Protein AF-0000000078270678 (afdb_homodimer)

Foldseek 3Di:
DDPDPDDPPPVPPVVVVVVVVVVVVVVVVVPVVPPPPPPVDDVVVLVVLVVLLVVLVVQLVVLVVVLVVLVVVLVVVVVVCVVVVPVVSNVVSVVVNVVSVVVSVVSNVVSVVSNVVSVVVVVVVVVVVVVVVVVVVVVVVVVVVVVVLVVVLVVLLVVLVVVLQCLQLVLLVVLCVQCVPQFDADNRFRKTKDFLVQQAPPPDLDGDPVVLVSLLSSLVSSVCSCCDPVRVLFFQAKEKEWEAAPPDDQVSQQVSRQSNQVVSVVSSCVNDVDPCNVRHYDGGYDYQVDFDDDPNHGDRRRRGMIMIGTDTDDCVVSVVCSVPPDSD/DDDDPPDDPPVVPVVVVVVVVVVVVVVVVVPVVPPPDPPVDDVCVLVVLVVLLVVLVVQLVVLVVVLVVLVVVLVVVVVVCVVVVPVVVNVVSVVVSVVSVVVSVVSNVVSVVSNVVSVVVVVVVVVVVVVVVVVVVVVVVVVVVVVVLVVVLVVLLVVLVVVLQCLQLVLLVVLCVQCVPQFDADNRFRKTKDFVVQQAPPPGLHGDPVVLVSLLSSLVSSVCSCCDPVRVLFFQAKEKEWEAAPPDDQVSLQVSRQSNQVVSVVSSCVNDVDPCNVRHYDYGYDYQVDFDDDPNHGDRRRRGMIMIGTDTDDCVVSVVCSVPPDSD

Structure (mmCIF, N/CA/C/O backbone):
data_AF-0000000078270678-model_v1
#
loop_
_entity.id
_entity.type
_entity.pdbx_description
1 polymer 'OmpA/MotB domain protein'
#
loop_
_atom_site.group_PDB
_atom_site.id
_atom_site.type_symbol
_atom_site.label_atom_id
_atom_site.label_alt_id
_atom_site.label_comp_id
_atom_site.label_asym_id
_atom_site.label_entity_id
_atom_site.label_seq_id
_atom_site.pdbx_PDB_ins_code
_atom_site.Cartn_x
_atom_site.Cartn_y
_atom_site.Cartn_z
_atom_site.occupancy
_atom_site.B_iso_or_equiv
_atom_site.auth_seq_id
_atom_site.auth_comp_id
_atom_site.auth_asym_id
_atom_site.auth_atom_id
_atom_site.pdbx_PDB_model_num
ATOM 1 N N . MET A 1 1 ? 17.078 108.5 75.625 1 24.83 1 MET A N 1
ATOM 2 C CA . MET A 1 1 ? 17.141 107.125 76 1 24.83 1 MET A CA 1
ATOM 3 C C . MET A 1 1 ? 16.953 106.25 74.75 1 24.83 1 MET A C 1
ATOM 5 O O . MET A 1 1 ? 15.844 106.062 74.25 1 24.83 1 MET A O 1
ATOM 9 N N . ARG A 1 2 ? 17.922 106.188 73.812 1 30.78 2 ARG A N 1
ATOM 10 C CA . ARG A 1 2 ? 18.234 106.062 72.438 1 30.78 2 ARG A CA 1
ATOM 11 C C . ARG A 1 2 ? 18.422 104.562 72.062 1 30.78 2 ARG A C 1
ATOM 13 O O . ARG A 1 2 ? 19.391 103.938 72.438 1 30.78 2 ARG A O 1
ATOM 20 N N . ILE A 1 3 ? 17.156 103.938 72 1 33 3 ILE A N 1
ATOM 21 C CA . ILE A 1 3 ? 17.016 102.5 71.812 1 33 3 ILE A CA 1
ATOM 22 C C . ILE A 1 3 ? 17.781 102.062 70.625 1 33 3 ILE A C 1
ATOM 24 O O . ILE A 1 3 ? 17.656 102.625 69.5 1 33 3 ILE A O 1
ATOM 28 N N . ASN A 1 4 ? 18.719 101.125 70.625 1 27.45 4 ASN A N 1
ATOM 29 C CA . ASN A 1 4 ? 19.781 100.5 69.875 1 27.45 4 ASN A CA 1
ATOM 30 C C . ASN A 1 4 ? 19.234 99.75 68.688 1 27.45 4 ASN A C 1
ATOM 32 O O . ASN A 1 4 ? 18.578 98.688 68.875 1 27.45 4 ASN A O 1
ATOM 36 N N . ILE A 1 5 ? 18.922 100.312 67.438 1 31.28 5 ILE A N 1
ATOM 37 C CA . ILE A 1 5 ? 18.328 100.062 66.125 1 31.28 5 ILE A CA 1
ATOM 38 C C . ILE A 1 5 ? 19.172 99.062 65.375 1 31.28 5 ILE A C 1
ATOM 40 O O . ILE A 1 5 ? 18.766 98.562 64.312 1 31.28 5 ILE A O 1
ATOM 44 N N . SER A 1 6 ? 20.562 98.75 65.625 1 30.66 6 SER A N 1
ATOM 45 C CA . SER A 1 6 ? 21.422 98.75 64.438 1 30.66 6 SER A CA 1
ATOM 46 C C . SER A 1 6 ? 21.469 97.375 63.812 1 30.66 6 SER A C 1
ATOM 48 O O . SER A 1 6 ? 21.828 97.25 62.656 1 30.66 6 SER A O 1
ATOM 50 N N . ASN A 1 7 ? 21.5 96.312 64.562 1 34.19 7 ASN A N 1
ATOM 51 C CA . ASN A 1 7 ? 22.312 95.188 64.188 1 34.19 7 ASN A CA 1
ATOM 52 C C . ASN A 1 7 ? 21.625 94.312 63.094 1 34.19 7 ASN A C 1
ATOM 54 O O . ASN A 1 7 ? 22.094 93.25 62.75 1 34.19 7 ASN A O 1
ATOM 58 N N . ASP A 1 8 ? 20.281 94.562 62.812 1 33.19 8 ASP A N 1
ATOM 59 C CA . ASP A 1 8 ? 19.453 93.5 62.281 1 33.19 8 ASP A CA 1
ATOM 60 C C . ASP A 1 8 ? 19.625 93.375 60.781 1 33.19 8 ASP A C 1
ATOM 62 O O . ASP A 1 8 ? 18.984 92.562 60.125 1 33.19 8 ASP A O 1
ATOM 66 N N . GLU A 1 9 ? 20.469 94.25 59.969 1 35.88 9 GLU A N 1
ATOM 67 C CA . GLU A 1 9 ? 20.297 94.375 58.531 1 35.88 9 GLU A CA 1
ATOM 68 C C . GLU A 1 9 ? 21.141 93.375 57.75 1 35.88 9 GLU A C 1
ATOM 70 O O . GLU A 1 9 ? 21.016 93.312 56.531 1 35.88 9 GLU A O 1
ATOM 75 N N . ARG A 1 10 ? 22.188 92.75 58.344 1 39.66 10 ARG A N 1
ATOM 76 C CA . ARG A 1 10 ? 23.312 92.062 57.719 1 39.66 10 ARG A CA 1
ATOM 77 C C . ARG A 1 10 ? 22.875 90.625 57.219 1 39.66 10 ARG A C 1
ATOM 79 O O . ARG A 1 10 ? 23.406 90.125 56.25 1 39.66 10 ARG A O 1
ATOM 86 N N . SER A 1 11 ? 22.016 90.062 58.062 1 38.06 11 SER A N 1
ATOM 87 C CA . SER A 1 11 ? 21.891 88.625 57.938 1 38.06 11 SER A CA 1
ATOM 88 C C . SER A 1 11 ? 21.094 88.25 56.688 1 38.06 11 SER A C 1
ATOM 90 O O . SER A 1 11 ? 21 87.125 56.312 1 38.06 11 SER A O 1
ATOM 92 N N . SER A 1 12 ? 20.688 89.375 56 1 37.62 12 SER A N 1
ATOM 93 C CA . SER A 1 12 ? 19.734 89.25 54.906 1 37.62 12 SER A CA 1
ATOM 94 C C . SER A 1 12 ? 20.438 88.938 53.594 1 37.62 12 SER A C 1
ATOM 96 O O . SER A 1 12 ? 19.812 88.438 52.656 1 37.62 12 SER A O 1
ATOM 98 N N . PHE A 1 13 ? 21.734 89.25 53.531 1 35.66 13 PHE A N 1
ATOM 99 C CA . PHE A 1 13 ? 22.453 89.25 52.281 1 35.66 13 PHE A CA 1
ATOM 100 C C . PHE A 1 13 ? 22.859 87.812 51.906 1 35.66 13 PHE A C 1
ATOM 102 O O . PHE A 1 13 ? 22.672 87.375 50.781 1 35.66 13 PHE A O 1
ATOM 109 N N . TRP A 1 14 ? 23.453 87.062 52.812 1 36.53 14 TRP A N 1
ATOM 110 C CA . TRP A 1 14 ? 24.047 85.75 52.656 1 36.53 14 TRP A CA 1
ATOM 111 C C . TRP A 1 14 ? 23.016 84.688 52.188 1 36.53 14 TRP A C 1
ATOM 113 O O . TRP A 1 14 ? 23.312 83.812 51.406 1 36.53 14 TRP A O 1
ATOM 123 N N . LEU A 1 15 ? 21.812 84.938 52.625 1 36.56 15 LEU A N 1
ATOM 124 C CA . LEU A 1 15 ? 20.875 83.812 52.344 1 36.56 15 LEU A CA 1
ATOM 125 C C . LEU A 1 15 ? 20.484 83.812 50.844 1 36.56 15 LEU A C 1
ATOM 127 O O . LEU A 1 15 ? 20.172 82.75 50.312 1 36.56 15 LEU A O 1
ATOM 131 N N . SER A 1 16 ? 20.844 84.812 50.094 1 38.41 16 SER A N 1
ATOM 132 C CA . SER A 1 16 ? 20.469 85 48.719 1 38.41 16 SER A CA 1
ATOM 133 C C . SER A 1 16 ? 21.375 84.188 47.781 1 38.41 16 SER A C 1
ATOM 135 O O . SER A 1 16 ? 20.922 83.688 46.781 1 38.41 16 SER A O 1
ATOM 137 N N . TYR A 1 17 ? 22.688 83.875 48.188 1 38.66 17 TYR A N 1
ATOM 138 C CA . TYR A 1 17 ? 23.734 83.25 47.438 1 38.66 17 TYR A CA 1
ATOM 139 C C . TYR A 1 17 ? 23.531 81.688 47.406 1 38.66 17 TYR A C 1
ATOM 141 O O . TYR A 1 17 ? 23.672 81.062 46.375 1 38.66 17 TYR A O 1
ATOM 149 N N . ILE A 1 18 ? 23.109 81.188 48.5 1 40.09 18 ILE A N 1
ATOM 150 C CA . ILE A 1 18 ? 22.953 79.75 48.688 1 40.09 18 ILE A CA 1
ATOM 151 C C . ILE A 1 18 ? 21.844 79.188 47.781 1 40.09 18 ILE A C 1
ATOM 153 O O . ILE A 1 18 ? 21.938 78.125 47.188 1 40.09 18 ILE A O 1
ATOM 157 N N . GLY A 1 19 ? 21.062 80.062 47.375 1 35.28 19 GLY A N 1
ATOM 158 C CA . GLY A 1 19 ? 19.922 79.875 46.5 1 35.28 19 GLY A CA 1
ATOM 159 C C . GLY A 1 19 ? 20.312 79.625 45.062 1 35.28 19 GLY A C 1
ATOM 160 O O . GLY A 1 19 ? 19.734 78.75 44.406 1 35.28 19 GLY A O 1
ATOM 161 N N . LEU A 1 20 ? 21.344 80.25 44.594 1 36.69 20 LEU A N 1
ATOM 162 C CA . LEU A 1 20 ? 21.734 80.25 43.219 1 36.69 20 LEU A CA 1
ATOM 163 C C . LEU A 1 20 ? 22.438 78.938 42.875 1 36.69 20 LEU A C 1
ATOM 165 O O . LEU A 1 20 ? 22.172 78.312 41.812 1 36.69 20 LEU A O 1
ATOM 169 N N . ILE A 1 21 ? 23.25 78.375 43.75 1 38.22 21 ILE A N 1
ATOM 170 C CA . ILE A 1 21 ? 24.078 77.188 43.531 1 38.22 21 ILE A CA 1
ATOM 171 C C . ILE A 1 21 ? 23.203 75.938 43.469 1 38.22 21 ILE A C 1
ATOM 173 O O . ILE A 1 21 ? 23.422 75.062 42.656 1 38.22 21 ILE A O 1
ATOM 177 N N . THR A 1 22 ? 22.188 75.938 44.281 1 38.19 22 THR A N 1
ATOM 178 C CA . THR A 1 22 ? 21.375 74.75 44.344 1 38.19 22 THR A CA 1
ATOM 179 C C . THR A 1 22 ? 20.531 74.562 43.094 1 38.19 22 THR A C 1
ATOM 181 O O . THR A 1 22 ? 20.359 73.438 42.625 1 38.19 22 THR A O 1
ATOM 184 N N . GLY A 1 23 ? 20.438 75.562 42.344 1 33.84 23 GLY A N 1
ATOM 185 C CA . GLY A 1 23 ? 19.719 75.625 41.062 1 33.84 23 GLY A CA 1
ATOM 186 C C . GLY A 1 23 ? 20.453 74.938 39.938 1 33.84 23 GLY A C 1
ATOM 187 O O . GLY A 1 23 ? 19.859 74.188 39.156 1 33.84 23 GLY A O 1
ATOM 188 N N . LEU A 1 24 ? 21.766 75 39.938 1 36.38 24 LEU A N 1
ATOM 189 C CA . LEU A 1 24 ? 22.641 74.5 38.906 1 36.38 24 LEU A CA 1
ATOM 190 C C . LEU A 1 24 ? 22.766 73 39 1 36.38 24 LEU A C 1
ATOM 192 O O . LEU A 1 24 ? 22.781 72.312 38 1 36.38 24 LEU A O 1
ATOM 196 N N . PHE A 1 25 ? 22.75 72.438 40.156 1 35.56 25 PHE A N 1
ATOM 197 C CA . PHE A 1 25 ? 22.891 71 40.469 1 35.56 25 PHE A CA 1
ATOM 198 C C . PHE A 1 25 ? 21.688 70.25 39.969 1 35.56 25 PHE A C 1
ATOM 200 O O . PHE A 1 25 ? 21.828 69.188 39.375 1 35.56 25 PHE A O 1
ATOM 207 N N . PHE A 1 26 ? 20.656 70.875 39.938 1 36.19 26 PHE A N 1
ATOM 208 C CA . PHE A 1 26 ? 19.453 70.062 39.594 1 36.19 26 PHE A CA 1
ATOM 209 C C . PHE A 1 26 ? 19.328 69.938 38.062 1 36.19 26 PHE A C 1
ATOM 211 O O . PHE A 1 26 ? 18.906 68.938 37.562 1 36.19 26 PHE A O 1
ATOM 218 N N . ILE A 1 27 ? 19.984 70.75 37.25 1 37.34 27 ILE A N 1
ATOM 219 C CA . ILE A 1 27 ? 19.953 70.688 35.781 1 37.34 27 ILE A CA 1
ATOM 220 C C . ILE A 1 27 ? 20.797 69.562 35.281 1 37.34 27 ILE A C 1
ATOM 222 O O . ILE A 1 27 ? 20.391 68.812 34.375 1 37.34 27 ILE A O 1
ATOM 226 N N . PHE A 1 28 ? 21.781 69.312 36.031 1 33.84 28 PHE A N 1
ATOM 227 C CA . PHE A 1 28 ? 22.781 68.312 35.625 1 33.84 28 PHE A CA 1
ATOM 228 C C . PHE A 1 28 ? 22.219 66.875 35.75 1 33.84 28 PHE A C 1
ATOM 230 O O . PHE A 1 28 ? 22.375 66.062 34.844 1 33.84 28 PHE A O 1
ATOM 237 N N . VAL A 1 29 ? 21.562 66.625 36.781 1 37.66 29 VAL A N 1
ATOM 238 C CA . VAL A 1 29 ? 21.078 65.312 37 1 37.66 29 VAL A CA 1
ATOM 239 C C . VAL A 1 29 ? 20.062 64.938 35.906 1 37.66 29 VAL A C 1
ATOM 241 O O . VAL A 1 29 ? 19.984 63.781 35.469 1 37.66 29 VAL A O 1
ATOM 244 N N . LEU A 1 30 ? 19.594 65.938 35.188 1 33.59 30 LEU A N 1
ATOM 245 C CA . LEU A 1 30 ? 18.625 65.812 34.125 1 33.59 30 LEU A CA 1
ATOM 246 C C . LEU A 1 30 ? 19.266 65.25 32.844 1 33.59 30 LEU A C 1
ATOM 248 O O . LEU A 1 30 ? 18.703 64.438 32.156 1 33.59 30 LEU A O 1
ATOM 252 N N . VAL A 1 31 ? 20.5 65.688 32.531 1 34.03 31 VAL A N 1
ATOM 253 C CA . VAL A 1 31 ? 21.156 65.375 31.266 1 34.03 31 VAL A CA 1
ATOM 254 C C . VAL A 1 31 ? 21.641 63.906 31.281 1 34.03 31 VAL A C 1
ATOM 256 O O . VAL A 1 31 ? 21.469 63.188 30.297 1 34.03 31 VAL A O 1
ATOM 259 N N . VAL A 1 32 ? 22.297 63.469 32.312 1 35.09 32 VAL A N 1
ATOM 260 C CA . VAL A 1 32 ? 22.906 62.156 32.406 1 35.09 32 VAL A CA 1
ATOM 261 C C . VAL A 1 32 ? 21.859 61.094 32.25 1 35.09 32 VAL A C 1
ATOM 263 O O . VAL A 1 32 ? 22.094 60.062 31.578 1 35.09 32 VAL A O 1
ATOM 266 N N . GLY A 1 33 ? 20.656 61.25 32.719 1 31 33 GLY A N 1
ATOM 267 C CA . GLY A 1 33 ? 19.812 60.062 32.656 1 31 33 GLY A CA 1
ATOM 268 C C . GLY A 1 33 ? 19.297 59.781 31.266 1 31 33 GLY A C 1
ATOM 269 O O . GLY A 1 33 ? 18.766 58.688 31.016 1 31 33 GLY A O 1
ATOM 270 N N . VAL A 1 34 ? 19.547 60.5 30.25 1 32.19 34 VAL A N 1
ATOM 271 C CA . VAL A 1 34 ? 19.062 60.406 28.875 1 32.19 34 VAL A CA 1
ATOM 272 C C . VAL A 1 34 ? 19.75 59.219 28.188 1 32.19 34 VAL A C 1
ATOM 274 O O . VAL A 1 34 ? 19.109 58.469 27.438 1 32.19 34 VAL A O 1
ATOM 277 N N . VAL A 1 35 ? 21.031 58.969 28.344 1 30.94 35 VAL A N 1
ATOM 278 C CA . VAL A 1 35 ? 21.875 58.094 27.531 1 30.94 35 VAL A CA 1
ATOM 279 C C . VAL A 1 35 ? 21.5 56.625 27.812 1 30.94 35 VAL A C 1
ATOM 281 O O . VAL A 1 35 ? 21.438 55.812 26.875 1 30.94 35 VAL A O 1
ATOM 284 N N . VAL A 1 36 ? 21.469 56.156 28.984 1 29.39 36 VAL A N 1
ATOM 285 C CA . VAL A 1 36 ? 21.516 54.75 29.312 1 29.39 36 VAL A CA 1
ATOM 286 C C . VAL A 1 36 ? 20.266 54.031 28.766 1 29.39 36 VAL A C 1
ATOM 288 O O . VAL A 1 36 ? 20.359 52.969 28.188 1 29.39 36 VAL A O 1
ATOM 291 N N . VAL A 1 37 ? 18.953 54.312 29 1 30.95 37 VAL A N 1
ATOM 292 C CA . VAL A 1 37 ? 17.938 53.312 28.797 1 30.95 37 VAL A CA 1
ATOM 293 C C . VAL A 1 37 ? 17.516 53.25 27.344 1 30.95 37 VAL A C 1
ATOM 295 O O . VAL A 1 37 ? 16.688 52.438 26.938 1 30.95 37 VAL A O 1
ATOM 298 N N . ARG A 1 38 ? 18.016 53.219 26.297 1 29.31 38 ARG A N 1
ATOM 299 C CA . ARG A 1 38 ? 17.609 53.125 24.906 1 29.31 38 ARG A CA 1
ATOM 300 C C . ARG A 1 38 ? 17.125 51.719 24.562 1 29.31 38 ARG A C 1
ATOM 302 O O . ARG A 1 38 ? 16.156 51.531 23.828 1 29.31 38 ARG A O 1
ATOM 309 N N . TYR A 1 39 ? 18.031 50.562 24.703 1 29.97 39 TYR A N 1
ATOM 310 C CA . TYR A 1 39 ? 17.875 49.188 24.203 1 29.97 39 TYR A CA 1
ATOM 311 C C . TYR A 1 39 ? 16.609 48.562 24.734 1 29.97 39 TYR A C 1
ATOM 313 O O . TYR A 1 39 ? 15.914 47.812 24.016 1 29.97 39 TYR A O 1
ATOM 321 N N . SER A 1 40 ? 16.531 48.406 26.062 1 33.34 40 SER A N 1
ATOM 322 C CA . SER A 1 40 ? 15.461 47.75 26.828 1 33.34 40 SER A CA 1
ATOM 323 C C . SER A 1 40 ? 14.102 48.375 26.516 1 33.34 40 SER A C 1
ATOM 325 O O . SER A 1 40 ? 13.18 48.281 27.328 1 33.34 40 SER A O 1
ATOM 327 N N . ILE A 1 41 ? 13.719 48.812 25.359 1 32.88 41 ILE A N 1
ATOM 328 C CA . ILE A 1 41 ? 13.125 49.969 24.656 1 32.88 41 ILE A CA 1
ATOM 329 C C . ILE A 1 41 ? 11.68 49.625 24.297 1 32.88 41 ILE A C 1
ATOM 331 O O . ILE A 1 41 ? 10.781 50.469 24.484 1 32.88 41 ILE A O 1
ATOM 335 N N . SER A 1 42 ? 11.336 48.5 23.609 1 35.22 42 SER A N 1
ATOM 336 C CA . SER A 1 42 ? 9.977 48.438 23.078 1 35.22 42 SER A CA 1
ATOM 337 C C . SER A 1 42 ? 8.953 48.281 24.203 1 35.22 42 SER A C 1
ATOM 339 O O . SER A 1 42 ? 7.906 48.938 24.188 1 35.22 42 SER A O 1
ATOM 341 N N . ALA A 1 43 ? 8.945 47.125 24.984 1 41.75 43 ALA A N 1
ATOM 342 C CA . ALA A 1 43 ? 8.141 46.969 26.203 1 41.75 43 ALA A CA 1
ATOM 343 C C . ALA A 1 43 ? 8.32 48.156 27.141 1 41.75 43 ALA A C 1
ATOM 345 O O . ALA A 1 43 ? 7.371 48.594 27.781 1 41.75 43 ALA A O 1
ATOM 346 N N . SER A 1 44 ? 9.531 48.656 27.172 1 44.09 44 SER A N 1
ATOM 347 C CA . SER A 1 44 ? 10.078 49.75 27.984 1 44.09 44 SER A CA 1
ATOM 348 C C . SER A 1 44 ? 9.5 51.094 27.578 1 44.09 44 SER A C 1
ATOM 350 O O . SER A 1 44 ? 9.211 51.938 28.422 1 44.09 44 SER A O 1
ATOM 352 N N . ASN A 1 45 ? 9.227 51.062 26.188 1 46.94 45 ASN A N 1
ATOM 353 C CA . ASN A 1 45 ? 8.711 52.344 25.719 1 46.94 45 ASN A CA 1
ATOM 354 C C . ASN A 1 45 ? 7.309 52.625 26.266 1 46.94 45 ASN A C 1
ATOM 356 O O . ASN A 1 45 ? 7.004 53.719 26.672 1 46.94 45 ASN A O 1
ATOM 360 N N . LEU A 1 46 ? 6.48 51.531 26.266 1 50.16 46 LEU A N 1
ATOM 361 C CA . LEU A 1 46 ? 5.141 51.719 26.812 1 50.16 46 LEU A CA 1
ATOM 362 C C . LEU A 1 46 ? 5.203 52.062 28.297 1 50.16 46 LEU A C 1
ATOM 364 O O . LEU A 1 46 ? 4.484 52.938 28.781 1 50.16 46 LEU A O 1
ATOM 368 N N . ALA A 1 47 ? 5.922 51.156 28.891 1 52.25 47 ALA A N 1
ATOM 369 C CA . ALA A 1 47 ? 6.105 51.438 30.312 1 52.25 47 ALA A CA 1
ATOM 370 C C . ALA A 1 47 ? 6.66 52.844 30.516 1 52.25 47 ALA A C 1
ATOM 372 O O . ALA A 1 47 ? 6.238 53.562 31.422 1 52.25 47 ALA A O 1
ATOM 373 N N . TYR A 1 48 ? 7.551 53.156 29.547 1 50.84 48 TYR A N 1
ATOM 374 C CA . TYR A 1 48 ? 8.125 54.5 29.609 1 50.84 48 TYR A CA 1
ATOM 375 C C . TYR A 1 48 ? 7.074 55.531 29.297 1 50.84 48 TYR A C 1
ATOM 377 O O . TYR A 1 48 ? 6.961 56.562 30.016 1 50.84 48 TYR A O 1
ATOM 385 N N . LEU A 1 49 ? 6.336 55.25 28.344 1 52.88 49 LEU A N 1
ATOM 386 C CA . LEU A 1 49 ? 5.312 56.219 27.984 1 52.88 49 LEU A CA 1
ATOM 387 C C . LEU A 1 49 ? 4.262 56.344 29.078 1 52.88 49 LEU A C 1
ATOM 389 O O . LEU A 1 49 ? 3.82 57.469 29.391 1 52.88 49 LEU A O 1
ATOM 393 N N . GLN A 1 50 ? 3.957 55.312 29.703 1 56.38 50 GLN A N 1
ATOM 394 C CA . GLN A 1 50 ? 3.02 55.312 30.812 1 56.38 50 GLN A CA 1
ATOM 395 C C . GLN A 1 50 ? 3.605 56.031 32.031 1 56.38 50 GLN A C 1
ATOM 397 O O . GLN A 1 50 ? 2.91 56.812 32.688 1 56.38 50 GLN A O 1
ATOM 402 N N . LYS A 1 51 ? 4.758 55.656 32.25 1 55.31 51 LYS A N 1
ATOM 403 C CA . LYS A 1 51 ? 5.422 56.312 33.375 1 55.31 51 LYS A CA 1
ATOM 404 C C . LYS A 1 51 ? 5.508 57.812 33.156 1 55.31 51 LYS A C 1
ATOM 406 O O . LYS A 1 51 ? 5.219 58.594 34.062 1 55.31 51 LYS A O 1
ATOM 411 N N . ASP A 1 52 ? 5.867 58.219 31.969 1 52.31 52 ASP A N 1
ATOM 412 C CA . ASP A 1 52 ? 5.965 59.625 31.641 1 52.31 52 ASP A CA 1
ATOM 413 C C . ASP A 1 52 ? 4.609 60.312 31.766 1 52.31 52 ASP A C 1
ATOM 415 O O . ASP A 1 52 ? 4.52 61.438 32.281 1 52.31 52 ASP A O 1
ATOM 419 N N . LEU A 1 53 ? 3.656 59.688 31.359 1 54.75 53 LEU A N 1
ATOM 420 C CA . LEU A 1 53 ? 2.312 60.219 31.484 1 54.75 53 LEU A CA 1
ATOM 421 C C . LEU A 1 53 ? 1.912 60.375 32.938 1 54.75 53 LEU A C 1
ATOM 423 O O . LEU A 1 53 ? 1.344 61.406 33.344 1 54.75 53 LEU A O 1
ATOM 427 N N . ASN A 1 54 ? 2.211 59.344 33.688 1 55.44 54 ASN A N 1
ATOM 428 C CA . ASN A 1 54 ? 1.934 59.406 35.125 1 55.44 54 ASN A CA 1
ATOM 429 C C . ASN A 1 54 ? 2.713 60.562 35.781 1 55.44 54 ASN A C 1
ATOM 431 O O . ASN A 1 54 ? 2.172 61.281 36.625 1 55.44 54 ASN A O 1
ATOM 435 N N . ASP A 1 55 ? 3.922 60.656 35.406 1 55.03 55 ASP A N 1
ATOM 436 C CA . ASP A 1 55 ? 4.754 61.719 35.938 1 55.03 55 ASP A CA 1
ATOM 437 C C . ASP A 1 55 ? 4.223 63.094 35.562 1 55.03 55 ASP A C 1
ATOM 439 O O . ASP A 1 55 ? 4.215 64 36.375 1 55.03 55 ASP A O 1
ATOM 443 N N . ASN A 1 56 ? 3.816 63.156 34.375 1 52.06 56 ASN A N 1
ATOM 444 C CA . ASN A 1 56 ? 3.279 64.438 33.906 1 52.06 56 ASN A CA 1
ATOM 445 C C . ASN A 1 56 ? 1.962 64.75 34.594 1 52.06 56 ASN A C 1
ATOM 447 O O . ASN A 1 56 ? 1.719 65.938 34.969 1 52.06 56 ASN A O 1
ATOM 451 N N . ILE A 1 57 ? 1.201 63.75 34.844 1 55.62 57 ILE A N 1
ATOM 452 C CA . ILE A 1 57 ? -0.032 63.969 35.625 1 55.62 57 ILE A CA 1
ATOM 453 C C . ILE A 1 57 ? 0.298 64.375 37.031 1 55.62 57 ILE A C 1
ATOM 455 O O . ILE A 1 57 ? -0.321 65.312 37.594 1 55.62 57 ILE A O 1
ATOM 459 N N . ALA A 1 58 ? 1.232 63.719 37.531 1 55.16 58 ALA A N 1
ATOM 460 C CA . ALA A 1 58 ? 1.668 64.062 38.875 1 55.16 58 ALA A CA 1
ATOM 461 C C . ALA A 1 58 ? 2.17 65.5 38.906 1 55.16 58 ALA A C 1
ATOM 463 O O . ALA A 1 58 ? 1.875 66.25 39.844 1 55.16 58 ALA A O 1
ATOM 464 N N . SER A 1 59 ? 2.938 65.938 37.906 1 52.19 59 SER A N 1
ATOM 465 C CA . SER A 1 59 ? 3.451 67.25 37.844 1 52.19 59 SER A CA 1
ATOM 466 C C . SER A 1 59 ? 2.318 68.312 37.688 1 52.19 59 SER A C 1
ATOM 468 O O . SER A 1 59 ? 2.332 69.375 38.312 1 52.19 59 SER A O 1
ATOM 470 N N . LEU A 1 60 ? 1.403 67.875 36.969 1 52.88 60 LEU A N 1
ATOM 471 C CA . LEU A 1 60 ? 0.25 68.75 36.812 1 52.88 60 LEU A CA 1
ATOM 472 C C . LEU A 1 60 ? -0.527 68.938 38.094 1 52.88 60 LEU A C 1
ATOM 474 O O . LEU A 1 60 ? -0.979 70 38.438 1 52.88 60 LEU A O 1
ATOM 478 N N . ASN A 1 61 ? -0.66 67.812 38.781 1 54.66 61 ASN A N 1
ATOM 479 C CA . ASN A 1 61 ? -1.31 67.875 40.094 1 54.66 61 ASN A CA 1
ATOM 480 C C . ASN A 1 61 ? -0.546 68.75 41.062 1 54.66 61 ASN A C 1
ATOM 482 O O . ASN A 1 61 ? -1.151 69.5 41.812 1 54.66 61 ASN A O 1
ATOM 486 N N . ALA A 1 62 ? 0.717 68.625 41.031 1 54.94 62 ALA A N 1
ATOM 487 C CA . ALA A 1 62 ? 1.544 69.438 41.906 1 54.94 62 ALA A CA 1
ATOM 488 C C . ALA A 1 62 ? 1.426 70.938 41.531 1 54.94 62 ALA A C 1
ATOM 490 O O . ALA A 1 62 ? 1.328 71.812 42.406 1 54.94 62 ALA A O 1
ATOM 491 N N . ALA A 1 63 ? 1.451 71.25 40.25 1 51.47 63 ALA A N 1
ATOM 492 C CA . ALA A 1 63 ? 1.295 72.625 39.812 1 51.47 63 ALA A CA 1
ATOM 493 C C . ALA A 1 63 ? -0.059 73.188 40.219 1 51.47 63 ALA A C 1
ATOM 495 O O . ALA A 1 63 ? -0.152 74.312 40.656 1 51.47 63 ALA A O 1
ATOM 496 N N . ASN A 1 64 ? -1.034 72.312 40.219 1 53.09 64 ASN A N 1
ATOM 497 C CA . ASN A 1 64 ? -2.371 72.75 40.656 1 53.09 64 ASN A CA 1
ATOM 498 C C . ASN A 1 64 ? -2.424 73 42.156 1 53.09 64 ASN A C 1
ATOM 500 O O . ASN A 1 64 ? -3.055 74 42.594 1 53.09 64 ASN A O 1
ATOM 504 N N . LYS A 1 65 ? -1.861 72.125 42.844 1 56.97 65 LYS A N 1
ATOM 505 C CA . LYS A 1 65 ? -1.798 72.375 44.281 1 56.97 65 LYS A CA 1
ATOM 506 C C . LYS A 1 65 ? -1.098 73.688 44.625 1 56.97 65 LYS A C 1
ATOM 508 O O . LYS A 1 65 ? -1.539 74.438 45.5 1 56.97 65 LYS A O 1
ATOM 513 N N . GLU A 1 66 ? -0.05 73.938 43.875 1 53.5 66 GLU A N 1
ATOM 514 C CA . GLU A 1 66 ? 0.678 75.188 44.094 1 53.5 66 GLU A CA 1
ATOM 515 C C . GLU A 1 66 ? -0.165 76.375 43.719 1 53.5 66 GLU A C 1
ATOM 517 O O . GLU A 1 66 ? -0.172 77.375 44.406 1 53.5 66 GLU A O 1
ATOM 522 N N . LEU A 1 67 ? -0.84 76.25 42.719 1 52.56 67 LEU A N 1
ATOM 523 C CA . LEU A 1 67 ? -1.732 77.312 42.312 1 52.56 67 LEU A CA 1
ATOM 524 C C . LEU A 1 67 ? -2.801 77.562 43.344 1 52.56 67 LEU A C 1
ATOM 526 O O . LEU A 1 67 ? -3.129 78.688 43.625 1 52.56 67 LEU A O 1
ATOM 530 N N . ASN A 1 68 ? -3.297 76.5 43.938 1 54.34 68 ASN A N 1
ATOM 531 C CA . ASN A 1 68 ? -4.289 76.625 45 1 54.34 68 ASN A CA 1
ATOM 532 C C . ASN A 1 68 ? -3.709 77.312 46.219 1 54.34 68 ASN A C 1
ATOM 534 O O . ASN A 1 68 ? -4.359 78.188 46.812 1 54.34 68 ASN A O 1
ATOM 538 N N . LYS A 1 69 ? -2.566 76.875 46.562 1 56.28 69 LYS A N 1
ATOM 539 C CA . LYS A 1 69 ? -1.91 77.5 47.688 1 56.28 69 LYS A CA 1
ATOM 540 C C . LYS A 1 69 ? -1.703 79 47.438 1 56.28 69 LYS A C 1
ATOM 542 O O . LYS A 1 69 ? -1.919 79.812 48.344 1 56.28 69 LYS A O 1
ATOM 547 N N . LYS A 1 70 ? -1.307 79.312 46.375 1 50.12 70 LYS A N 1
ATOM 548 C CA . LYS A 1 70 ? -1.063 80.688 46.062 1 50.12 70 LYS A CA 1
ATOM 549 C C . LYS A 1 70 ? -2.365 81.5 46.031 1 50.12 70 LYS A C 1
ATOM 551 O O . LYS A 1 70 ? -2.398 82.688 46.5 1 50.12 70 LYS A O 1
ATOM 556 N N . HIS A 1 71 ? -3.346 80.875 45.594 1 52.62 71 HIS A N 1
ATOM 557 C CA . HIS A 1 71 ? -4.672 81.5 45.656 1 52.62 71 HIS A CA 1
ATOM 558 C C . HIS A 1 71 ? -5.062 81.812 47.094 1 52.62 71 HIS A C 1
ATOM 560 O O . HIS A 1 71 ? -5.562 82.938 47.375 1 52.62 71 HIS A O 1
ATOM 566 N N . GLU A 1 72 ? -4.789 80.875 47.844 1 57.12 72 GLU A N 1
ATOM 567 C CA . GLU A 1 72 ? -5.102 81.062 49.25 1 57.12 72 GLU A CA 1
ATOM 568 C C . GLU A 1 72 ? -4.258 82.188 49.844 1 57.12 72 GLU A C 1
ATOM 570 O O . GLU A 1 72 ? -4.746 83 50.625 1 57.12 72 GLU A O 1
ATOM 575 N N . SER A 1 73 ? -3.021 82.375 49.438 1 52.44 73 SER A N 1
ATOM 576 C CA . SER A 1 73 ? -2.141 83.438 49.906 1 52.44 73 SER A CA 1
ATOM 577 C C . SER A 1 73 ? -2.602 84.812 49.406 1 52.44 73 SER A C 1
ATOM 579 O O . SER A 1 73 ? -2.584 85.75 50.156 1 52.44 73 SER A O 1
ATOM 581 N N . ILE A 1 74 ? -2.98 84.812 48.281 1 52.03 74 ILE A N 1
ATOM 582 C CA . ILE A 1 74 ? -3.486 86.062 47.719 1 52.03 74 ILE A CA 1
ATOM 583 C C . ILE A 1 74 ? -4.762 86.5 48.438 1 52.03 74 ILE A C 1
ATOM 585 O O . ILE A 1 74 ? -4.934 87.625 48.781 1 52.03 74 ILE A O 1
ATOM 589 N N . LYS A 1 75 ? -5.586 85.5 48.719 1 52.88 75 LYS A N 1
ATOM 590 C CA . LYS A 1 75 ? -6.797 85.75 49.5 1 52.88 75 LYS A CA 1
ATOM 591 C C . LYS A 1 75 ? -6.469 86.312 50.844 1 52.88 75 LYS A C 1
ATOM 593 O O . LYS A 1 75 ? -7.09 87.312 51.25 1 52.88 75 LYS A O 1
ATOM 598 N N . SER A 1 76 ? -5.516 85.75 51.438 1 57.09 76 SER A N 1
ATOM 599 C CA . SER A 1 76 ? -5.109 86.25 52.75 1 57.09 76 SER A CA 1
ATOM 600 C C . SER A 1 76 ? -4.531 87.625 52.656 1 57.09 76 SER A C 1
ATOM 602 O O . SER A 1 76 ? -4.805 88.5 53.531 1 57.09 76 SER A O 1
ATOM 604 N N . PHE A 1 77 ? -3.852 87.938 51.688 1 49.72 77 PHE A N 1
ATOM 605 C CA . PHE A 1 77 ? -3.227 89.188 51.5 1 49.72 77 PHE A CA 1
ATOM 606 C C . PHE A 1 77 ? -4.277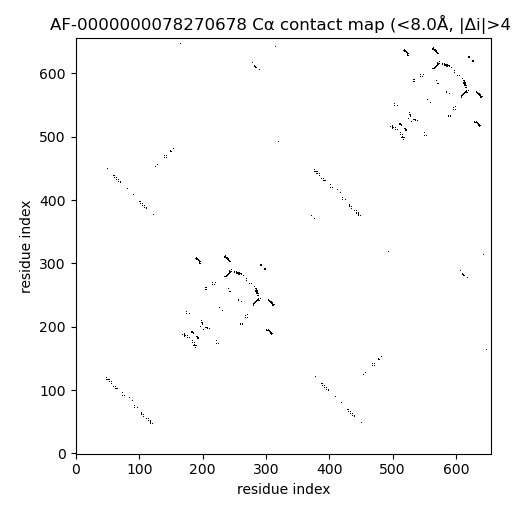 90.312 51.219 1 49.72 77 PHE A C 1
ATOM 608 O O . PHE A 1 77 ? -4.23 91.375 51.781 1 49.72 77 PHE A O 1
ATOM 615 N N . ILE A 1 78 ? -5.137 89.938 50.469 1 51.53 78 ILE A N 1
ATOM 616 C CA . ILE A 1 78 ? -6.219 90.875 50.156 1 51.53 78 ILE A CA 1
ATOM 617 C C . ILE A 1 78 ? -6.984 91.188 51.438 1 51.53 78 ILE A C 1
ATOM 619 O O . ILE A 1 78 ? -7.336 92.375 51.656 1 51.53 78 ILE A O 1
ATOM 623 N N . GLU A 1 79 ? -7.043 90.188 52.094 1 57.22 79 GLU A N 1
ATOM 624 C CA . GLU A 1 79 ? -7.699 90.438 53.375 1 57.22 79 GLU A CA 1
ATOM 625 C C . GLU A 1 79 ? -6.883 91.375 54.25 1 57.22 79 GLU A C 1
ATOM 627 O O . GLU A 1 79 ? -7.441 92.25 54.906 1 57.22 79 GLU A O 1
ATOM 632 N N . GLN A 1 80 ? -5.594 91.312 54.125 1 54.31 80 GLN A N 1
ATOM 633 C CA . GLN A 1 80 ? -4.719 92.188 54.906 1 54.31 80 GLN A CA 1
ATOM 634 C C . GLN A 1 80 ? -4.711 93.562 54.344 1 54.31 80 GLN A C 1
ATOM 636 O O . GLN A 1 80 ? -4.707 94.562 55.094 1 54.31 80 GLN A O 1
ATOM 641 N N . LEU A 1 81 ? -4.703 93.688 53.125 1 51.03 81 LEU A N 1
ATOM 642 C CA . LEU A 1 81 ? -4.727 94.938 52.469 1 51.03 81 LEU A CA 1
ATOM 643 C C . LEU A 1 81 ? -6.023 95.688 52.781 1 51.03 81 LEU A C 1
ATOM 645 O O . LEU A 1 81 ? -6.02 96.938 52.938 1 51.03 81 LEU A O 1
ATOM 649 N N . LYS A 1 82 ? -7.02 95 52.812 1 52.84 82 LYS A N 1
ATOM 650 C CA . LYS A 1 82 ? -8.289 95.562 53.219 1 52.84 82 LYS A CA 1
ATOM 651 C C . LYS A 1 82 ? -8.18 96.188 54.625 1 52.84 82 LYS A C 1
ATOM 653 O O . LYS A 1 82 ? -8.75 97.25 54.875 1 52.84 82 LYS A O 1
ATOM 658 N N . SER A 1 83 ? -7.281 95.688 55.312 1 56.12 83 SER A N 1
ATOM 659 C CA . SER A 1 83 ? -7.145 96.188 56.656 1 56.12 83 SER A CA 1
ATOM 660 C C . SER A 1 83 ? -6.137 97.375 56.719 1 56.12 83 SER A C 1
ATOM 662 O O . SER A 1 83 ? -6.238 98.25 57.594 1 56.12 83 SER A O 1
ATOM 664 N N . ASN A 1 84 ? -4.973 97.312 56 1 52.66 84 ASN A N 1
ATOM 665 C CA . ASN A 1 84 ? -3.996 98.375 55.938 1 52.66 84 ASN A CA 1
ATOM 666 C C . ASN A 1 84 ? -3.604 98.75 54.531 1 52.66 84 ASN A C 1
ATOM 668 O O . ASN A 1 84 ? -2.684 98.125 53.969 1 52.66 84 ASN A O 1
ATOM 672 N N . PRO A 1 85 ? -4.441 99.688 53.906 1 48.81 85 PRO A N 1
ATOM 673 C CA . PRO A 1 85 ? -4.453 100 52.5 1 48.81 85 PRO A CA 1
ATOM 674 C C . PRO A 1 85 ? -3.113 100.562 52 1 48.81 85 PRO A C 1
ATOM 676 O O . PRO A 1 85 ? -3.066 101.25 50.969 1 48.81 85 PRO A O 1
ATOM 679 N N . ASP A 1 86 ? -2.035 100.188 52.531 1 49.88 86 ASP A N 1
ATOM 680 C CA . ASP A 1 86 ? -0.875 100.75 51.875 1 49.88 86 ASP A CA 1
ATOM 681 C C . ASP A 1 86 ? -0.765 100.25 50.438 1 49.88 86 ASP A C 1
ATOM 683 O O . ASP A 1 86 ? -0.723 99 50.219 1 49.88 86 ASP A O 1
ATOM 687 N N . SER A 1 87 ? -1.149 101 49.344 1 52.62 87 SER A N 1
ATOM 688 C CA . SER A 1 87 ? -1.272 100.875 47.906 1 52.62 87 SER A CA 1
ATOM 689 C C . SER A 1 87 ? -0.065 100.125 47.312 1 52.62 87 SER A C 1
ATOM 691 O O . SER A 1 87 ? -0.212 99.25 46.438 1 52.62 87 SER A O 1
ATOM 693 N N . ASN A 1 88 ? 1.164 100.5 47.812 1 54.12 88 ASN A N 1
ATOM 694 C CA . ASN A 1 88 ? 2.393 99.938 47.25 1 54.12 88 ASN A CA 1
ATOM 695 C C . ASN A 1 88 ? 2.488 98.438 47.5 1 54.12 88 ASN A C 1
ATOM 697 O O . ASN A 1 88 ? 2.934 97.688 46.625 1 54.12 88 ASN A O 1
ATOM 701 N N . ASN A 1 89 ? 1.939 98.062 48.625 1 55.44 89 ASN A N 1
ATOM 702 C CA . ASN A 1 89 ? 1.98 96.688 49 1 55.44 89 ASN A CA 1
ATOM 703 C C . ASN A 1 89 ? 1.025 95.812 48.156 1 55.44 89 ASN A C 1
ATOM 705 O O . ASN A 1 89 ? 1.354 94.75 47.75 1 55.44 89 ASN A O 1
ATOM 709 N N . ILE A 1 90 ? 0.095 96.5 47.594 1 54.75 90 ILE A N 1
ATOM 710 C CA . ILE A 1 90 ? -0.907 95.812 46.781 1 54.75 90 ILE A CA 1
ATOM 711 C C . ILE A 1 90 ? -0.338 95.5 45.375 1 54.75 90 ILE A C 1
ATOM 713 O O . ILE A 1 90 ? -0.534 94.438 44.844 1 54.75 90 ILE A O 1
ATOM 717 N N . GLU A 1 91 ? 0.422 96.438 44.875 1 55.84 91 GLU A N 1
ATOM 718 C CA . GLU A 1 91 ? 1.019 96.312 43.562 1 55.84 91 GLU A CA 1
ATOM 719 C C . GLU A 1 91 ? 2.037 95.188 43.531 1 55.84 91 GLU A C 1
ATOM 721 O O . GLU A 1 91 ? 2.059 94.375 42.625 1 55.84 91 GLU A O 1
ATOM 726 N N . GLN A 1 92 ? 2.855 95.188 44.594 1 59.59 92 GLN A N 1
ATOM 727 C CA . GLN A 1 92 ? 3.889 94.125 44.688 1 59.59 92 GLN A CA 1
ATOM 728 C C . GLN A 1 92 ? 3.273 92.75 44.812 1 59.59 92 GLN A C 1
ATOM 730 O O . GLN A 1 92 ? 3.74 91.812 44.188 1 59.59 92 GLN A O 1
ATOM 735 N N . LEU A 1 93 ? 2.271 92.75 45.438 1 53.62 93 LEU A N 1
ATOM 736 C CA . LEU A 1 93 ? 1.594 91.438 45.625 1 53.62 93 LEU A CA 1
ATOM 737 C C . LEU A 1 93 ? 0.963 90.938 44.344 1 53.62 93 LEU A C 1
ATOM 739 O O . LEU A 1 93 ? 1.05 89.75 44 1 53.62 93 LEU A O 1
ATOM 743 N N . TYR A 1 94 ? 0.445 91.938 43.656 1 53.56 94 TYR A N 1
ATOM 744 C CA . TYR A 1 94 ? -0.156 91.562 42.375 1 53.56 94 TYR A CA 1
ATOM 745 C C . TYR A 1 94 ? 0.896 91.062 41.406 1 53.56 94 TYR A C 1
ATOM 747 O O . TYR A 1 94 ? 0.676 90.062 40.719 1 53.56 94 TYR A O 1
ATOM 755 N N . LEU A 1 95 ? 1.955 91.75 41.406 1 58.62 95 LEU A N 1
ATOM 756 C CA . LEU A 1 95 ? 3.023 91.375 40.469 1 58.62 95 LEU A CA 1
ATOM 757 C C . LEU A 1 95 ? 3.535 90 40.812 1 58.62 95 LEU A C 1
ATOM 759 O O . LEU A 1 95 ? 3.762 89.188 39.906 1 58.62 95 LEU A O 1
ATOM 763 N N . ASN A 1 96 ? 3.59 89.75 42.094 1 56.72 96 ASN A N 1
ATOM 764 C CA . ASN A 1 96 ? 4.059 88.375 42.5 1 56.72 96 ASN A CA 1
ATOM 765 C C . ASN A 1 96 ? 3.053 87.312 42.156 1 56.72 96 ASN A C 1
ATOM 767 O O . ASN A 1 96 ? 3.436 86.25 41.688 1 56.72 96 ASN A O 1
ATOM 771 N N . LEU A 1 97 ? 1.876 87.75 42.281 1 54.72 97 LEU A N 1
ATOM 772 C CA . LEU A 1 97 ? 0.819 86.75 41.969 1 54.72 97 LEU A CA 1
ATOM 773 C C . LEU A 1 97 ? 0.762 86.5 40.469 1 54.72 97 LEU A C 1
ATOM 775 O O . LEU A 1 97 ? 0.617 85.312 40.062 1 54.72 97 LEU A O 1
ATOM 779 N N . ASN A 1 98 ? 0.901 87.5 39.75 1 54.91 98 ASN A N 1
ATOM 780 C CA . ASN A 1 98 ? 0.89 87.375 38.281 1 54.91 98 ASN A CA 1
ATOM 781 C C . ASN A 1 98 ? 2.053 86.5 37.812 1 54.91 98 ASN A C 1
ATOM 783 O O . ASN A 1 98 ? 1.885 85.688 36.906 1 54.91 98 ASN A O 1
ATOM 787 N N . LYS A 1 99 ? 3.113 86.75 38.438 1 59.53 99 LYS A N 1
ATOM 788 C CA . LYS A 1 99 ? 4.301 86 38.094 1 59.53 99 LYS A CA 1
ATOM 789 C C . LYS A 1 99 ? 4.109 84.5 38.406 1 59.53 99 LYS A C 1
ATOM 791 O O . LYS A 1 99 ? 4.438 83.625 37.562 1 59.53 99 LYS A O 1
ATOM 796 N N . GLU A 1 100 ? 3.521 84.25 39.438 1 56.66 100 GLU A N 1
ATOM 797 C CA . GLU A 1 100 ? 3.318 82.875 39.875 1 56.66 100 GLU A CA 1
ATOM 798 C C . GLU A 1 100 ? 2.256 82.188 39.031 1 56.66 100 GLU A C 1
ATOM 800 O O . GLU A 1 100 ? 2.402 81 38.656 1 56.66 100 GLU A O 1
ATOM 805 N N . LEU A 1 101 ? 1.307 82.938 38.594 1 55.5 101 LEU A N 1
ATOM 806 C CA . LEU A 1 101 ? 0.245 82.375 37.781 1 55.5 101 LEU A CA 1
ATOM 807 C C . LEU A 1 101 ? 0.769 82.062 36.375 1 55.5 101 LEU A C 1
ATOM 809 O O . LEU A 1 101 ? 0.412 81 35.812 1 55.5 101 LEU A O 1
ATOM 813 N N . SER A 1 102 ? 1.613 82.938 35.938 1 58.34 102 SER A N 1
ATOM 814 C CA . SER A 1 102 ? 2.213 82.688 34.625 1 58.34 102 SER A CA 1
ATOM 815 C C . SER A 1 102 ? 3.084 81.438 34.625 1 58.34 102 SER A C 1
ATOM 817 O O . SER A 1 102 ? 3.016 80.625 33.688 1 58.34 102 SER A O 1
ATOM 819 N N . LYS A 1 103 ? 3.785 81.25 35.688 1 59.62 103 LYS A N 1
ATOM 820 C CA . LYS A 1 103 ? 4.656 80.062 35.812 1 59.62 10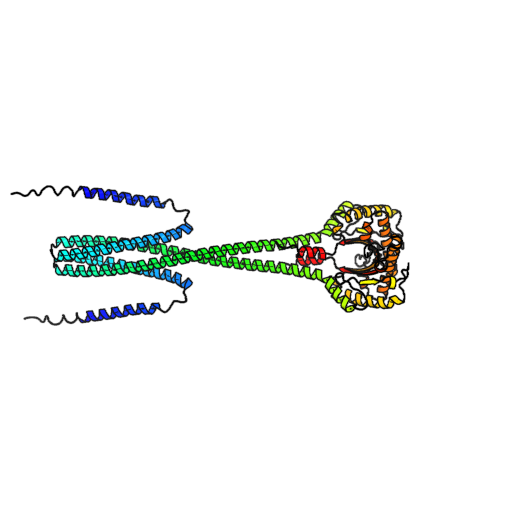3 LYS A CA 1
ATOM 821 C C . LYS A 1 103 ? 3.844 78.812 35.875 1 59.62 103 LYS A C 1
ATOM 823 O O . LYS A 1 103 ? 4.172 77.812 35.219 1 59.62 103 LYS A O 1
ATOM 828 N N . ALA A 1 104 ? 2.818 78.875 36.594 1 56.41 104 ALA A N 1
ATOM 829 C CA . ALA A 1 104 ? 1.969 77.688 36.75 1 56.41 104 ALA A CA 1
ATOM 830 C C . ALA A 1 104 ? 1.291 77.312 35.469 1 56.41 104 ALA A C 1
ATOM 832 O O . ALA A 1 104 ? 1.249 76.125 35.094 1 56.41 104 ALA A O 1
ATOM 833 N N . THR A 1 105 ? 0.866 78.375 34.719 1 57.28 105 THR A N 1
ATOM 834 C CA . THR A 1 105 ? 0.199 78.125 33.438 1 57.28 105 THR A CA 1
ATOM 835 C C . THR A 1 105 ? 1.161 77.5 32.406 1 57.28 105 THR A C 1
ATOM 837 O O . THR A 1 105 ? 0.797 76.625 31.703 1 57.28 105 THR A O 1
ATOM 840 N N . SER A 1 106 ? 2.332 78 32.5 1 60.28 106 SER A N 1
ATOM 841 C CA . SER A 1 106 ? 3.346 77.5 31.609 1 60.28 106 SER A CA 1
ATOM 842 C C . SER A 1 106 ? 3.646 76 31.891 1 60.28 106 SER A C 1
ATOM 844 O O . SER A 1 106 ? 3.742 75.188 30.984 1 60.28 106 SER A O 1
ATOM 846 N N . THR A 1 107 ? 3.656 75.625 33.125 1 59.38 107 THR A N 1
ATOM 847 C CA . THR A 1 107 ? 3.939 74.312 33.531 1 59.38 107 THR A CA 1
ATOM 848 C C . THR A 1 107 ? 2.812 73.375 33.125 1 59.38 107 THR A C 1
ATOM 850 O O . THR A 1 107 ? 3.064 72.25 32.594 1 59.38 107 THR A O 1
ATOM 853 N N . ILE A 1 108 ? 1.638 73.875 33.219 1 58.06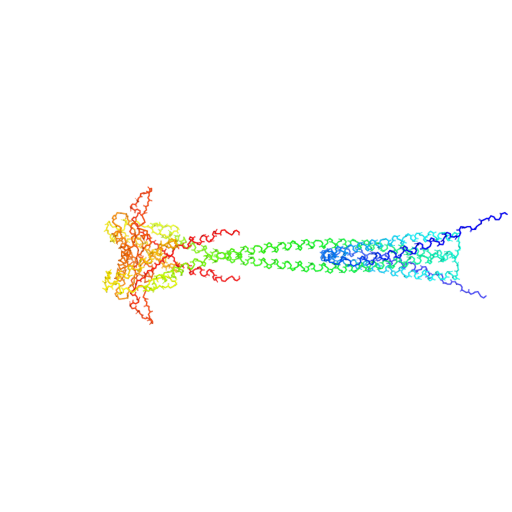 108 ILE A N 1
ATOM 854 C CA . ILE A 1 108 ? 0.467 73.062 32.906 1 58.06 108 ILE A CA 1
ATOM 855 C C . ILE A 1 108 ? 0.411 72.812 31.391 1 58.06 108 ILE A C 1
ATOM 857 O O . ILE A 1 108 ? 0.192 71.688 30.953 1 58.06 108 ILE A O 1
ATOM 861 N N . ASN A 1 109 ? 0.746 73.875 30.703 1 59.09 109 ASN A N 1
ATOM 862 C CA . ASN A 1 109 ? 0.723 73.75 29.25 1 59.09 109 ASN A CA 1
ATOM 863 C C . ASN A 1 109 ? 1.772 72.812 28.75 1 59.09 109 ASN A C 1
ATOM 865 O O . ASN A 1 109 ? 1.489 71.938 27.875 1 59.09 109 ASN A O 1
ATOM 869 N N . ASN A 1 110 ? 2.855 72.812 29.359 1 61.31 110 ASN A N 1
ATOM 870 C CA . ASN A 1 110 ? 3.93 71.875 28.969 1 61.31 110 ASN A CA 1
ATOM 871 C C . ASN A 1 110 ? 3.576 70.438 29.281 1 61.31 110 ASN A C 1
ATOM 873 O O . ASN A 1 110 ? 3.824 69.562 28.469 1 61.31 110 ASN A O 1
ATOM 877 N N . SER A 1 111 ? 2.969 70.25 30.391 1 60.12 111 SER A N 1
ATOM 878 C CA . SER A 1 111 ? 2.576 68.938 30.781 1 60.12 111 SER A CA 1
ATOM 879 C C . SER A 1 111 ? 1.502 68.375 29.859 1 60.12 111 SER A C 1
ATOM 881 O O . SER A 1 111 ? 1.54 67.188 29.5 1 60.12 111 SER A O 1
ATOM 883 N N . LEU A 1 112 ? 0.662 69.25 29.406 1 59.78 112 LEU A N 1
ATOM 884 C CA . LEU A 1 112 ? -0.413 68.812 28.516 1 59.78 112 LEU A CA 1
ATOM 885 C C . LEU A 1 112 ? 0.14 68.438 27.156 1 59.78 112 LEU A C 1
ATOM 887 O O . LEU A 1 112 ? -0.333 67.438 26.547 1 59.78 112 LEU A O 1
ATOM 891 N N . ASP A 1 113 ? 1.087 69.188 26.781 1 62.66 113 ASP A N 1
ATOM 892 C CA . ASP A 1 113 ? 1.726 68.875 25.5 1 62.66 113 ASP A CA 1
ATOM 893 C C . ASP A 1 113 ? 2.377 67.438 25.547 1 62.66 113 ASP A C 1
ATOM 895 O O . ASP A 1 113 ? 2.227 66.688 24.609 1 62.66 113 ASP A O 1
ATOM 899 N N . VAL A 1 114 ? 2.953 67.188 26.609 1 63.25 114 VAL A N 1
ATOM 900 C CA . VAL A 1 114 ? 3.658 65.938 26.766 1 63.25 114 VAL A CA 1
ATOM 901 C C . VAL A 1 114 ? 2.652 64.812 26.812 1 63.25 114 VAL A C 1
ATOM 903 O O . VAL A 1 114 ? 2.848 63.75 26.172 1 63.25 114 VAL A O 1
ATOM 906 N N . ILE A 1 115 ? 1.575 65.062 27.438 1 61.97 115 ILE A N 1
ATOM 907 C CA . ILE A 1 115 ? 0.551 64 27.594 1 61.97 115 ILE A CA 1
ATOM 908 C C . ILE A 1 115 ? -0.068 63.688 26.219 1 61.97 115 ILE A C 1
ATOM 910 O O . ILE A 1 115 ? -0.31 62.531 25.891 1 61.97 115 ILE A O 1
ATOM 914 N N . SER A 1 116 ? -0.222 64.75 25.484 1 63.59 116 SER A N 1
ATOM 915 C CA . SER A 1 116 ? -0.788 64.625 24.141 1 63.59 116 SER A CA 1
ATOM 916 C C . SER A 1 116 ? 0.125 63.781 23.266 1 63.59 116 SER A C 1
ATOM 918 O O . SER A 1 116 ? -0.341 62.875 22.562 1 63.59 116 SER A O 1
ATOM 920 N N . LEU A 1 117 ? 1.356 64 23.359 1 67.81 117 LEU A N 1
ATOM 921 C CA . LEU A 1 117 ? 2.33 63.281 22.562 1 67.81 117 LEU A CA 1
ATOM 922 C C . LEU A 1 117 ? 2.355 61.781 22.953 1 67.81 117 LEU A C 1
ATOM 924 O O . LEU A 1 117 ? 2.391 60.906 22.078 1 67.81 117 LEU A O 1
ATOM 928 N N . LYS A 1 118 ? 2.273 61.594 24.203 1 64.12 118 LYS A N 1
ATOM 929 C CA . LYS A 1 118 ? 2.318 60.219 24.688 1 64.12 118 LYS A CA 1
ATOM 930 C C . LYS A 1 118 ? 1.054 59.438 24.297 1 64.12 118 LYS A C 1
ATOM 932 O O . LYS A 1 118 ? 1.111 58.25 23.984 1 64.12 118 LYS A O 1
ATOM 937 N N . ASN A 1 119 ? -0.001 60.156 24.234 1 63.22 119 ASN A N 1
ATOM 938 C CA . ASN A 1 119 ? -1.253 59.562 23.781 1 63.22 119 ASN A CA 1
ATOM 939 C C . ASN A 1 119 ? -1.18 59.125 22.312 1 63.22 119 ASN A C 1
ATOM 941 O O . ASN A 1 119 ? -1.664 58.062 21.953 1 63.22 119 ASN A O 1
ATOM 945 N N . ASP A 1 120 ? -0.599 60 21.625 1 69.19 120 ASP A N 1
ATOM 946 C CA . ASP A 1 120 ? -0.435 59.656 20.203 1 69.19 120 ASP A CA 1
ATOM 947 C C . ASP A 1 120 ? 0.431 58.406 20.031 1 69.19 120 ASP A C 1
ATOM 949 O O . ASP A 1 120 ? 0.115 57.562 19.203 1 69.19 120 ASP A O 1
ATOM 953 N N . GLU A 1 121 ? 1.441 58.281 20.797 1 71.44 121 GLU A N 1
ATOM 954 C CA . GLU A 1 121 ? 2.35 57.156 20.719 1 71.44 121 GLU A CA 1
ATOM 955 C C . GLU A 1 121 ? 1.653 55.844 21.141 1 71.44 121 GLU A C 1
ATOM 957 O O . GLU A 1 121 ? 1.814 54.812 20.5 1 71.44 121 GLU A O 1
ATOM 962 N N . LEU A 1 122 ? 0.863 56 22.141 1 67.31 122 LEU A N 1
ATOM 963 C CA . LEU A 1 122 ? 0.14 54.844 22.641 1 67.31 122 LEU A CA 1
ATOM 964 C C . LEU A 1 122 ? -0.887 54.344 21.625 1 67.31 122 LEU A C 1
ATOM 966 O O . LEU A 1 122 ? -1.032 53.156 21.406 1 67.31 122 LEU A O 1
ATOM 970 N N . THR A 1 123 ? -1.468 55.281 20.984 1 70.75 123 THR A N 1
ATOM 971 C CA . THR A 1 123 ? -2.451 54.938 19.969 1 70.75 123 THR A CA 1
ATOM 972 C C . THR A 1 123 ? -1.785 54.25 18.797 1 70.75 123 THR A C 1
ATOM 974 O O . THR A 1 123 ? -2.303 53.25 18.281 1 70.75 123 THR A O 1
ATOM 977 N N . ALA A 1 124 ? -0.689 54.75 18.453 1 76.62 124 ALA A N 1
ATOM 978 C CA . ALA A 1 124 ? 0.05 54.125 17.359 1 76.62 124 ALA A CA 1
ATOM 979 C C . ALA A 1 124 ? 0.464 52.719 17.703 1 76.62 124 ALA A C 1
ATOM 981 O O . ALA A 1 124 ? 0.38 51.812 16.859 1 76.62 124 ALA A O 1
ATOM 982 N N . HIS A 1 125 ? 0.866 52.5 18.906 1 77.88 125 HIS A N 1
ATOM 983 C CA . HIS A 1 125 ? 1.284 51.188 19.359 1 77.88 125 HIS A CA 1
ATOM 984 C C . HIS A 1 125 ? 0.112 50.219 19.359 1 77.88 125 HIS A C 1
ATOM 986 O O . HIS A 1 125 ? 0.252 49.062 18.938 1 77.88 125 HIS A O 1
ATOM 992 N N . ILE A 1 126 ? -0.978 50.656 19.766 1 73.94 126 ILE A N 1
ATOM 993 C CA . ILE A 1 126 ? -2.182 49.812 19.828 1 73.94 126 ILE A CA 1
ATOM 994 C C . ILE A 1 126 ? -2.582 49.375 18.406 1 73.94 126 ILE A C 1
ATOM 996 O O . ILE A 1 126 ? -2.904 48.219 18.188 1 73.94 126 ILE A O 1
ATOM 1000 N N . ASN A 1 127 ? -2.529 50.312 17.547 1 80.19 127 ASN A N 1
ATOM 1001 C CA . ASN A 1 127 ? -2.871 50 16.156 1 80.19 127 ASN A CA 1
ATOM 1002 C C . ASN A 1 127 ? -1.935 48.938 15.578 1 80.19 127 ASN A C 1
ATOM 1004 O O . ASN A 1 127 ? -2.379 48.031 14.883 1 80.19 127 ASN A O 1
ATOM 1008 N N . LYS A 1 128 ? -0.693 49.031 15.914 1 83.94 128 LYS A N 1
ATOM 1009 C CA . LYS A 1 128 ? 0.291 48.062 15.438 1 83.94 128 LYS A CA 1
ATOM 1010 C C . LYS A 1 128 ? 0.016 46.688 16.016 1 83.94 128 LYS A C 1
ATOM 1012 O O . LYS A 1 128 ? 0.105 45.688 15.297 1 83.94 128 LYS A O 1
ATOM 1017 N N . GLN A 1 129 ? -0.354 46.594 17.234 1 81.5 129 GLN A N 1
ATOM 1018 C CA . GLN A 1 129 ? -0.656 45.312 17.875 1 81.5 129 GLN A CA 1
ATOM 1019 C C . GLN A 1 129 ? -1.898 44.688 17.266 1 81.5 129 GLN A C 1
ATOM 1021 O O . GLN A 1 129 ? -1.949 43.469 17.094 1 81.5 129 GLN A O 1
ATOM 1026 N N . GLU A 1 130 ? -2.809 45.5 16.938 1 82.5 130 GLU A N 1
ATOM 1027 C CA . GLU A 1 130 ? -4.02 44.969 16.312 1 82.5 130 GLU A CA 1
ATOM 1028 C C . GLU A 1 130 ? -3.715 44.375 14.938 1 82.5 130 GLU A C 1
ATOM 1030 O O . GLU A 1 130 ? -4.242 43.312 14.594 1 82.5 130 GLU A O 1
ATOM 1035 N N . GLU A 1 131 ? -2.896 45.094 14.242 1 88.62 131 GLU A N 1
ATOM 1036 C CA . GLU A 1 131 ? -2.482 44.562 12.945 1 88.62 131 GLU A CA 1
ATOM 1037 C C . GLU A 1 131 ? -1.758 43.25 13.094 1 88.62 131 GLU A C 1
ATOM 1039 O O . GLU A 1 131 ? -2.012 42.312 12.328 1 88.62 131 GLU A O 1
ATOM 1044 N N . LEU A 1 132 ? -0.926 43.125 14.07 1 89.06 132 LEU A N 1
ATOM 1045 C CA . LEU A 1 132 ? -0.182 41.906 14.336 1 89.06 132 LEU A CA 1
ATOM 1046 C C . LEU A 1 132 ? -1.126 40.781 14.703 1 89.06 132 LEU A C 1
ATOM 1048 O O . LEU A 1 132 ? -0.965 39.656 14.227 1 89.06 132 LEU A O 1
ATOM 1052 N N . ILE A 1 133 ? -2.043 41.062 15.492 1 86.81 133 ILE A N 1
ATOM 1053 C CA . ILE A 1 133 ? -3.02 40.094 15.914 1 86.81 133 ILE A CA 1
ATOM 1054 C C . ILE A 1 133 ? -3.787 39.562 14.703 1 86.81 133 ILE A C 1
ATOM 1056 O O . ILE A 1 133 ? -3.979 38.344 14.562 1 86.81 133 ILE A O 1
ATOM 1060 N N . ASN A 1 134 ? -4.16 40.469 13.898 1 90.19 134 ASN A N 1
ATOM 1061 C CA . ASN A 1 134 ? -4.859 40.062 12.68 1 90.19 134 ASN A CA 1
ATOM 1062 C C . ASN A 1 134 ? -3.986 39.156 11.797 1 90.19 134 ASN A C 1
ATOM 1064 O O . ASN A 1 134 ? -4.461 38.156 11.258 1 90.19 134 ASN A O 1
ATOM 1068 N N . ASP A 1 135 ? -2.773 39.531 11.68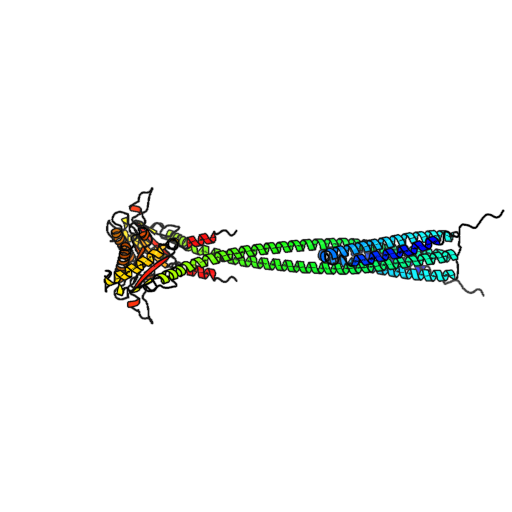 1 93.62 135 ASP A N 1
ATOM 1069 C CA . ASP A 1 135 ? -1.827 38.75 10.891 1 93.62 135 ASP A CA 1
ATOM 1070 C C . ASP A 1 135 ? -1.646 37.344 11.484 1 93.62 135 ASP A C 1
ATOM 1072 O O . ASP A 1 135 ? -1.657 36.344 10.758 1 93.62 135 ASP A O 1
ATOM 1076 N N . LEU A 1 136 ? -1.552 37.281 12.742 1 91 136 LEU A N 1
ATOM 1077 C CA . LEU A 1 136 ? -1.362 36 13.43 1 91 136 LEU A CA 1
ATOM 1078 C C . LEU A 1 136 ? -2.59 35.125 13.273 1 91 136 LEU A C 1
ATOM 1080 O O . LEU A 1 136 ? -2.461 33.906 13.055 1 91 136 LEU A O 1
ATOM 1084 N N . ASN A 1 137 ? -3.691 35.719 13.32 1 92.56 137 ASN A N 1
ATOM 1085 C CA . ASN A 1 137 ? -4.922 34.969 13.094 1 92.56 137 ASN A CA 1
ATOM 1086 C C . ASN A 1 137 ? -4.973 34.406 11.68 1 92.56 137 ASN A C 1
ATOM 1088 O O . ASN A 1 137 ? -5.387 33.25 11.484 1 92.56 137 ASN A O 1
ATOM 1092 N N . ASN A 1 138 ? -4.547 35.188 10.742 1 94.75 138 ASN A N 1
ATOM 1093 C CA . ASN A 1 138 ? -4.488 34.688 9.359 1 94.75 138 ASN A CA 1
ATOM 1094 C C . ASN A 1 138 ? -3.508 33.531 9.219 1 94.75 138 ASN A C 1
ATOM 1096 O O . ASN A 1 138 ? -3.781 32.562 8.492 1 94.75 138 ASN A O 1
ATOM 1100 N N . GLN A 1 139 ? -2.426 33.625 9.906 1 94.75 139 GLN A N 1
ATOM 1101 C CA . GLN A 1 139 ? -1.433 32.531 9.883 1 94.75 139 GLN A CA 1
ATOM 1102 C C . GLN A 1 139 ? -1.988 31.266 10.492 1 94.75 139 GLN A C 1
ATOM 1104 O O . GLN A 1 139 ? -1.748 30.172 9.969 1 94.75 139 GLN A O 1
ATOM 1109 N N . ILE A 1 140 ? -2.682 31.422 11.492 1 93.19 140 ILE A N 1
ATOM 1110 C CA . ILE A 1 140 ? -3.307 30.266 12.141 1 93.19 140 ILE A CA 1
ATOM 1111 C C . ILE A 1 140 ? -4.301 29.625 11.18 1 93.19 140 ILE A C 1
ATOM 1113 O O . ILE A 1 140 ? -4.309 28.391 11.023 1 93.19 140 ILE A O 1
ATOM 1117 N N . ASN A 1 141 ? -5.051 30.453 10.523 1 94.19 141 ASN A N 1
ATOM 1118 C CA . ASN A 1 141 ? -6.02 29.938 9.57 1 94.19 141 ASN A CA 1
ATOM 1119 C C . ASN A 1 141 ? -5.34 29.172 8.43 1 94.19 141 ASN A C 1
ATOM 1121 O O . ASN A 1 141 ? -5.812 28.125 8.016 1 94.19 141 ASN A O 1
ATOM 1125 N N . GLN A 1 142 ? -4.27 29.703 7.977 1 95.44 142 GLN A N 1
ATOM 1126 C CA . GLN A 1 142 ? -3.523 29.047 6.906 1 95.44 142 GLN A CA 1
ATOM 1127 C C . GLN A 1 142 ? -2.975 27.703 7.363 1 95.44 142 GLN A C 1
ATOM 1129 O O . GLN A 1 142 ? -3.016 26.719 6.613 1 95.44 142 GLN A O 1
ATOM 1134 N N . ARG A 1 143 ? -2.516 27.703 8.539 1 94.25 143 ARG A N 1
ATOM 1135 C CA . ARG A 1 143 ? -1.993 26.453 9.078 1 94.25 143 ARG A CA 1
ATOM 1136 C C . ARG A 1 143 ? -3.107 25.438 9.266 1 94.25 143 ARG A C 1
ATOM 1138 O O . ARG A 1 143 ? -2.91 24.25 9.023 1 94.25 143 ARG A O 1
ATOM 1145 N N . ASP A 1 144 ? -4.223 25.875 9.625 1 94.38 144 ASP A N 1
ATOM 1146 C CA . ASP A 1 144 ? -5.363 24.969 9.781 1 94.38 144 ASP A CA 1
ATOM 1147 C C . ASP A 1 144 ? -5.762 24.359 8.438 1 94.38 144 ASP A C 1
ATOM 1149 O O . ASP A 1 144 ? -6.062 23.172 8.359 1 94.38 144 ASP A O 1
ATOM 1153 N N . ILE A 1 145 ? -5.719 25.156 7.434 1 94.81 145 ILE A N 1
ATOM 1154 C CA . ILE A 1 145 ? -6.035 24.672 6.094 1 94.81 145 ILE A CA 1
ATOM 1155 C C . ILE A 1 145 ? -5.004 23.641 5.66 1 94.81 145 ILE A C 1
ATOM 1157 O O . ILE A 1 145 ? -5.359 22.594 5.098 1 94.81 145 ILE A O 1
ATOM 1161 N N . GLN A 1 146 ? -3.777 23.922 5.984 1 93.75 146 GLN A N 1
ATOM 1162 C CA . GLN A 1 146 ? -2.707 22.984 5.648 1 93.75 146 GLN A CA 1
ATOM 1163 C C . GLN A 1 146 ? -2.877 21.672 6.398 1 93.75 146 GLN A C 1
ATOM 1165 O O . GLN A 1 146 ? -2.715 20.594 5.816 1 93.75 146 GLN A O 1
ATOM 1170 N N . ILE A 1 147 ? -3.193 21.75 7.602 1 93.19 147 ILE A N 1
ATOM 1171 C CA . ILE A 1 147 ? -3.393 20.562 8.43 1 93.19 147 ILE A CA 1
ATOM 1172 C C . ILE A 1 147 ? -4.531 19.719 7.855 1 93.19 147 ILE A C 1
ATOM 1174 O O . ILE A 1 147 ? -4.395 18.5 7.691 1 93.19 147 ILE A O 1
ATOM 1178 N N . ASP A 1 148 ? -5.586 20.391 7.512 1 93.31 148 ASP A N 1
ATOM 1179 C CA . ASP A 1 148 ? -6.742 19.688 6.965 1 93.31 148 ASP A CA 1
ATOM 1180 C C . ASP A 1 148 ? -6.391 18.984 5.656 1 93.31 148 ASP A C 1
ATOM 1182 O O . ASP A 1 148 ? -6.793 17.844 5.43 1 93.31 148 ASP A O 1
ATOM 1186 N N . ALA A 1 149 ? -5.68 19.641 4.867 1 91.62 149 ALA A N 1
ATOM 1187 C CA . ALA A 1 149 ? -5.297 19.094 3.572 1 91.62 149 ALA A CA 1
ATOM 1188 C C . ALA A 1 149 ? -4.43 17.844 3.744 1 91.62 149 ALA A C 1
ATOM 1190 O O . ALA A 1 149 ? -4.672 16.812 3.109 1 91.62 149 ALA A O 1
ATOM 1191 N N . ILE A 1 150 ? -3.475 17.953 4.629 1 91.44 150 ILE A N 1
ATOM 1192 C CA . ILE A 1 150 ? -2.549 16.844 4.836 1 91.44 150 ILE A CA 1
ATOM 1193 C C . ILE A 1 150 ? -3.285 15.664 5.48 1 91.44 150 ILE A C 1
ATOM 1195 O O . ILE A 1 150 ? -3.055 14.508 5.117 1 91.44 150 ILE A O 1
ATOM 1199 N N . GLU A 1 151 ? -4.125 15.953 6.375 1 90.44 151 GLU A N 1
ATOM 1200 C CA . GLU A 1 151 ? -4.91 14.906 7.027 1 90.44 151 GLU A CA 1
ATOM 1201 C C . GLU A 1 151 ? -5.82 14.195 6.027 1 90.44 151 GLU A C 1
ATOM 1203 O O . GLU A 1 151 ? -5.996 12.977 6.098 1 90.44 151 GLU A O 1
ATOM 1208 N N . ASN A 1 152 ? -6.383 14.992 5.199 1 90.5 152 ASN A N 1
ATOM 1209 C CA . ASN A 1 152 ? -7.227 14.406 4.168 1 90.5 152 ASN A CA 1
ATOM 1210 C C . ASN A 1 152 ? -6.426 13.5 3.238 1 90.5 152 ASN A C 1
ATOM 1212 O O . ASN A 1 152 ? -6.883 12.406 2.879 1 90.5 152 ASN A O 1
ATOM 1216 N N . ASP A 1 153 ? -5.273 13.859 2.865 1 88 153 ASP A N 1
ATOM 1217 C CA . ASP A 1 153 ? -4.395 13.039 2.047 1 88 153 ASP A CA 1
ATOM 1218 C C . ASP A 1 153 ? -4.043 11.734 2.76 1 88 153 ASP A C 1
ATOM 1220 O O . ASP A 1 153 ? -4.109 10.656 2.164 1 88 153 ASP A O 1
ATOM 1224 N N . LEU A 1 154 ? -3.73 11.906 3.912 1 87.5 154 LEU A N 1
ATOM 1225 C CA . LEU A 1 154 ? -3.371 10.742 4.711 1 87.5 154 LEU A CA 1
ATOM 1226 C C . LEU A 1 154 ? -4.547 9.773 4.82 1 87.5 154 LEU A C 1
ATOM 1228 O O . LEU A 1 154 ? -4.375 8.562 4.691 1 87.5 154 LEU A O 1
ATOM 1232 N N . GLN A 1 155 ? -5.652 10.344 5.059 1 89.12 155 GLN A N 1
ATOM 1233 C CA . GLN A 1 155 ? -6.84 9.508 5.18 1 89.12 155 GLN A CA 1
ATOM 1234 C C . GLN A 1 155 ? -7.16 8.812 3.857 1 89.12 155 GLN A C 1
ATOM 1236 O O . GLN A 1 155 ? -7.57 7.652 3.846 1 89.12 155 GLN A O 1
ATOM 1241 N N . ASN A 1 156 ? -6.996 9.477 2.836 1 88.19 156 ASN A N 1
ATOM 1242 C CA . ASN A 1 156 ? -7.223 8.891 1.52 1 88.19 156 ASN A CA 1
ATOM 1243 C C . ASN A 1 156 ? -6.262 7.738 1.245 1 88.19 156 ASN A C 1
ATOM 1245 O O . ASN A 1 156 ? -6.668 6.699 0.726 1 88.19 156 ASN A O 1
ATOM 1249 N N . TYR A 1 157 ? -5.035 7.895 1.621 1 86.06 157 TYR A N 1
ATOM 1250 C CA . TYR A 1 157 ? -4.043 6.832 1.485 1 86.06 157 TYR A CA 1
ATOM 1251 C C . TYR A 1 157 ? -4.434 5.613 2.314 1 86.06 157 TYR A C 1
ATOM 1253 O O . TYR A 1 157 ? -4.445 4.488 1.809 1 86.06 157 TYR A O 1
ATOM 1261 N N . LYS A 1 158 ? -4.781 5.879 3.447 1 87.62 158 LYS A N 1
ATOM 1262 C CA . LYS A 1 158 ? -5.156 4.801 4.359 1 87.62 158 LYS A CA 1
ATOM 1263 C C . LYS A 1 158 ? -6.375 4.043 3.85 1 87.62 158 LYS A C 1
ATOM 1265 O O . LYS A 1 158 ? -6.402 2.811 3.867 1 87.62 158 LYS A O 1
ATOM 1270 N N . SER A 1 159 ? -7.336 4.812 3.408 1 90.88 159 SER A N 1
ATOM 1271 C CA . SER A 1 159 ? -8.562 4.203 2.91 1 90.88 159 SER A CA 1
ATOM 1272 C C . SER A 1 159 ? -8.297 3.354 1.672 1 90.88 159 SER A C 1
ATOM 1274 O O . SER A 1 159 ? -8.844 2.258 1.534 1 90.88 159 SER A O 1
ATOM 1276 N N . SER A 1 160 ? -7.457 3.834 0.795 1 89 160 SER A N 1
ATOM 1277 C CA . SER A 1 160 ? -7.109 3.092 -0.411 1 89 160 SER A CA 1
ATOM 1278 C C . SER A 1 160 ? -6.395 1.788 -0.07 1 89 160 SER A C 1
ATOM 1280 O O . SER A 1 160 ? -6.707 0.737 -0.633 1 89 160 SER A O 1
ATOM 1282 N N . LEU A 1 161 ? -5.48 1.825 0.839 1 89.31 161 LEU A N 1
ATOM 1283 C CA . LEU A 1 161 ? -4.734 0.646 1.265 1 89.31 161 LEU A CA 1
ATOM 1284 C C . LEU A 1 161 ? -5.648 -0.354 1.964 1 89.31 161 LEU A C 1
ATOM 1286 O O . LEU A 1 161 ? -5.551 -1.561 1.729 1 89.31 161 LEU A O 1
ATOM 1290 N N . GLU A 1 162 ? -6.543 0.166 2.729 1 89.88 162 GLU A N 1
ATOM 1291 C CA . GLU A 1 162 ? -7.492 -0.699 3.422 1 89.88 162 GLU A CA 1
ATOM 1292 C C . GLU A 1 162 ? -8.414 -1.411 2.434 1 89.88 162 GLU A C 1
ATOM 1294 O O . GLU A 1 162 ? -8.711 -2.594 2.602 1 89.88 162 GLU A O 1
ATOM 1299 N N . ASN A 1 163 ? -8.844 -0.648 1.502 1 89.81 163 ASN A N 1
ATOM 1300 C CA . ASN A 1 163 ? -9.695 -1.242 0.482 1 89.81 163 ASN A CA 1
ATOM 1301 C C . ASN A 1 163 ? -8.992 -2.375 -0.256 1 89.81 163 ASN A C 1
ATOM 1303 O O . ASN A 1 163 ? -9.602 -3.402 -0.558 1 89.81 163 ASN A O 1
ATOM 1307 N N . TYR A 1 164 ? -7.758 -2.246 -0.567 1 89.75 164 TYR A N 1
ATOM 1308 C CA . TYR A 1 164 ? -6.984 -3.297 -1.219 1 89.75 164 TYR A CA 1
ATOM 1309 C C . TYR A 1 164 ? -6.934 -4.551 -0.357 1 89.75 164 TYR A C 1
ATOM 1311 O O . TYR A 1 164 ? -7.125 -5.664 -0.857 1 89.75 164 TYR A O 1
ATOM 1319 N N . THR A 1 165 ? -6.691 -4.375 0.953 1 89.81 165 THR A N 1
ATOM 1320 C CA . THR A 1 165 ? -6.527 -5.516 1.846 1 89.81 165 THR A CA 1
ATOM 1321 C C . THR A 1 165 ? -7.852 -6.254 2.027 1 89.81 165 THR A C 1
ATOM 1323 O O . THR A 1 165 ? -7.871 -7.406 2.461 1 89.81 165 THR A O 1
ATOM 1326 N N . LYS A 1 166 ? -8.945 -5.637 1.636 1 91.5 166 LYS A N 1
ATOM 1327 C CA . LYS A 1 166 ? -10.258 -6.246 1.836 1 91.5 166 LYS A CA 1
ATOM 1328 C C . LYS A 1 166 ? -10.727 -6.969 0.576 1 91.5 166 LYS A C 1
ATOM 1330 O O . LYS A 1 166 ? -11.758 -7.648 0.591 1 91.5 166 LYS A O 1
ATOM 1335 N N . ILE A 1 167 ? -10.008 -6.828 -0.478 1 92.5 167 ILE A N 1
ATOM 1336 C CA . ILE A 1 167 ? -10.422 -7.422 -1.746 1 92.5 167 ILE A CA 1
ATOM 1337 C C . ILE A 1 167 ? -10.617 -8.922 -1.575 1 92.5 167 ILE A C 1
ATOM 1339 O O . ILE A 1 167 ? -11.656 -9.469 -1.941 1 92.5 167 ILE A O 1
ATOM 1343 N N . ARG A 1 168 ? -9.672 -9.664 -1.063 1 92.81 168 ARG A N 1
ATOM 1344 C CA . ARG A 1 168 ? -9.734 -11.117 -0.891 1 92.81 168 ARG A CA 1
ATOM 1345 C C . ARG A 1 168 ? -10.906 -11.508 0.008 1 92.81 168 ARG A C 1
ATOM 1347 O O . ARG A 1 168 ? -11.633 -12.453 -0.291 1 92.81 168 ARG A O 1
ATOM 1354 N N . GLU A 1 169 ? -11.023 -10.773 1.075 1 93.38 169 GLU A N 1
ATOM 1355 C CA . GLU A 1 169 ? -12.117 -11.062 2.004 1 93.38 169 GLU A CA 1
ATOM 1356 C C . GLU A 1 169 ? -13.477 -10.828 1.352 1 93.38 169 GLU A C 1
ATOM 1358 O O . GLU A 1 169 ? -14.414 -11.586 1.58 1 93.38 169 GLU A O 1
ATOM 1363 N N . ASN A 1 170 ? -13.578 -9.75 0.588 1 94.75 170 ASN A N 1
ATOM 1364 C CA . ASN A 1 170 ? -14.828 -9.477 -0.112 1 94.75 170 ASN A CA 1
ATOM 1365 C C . ASN A 1 170 ? -15.156 -10.57 -1.121 1 94.75 170 ASN A C 1
ATOM 1367 O O . ASN A 1 170 ? -16.312 -10.977 -1.246 1 94.75 170 ASN A O 1
ATOM 1371 N N . ILE A 1 171 ? -14.188 -11.102 -1.807 1 95.44 171 ILE A N 1
ATOM 1372 C CA . ILE A 1 171 ? -14.383 -12.195 -2.748 1 95.44 171 ILE A CA 1
ATOM 1373 C C . ILE A 1 171 ? -14.797 -13.453 -1.991 1 95.44 171 ILE A C 1
ATOM 1375 O O . ILE A 1 171 ? -15.695 -14.18 -2.428 1 95.44 171 ILE A O 1
ATOM 1379 N N . ALA A 1 172 ? -14.156 -13.672 -0.862 1 95.19 172 ALA A N 1
ATOM 1380 C CA . ALA A 1 172 ? -14.492 -14.828 -0.03 1 95.19 172 ALA A CA 1
ATOM 1381 C C . ALA A 1 172 ? -15.969 -14.797 0.376 1 95.19 172 ALA A C 1
ATOM 1383 O O . ALA A 1 172 ? -16.656 -15.812 0.279 1 95.19 172 ALA A O 1
ATOM 1384 N N . LEU A 1 173 ? -16.391 -13.633 0.789 1 94 173 LEU A N 1
ATOM 1385 C CA . LEU A 1 173 ? -17.781 -13.484 1.22 1 94 173 LEU A CA 1
ATOM 1386 C C . LEU A 1 173 ? -18.75 -13.734 0.061 1 94 173 LEU A C 1
ATOM 1388 O O . LEU A 1 173 ? -19.75 -14.422 0.223 1 94 173 LEU A O 1
ATOM 1392 N N . SER A 1 174 ? -18.391 -13.203 -1.033 1 93.81 174 SER A N 1
ATOM 1393 C CA . SER A 1 174 ? -19.234 -13.391 -2.209 1 93.81 174 SER A CA 1
ATOM 1394 C C . SER A 1 174 ? -19.281 -14.859 -2.625 1 93.81 174 SER A C 1
ATOM 1396 O O . SER A 1 174 ? -20.359 -15.391 -2.922 1 93.81 174 SER A O 1
ATOM 1398 N N . LEU A 1 175 ? -18.141 -15.547 -2.641 1 93.81 175 LEU A N 1
ATOM 1399 C CA . LEU A 1 175 ? -18.078 -16.953 -3.006 1 93.81 175 LEU A CA 1
ATOM 1400 C C . LEU A 1 175 ? -18.828 -17.812 -1.997 1 93.81 175 LEU A C 1
ATOM 1402 O O . LEU A 1 175 ? -19.531 -18.766 -2.377 1 93.81 175 LEU A O 1
ATOM 1406 N N . LYS A 1 176 ? -18.641 -17.484 -0.726 1 92.44 176 LYS A N 1
ATOM 1407 C CA . LYS A 1 176 ? -19.297 -18.25 0.33 1 92.44 176 LYS A CA 1
ATOM 1408 C C . LYS A 1 176 ? -20.812 -18.203 0.162 1 92.44 176 LYS A C 1
ATOM 1410 O O . LYS A 1 176 ? -21.5 -19.203 0.375 1 92.44 176 LYS A O 1
ATOM 1415 N N . SER A 1 177 ? -21.328 -17.109 -0.212 1 91.38 177 SER A N 1
ATOM 1416 C CA . SER A 1 177 ? -22.766 -16.953 -0.412 1 91.38 177 SER A CA 1
ATOM 1417 C C . SER A 1 177 ? -23.25 -17.781 -1.604 1 91.38 177 SER A C 1
ATOM 1419 O O . SER A 1 177 ? -24.344 -18.328 -1.578 1 91.38 177 SER A O 1
ATOM 1421 N N . LYS A 1 178 ? -22.391 -17.984 -2.576 1 89.75 178 LYS A N 1
ATOM 1422 C CA . LYS A 1 178 ? -22.797 -18.672 -3.809 1 89.75 178 LYS A CA 1
ATOM 1423 C C . LYS A 1 178 ? -22.547 -20.172 -3.719 1 89.75 178 LYS A C 1
ATOM 1425 O O . LYS A 1 178 ? -23.234 -20.953 -4.363 1 89.75 178 LYS A O 1
ATOM 1430 N N . LEU A 1 179 ? -21.516 -20.547 -2.855 1 89.69 179 LEU A N 1
ATOM 1431 C CA . LEU A 1 179 ? -21.094 -21.953 -2.809 1 89.69 179 LEU A CA 1
ATOM 1432 C C . LEU A 1 179 ? -21.438 -22.562 -1.458 1 89.69 179 LEU A C 1
ATOM 1434 O O . LEU A 1 179 ? -20.859 -23.594 -1.075 1 89.69 179 LEU A O 1
ATOM 1438 N N . VAL A 1 180 ? -22.219 -22.062 -0.532 1 77.56 180 VAL A N 1
ATOM 1439 C CA . VAL A 1 180 ? -22.516 -22.375 0.862 1 77.56 180 VAL A CA 1
ATOM 1440 C C . VAL A 1 180 ? -22.688 -23.875 1.035 1 77.56 180 VAL A C 1
ATOM 1442 O O . VAL A 1 180 ? -22.156 -24.469 1.988 1 77.56 180 VAL A O 1
ATOM 1445 N N . ASN A 1 181 ? -23.328 -24.578 0.162 1 77.31 181 ASN A N 1
ATOM 1446 C CA . ASN A 1 181 ? -23.641 -25.984 0.424 1 77.31 181 ASN A CA 1
ATOM 1447 C C . ASN A 1 181 ? -22.797 -26.906 -0.444 1 77.31 181 ASN A C 1
ATOM 1449 O O . ASN A 1 181 ? -23.016 -28.125 -0.439 1 77.31 181 ASN A O 1
ATOM 1453 N N . ILE A 1 182 ? -21.766 -26.375 -0.994 1 80.62 182 ILE A N 1
ATOM 1454 C CA . ILE A 1 182 ? -21.094 -27.219 -1.967 1 80.62 182 ILE A CA 1
ATOM 1455 C C . ILE A 1 182 ? -19.609 -27.344 -1.615 1 80.62 182 ILE A C 1
ATOM 1457 O O . ILE A 1 182 ? -19 -28.375 -1.845 1 80.62 182 ILE A O 1
ATOM 1461 N N . ALA A 1 183 ? -19.094 -26.266 -1.108 1 85.31 183 ALA A N 1
ATOM 1462 C CA . ALA A 1 183 ? -17.672 -26.297 -0.817 1 85.31 183 ALA A CA 1
ATOM 1463 C C . ALA A 1 183 ? -17.328 -25.453 0.403 1 85.31 183 ALA A C 1
ATOM 1465 O O . ALA A 1 183 ? -18.078 -24.531 0.75 1 85.31 183 ALA A O 1
ATOM 1466 N N . GLN A 1 184 ? -16.219 -25.797 1.023 1 89.62 184 GLN A N 1
ATOM 1467 C CA . GLN A 1 184 ? -15.719 -25 2.148 1 89.62 184 GLN A CA 1
ATOM 1468 C C . GLN A 1 184 ? -14.805 -23.891 1.671 1 89.62 184 GLN A C 1
ATOM 1470 O O . GLN A 1 184 ? -13.836 -24.141 0.947 1 89.62 184 GLN A O 1
ATOM 1475 N N . ILE A 1 185 ? -15.164 -22.734 2.115 1 93.69 185 ILE A N 1
ATOM 1476 C CA . ILE A 1 185 ? -14.383 -21.562 1.705 1 93.69 185 ILE A CA 1
ATOM 1477 C C . ILE A 1 185 ? -13.766 -20.906 2.934 1 93.69 185 ILE A C 1
ATOM 1479 O O . ILE A 1 185 ? -14.461 -20.625 3.916 1 93.69 185 ILE A O 1
ATOM 1483 N N . ASP A 1 186 ? -12.484 -20.688 2.889 1 93.69 186 ASP A N 1
ATOM 1484 C CA . ASP A 1 186 ? -11.82 -19.922 3.949 1 93.69 186 ASP A CA 1
ATOM 1485 C C . ASP A 1 186 ? -12.172 -18.438 3.871 1 93.69 186 ASP A C 1
ATOM 1487 O O . ASP A 1 186 ? -11.914 -17.797 2.857 1 93.69 186 ASP A O 1
ATOM 1491 N N . PRO A 1 187 ? -12.664 -17.938 4.879 1 92.12 187 PRO A N 1
ATOM 1492 C CA . PRO A 1 187 ? -13.125 -16.547 4.816 1 92.12 187 PRO A CA 1
ATOM 1493 C C . PRO A 1 187 ? -11.977 -15.539 4.719 1 92.12 187 PRO A C 1
ATOM 1495 O O . PRO A 1 187 ? -12.172 -14.406 4.277 1 92.12 187 PRO A O 1
ATOM 1498 N N . LYS A 1 188 ? -10.82 -15.938 5.09 1 89.69 188 LYS A N 1
ATOM 1499 C CA . LYS A 1 188 ? -9.68 -15.023 5.078 1 89.69 188 LYS A CA 1
ATOM 1500 C C . LYS A 1 188 ? -8.93 -15.102 3.756 1 89.69 188 LYS A C 1
ATOM 1502 O O . LYS A 1 188 ? -8.523 -14.078 3.203 1 89.69 188 LYS A O 1
ATOM 1507 N N . THR A 1 189 ? -8.836 -16.312 3.193 1 91.94 189 THR A N 1
ATOM 1508 C CA . THR A 1 189 ? -7.992 -16.484 2.018 1 91.94 189 THR A CA 1
ATOM 1509 C C . THR A 1 189 ? -8.836 -16.734 0.773 1 91.94 189 THR A C 1
ATOM 1511 O O . THR A 1 189 ? -8.336 -16.672 -0.35 1 91.94 189 THR A O 1
ATOM 1514 N N . ALA A 1 190 ? -10.109 -17 0.964 1 94.06 190 ALA A N 1
ATOM 1515 C CA . ALA A 1 190 ? -11.055 -17.297 -0.108 1 94.06 190 ALA A CA 1
ATOM 1516 C C . ALA A 1 190 ? -10.703 -18.609 -0.8 1 94.06 190 ALA A C 1
ATOM 1518 O O . ALA A 1 190 ? -11.141 -18.859 -1.927 1 94.06 190 ALA A O 1
ATOM 1519 N N . GLU A 1 191 ? -9.914 -19.422 -0.156 1 95.69 191 GLU A N 1
ATOM 1520 C CA . GLU A 1 191 ? -9.539 -20.703 -0.741 1 95.69 191 GLU A CA 1
ATOM 1521 C C . GLU A 1 191 ? -10.656 -21.734 -0.561 1 95.69 191 GLU A C 1
ATOM 1523 O O . GLU A 1 191 ? -11.305 -21.766 0.485 1 95.69 191 GLU A O 1
ATOM 1528 N N . ILE A 1 192 ? -10.844 -22.453 -1.59 1 95.62 192 ILE A N 1
ATOM 1529 C CA . ILE A 1 192 ? -11.75 -23.594 -1.528 1 95.62 192 ILE A CA 1
ATOM 1530 C C . ILE A 1 192 ? -10.953 -24.875 -1.291 1 95.62 192 ILE A C 1
ATOM 1532 O O . ILE A 1 192 ? -9.984 -25.141 -1.995 1 95.62 192 ILE A O 1
ATOM 1536 N N . THR A 1 193 ? -11.359 -25.609 -0.337 1 94.75 193 THR A N 1
ATOM 1537 C CA . THR A 1 193 ? -10.695 -26.875 -0.045 1 94.75 193 THR A CA 1
ATOM 1538 C C . THR A 1 193 ? -11.656 -28.047 -0.227 1 94.75 193 THR A C 1
ATOM 1540 O O . THR A 1 193 ? -12.789 -28 0.24 1 94.75 193 THR A O 1
ATOM 1543 N N . MET A 1 194 ? -11.164 -29.031 -0.969 1 93.88 194 MET A N 1
ATOM 1544 C CA . MET A 1 194 ? -11.938 -30.25 -1.194 1 93.88 194 MET A CA 1
ATOM 1545 C C . MET A 1 194 ? -11.133 -31.484 -0.791 1 93.88 194 MET A C 1
ATOM 1547 O O . MET A 1 194 ? -9.906 -31.5 -0.912 1 93.88 194 MET A O 1
ATOM 1551 N N . ASP A 1 195 ? -11.891 -32.5 -0.424 1 92.5 195 ASP A N 1
ATOM 1552 C CA . ASP A 1 195 ? -11.258 -33.781 -0.107 1 92.5 195 ASP A CA 1
ATOM 1553 C C . ASP A 1 195 ? -10.867 -34.531 -1.378 1 92.5 195 ASP A C 1
ATOM 1555 O O . ASP A 1 195 ? -11.734 -34.938 -2.148 1 92.5 195 ASP A O 1
ATOM 1559 N N . ALA A 1 196 ? -9.617 -34.75 -1.486 1 94.44 196 ALA A N 1
ATOM 1560 C CA . ALA A 1 196 ? -9.133 -35.406 -2.707 1 94.44 196 ALA A CA 1
ATOM 1561 C C . ALA A 1 196 ? -9.609 -36.844 -2.797 1 94.44 196 ALA A C 1
ATOM 1563 O O . ALA A 1 196 ? -9.789 -37.375 -3.895 1 94.44 196 ALA A O 1
ATOM 1564 N N . ALA A 1 197 ? -9.852 -37.469 -1.679 1 93.06 197 ALA A N 1
ATOM 1565 C CA . ALA A 1 197 ? -10.297 -38.844 -1.636 1 93.06 197 ALA A CA 1
ATOM 1566 C C . ALA A 1 197 ? -11.688 -39 -2.236 1 93.06 197 ALA A C 1
ATOM 1568 O O . ALA A 1 197 ? -12.094 -40.094 -2.611 1 93.06 197 ALA A O 1
ATOM 1569 N N . LYS A 1 198 ? -12.367 -37.906 -2.312 1 93.38 198 LYS A N 1
ATOM 1570 C CA . LYS A 1 198 ? -13.695 -37.938 -2.91 1 93.38 198 LYS A CA 1
ATOM 1571 C C . LYS A 1 198 ? -13.625 -37.719 -4.422 1 93.38 198 LYS A C 1
ATOM 1573 O O . LYS A 1 198 ? -14.633 -37.875 -5.121 1 93.38 198 LYS A O 1
ATOM 1578 N N . ILE A 1 199 ? -12.516 -37.438 -4.902 1 96.19 199 ILE A N 1
ATOM 1579 C CA . ILE A 1 199 ? -12.367 -37.094 -6.312 1 96.19 199 ILE A CA 1
ATOM 1580 C C . ILE A 1 199 ? -11.539 -38.156 -7.027 1 96.19 199 ILE A C 1
ATOM 1582 O O . ILE A 1 199 ? -11.805 -38.5 -8.188 1 96.19 199 ILE A O 1
ATOM 1586 N N . PHE A 1 200 ? -10.531 -38.719 -6.293 1 97 200 PHE A N 1
ATOM 1587 C CA . PHE A 1 200 ? -9.609 -39.688 -6.891 1 97 200 PHE A CA 1
ATOM 1588 C C . PHE A 1 200 ? -9.539 -40.938 -6.066 1 97 200 PHE A C 1
ATOM 1590 O O . PHE A 1 200 ? -9.602 -40.906 -4.836 1 97 200 PHE A O 1
ATOM 1597 N N . ASN A 1 201 ? -9.32 -42.062 -6.797 1 94.88 201 ASN A N 1
ATOM 1598 C CA . ASN A 1 201 ? -8.969 -43.312 -6.105 1 94.88 201 ASN A CA 1
ATOM 1599 C C . ASN A 1 201 ? -7.492 -43.312 -5.711 1 94.88 201 ASN A C 1
ATOM 1601 O O . ASN A 1 201 ? -6.711 -42.5 -6.18 1 94.88 201 ASN A O 1
ATOM 1605 N N . ILE A 1 202 ? -7.141 -44.188 -4.844 1 90.94 202 ILE A N 1
ATOM 1606 C CA . ILE A 1 202 ? -5.762 -44.344 -4.391 1 90.94 202 ILE A CA 1
ATOM 1607 C C . ILE A 1 202 ? -4.844 -44.531 -5.59 1 90.94 202 ILE A C 1
ATOM 1609 O O . ILE A 1 202 ? -5.148 -45.344 -6.484 1 90.94 202 ILE A O 1
ATOM 1613 N N . ASN A 1 203 ? -3.811 -43.75 -5.641 1 93.19 203 ASN A N 1
ATOM 1614 C CA . ASN A 1 203 ? -2.762 -43.844 -6.648 1 93.19 203 ASN A CA 1
ATOM 1615 C C . ASN A 1 203 ? -3.32 -43.625 -8.055 1 93.19 203 ASN A C 1
ATOM 1617 O O . ASN A 1 203 ? -2.848 -44.25 -9.008 1 93.19 203 ASN A O 1
ATOM 1621 N N . SER A 1 204 ? -4.367 -42.906 -8.117 1 95.62 204 SER A N 1
ATOM 1622 C CA . SER A 1 204 ? -4.988 -42.625 -9.406 1 95.62 204 SER A CA 1
ATOM 1623 C C . SER A 1 204 ? -5.137 -41.125 -9.625 1 95.62 204 SER A C 1
ATOM 1625 O O . SER A 1 204 ? -5.34 -40.375 -8.672 1 95.62 204 SER A O 1
ATOM 1627 N N . SER A 1 205 ? -5.031 -40.719 -10.844 1 96.31 205 SER A N 1
ATOM 1628 C CA . SER A 1 205 ? -5.277 -39.312 -11.203 1 96.31 205 SER A CA 1
ATOM 1629 C C . SER A 1 205 ? -6.531 -39.188 -12.07 1 96.31 205 SER A C 1
ATOM 1631 O O . SER A 1 205 ? -6.797 -38.125 -12.617 1 96.31 205 SER A O 1
ATOM 1633 N N . VAL A 1 206 ? -7.246 -40.25 -12.234 1 97.31 206 VAL A N 1
ATOM 1634 C CA . VAL A 1 206 ? -8.492 -40.25 -12.992 1 97.31 206 VAL A CA 1
ATOM 1635 C C . VAL A 1 206 ? -9.633 -39.75 -12.109 1 97.31 206 VAL A C 1
ATOM 1637 O O . VAL A 1 206 ? -9.867 -40.281 -11.031 1 97.31 206 VAL A O 1
ATOM 1640 N N . ILE A 1 207 ? -10.344 -38.781 -12.523 1 97.69 207 ILE A N 1
ATOM 1641 C CA . ILE A 1 207 ? -11.461 -38.25 -11.758 1 97.69 207 ILE A CA 1
ATOM 1642 C C . ILE A 1 207 ? -12.594 -39.281 -11.719 1 97.69 207 ILE A C 1
ATOM 1644 O O . ILE A 1 207 ? -13.039 -39.75 -12.758 1 97.69 207 ILE A O 1
ATOM 1648 N N . ARG A 1 208 ? -13.031 -39.531 -10.562 1 97.44 208 ARG A N 1
ATOM 1649 C CA . ARG A 1 208 ? -14.133 -40.469 -10.398 1 97.44 208 ARG A CA 1
ATOM 1650 C C . ARG A 1 208 ? -15.414 -39.906 -11.016 1 97.44 208 ARG A C 1
ATOM 1652 O O . ARG A 1 208 ? -15.688 -38.719 -10.938 1 97.44 208 ARG A O 1
ATOM 1659 N N . ASP A 1 209 ? -16.219 -40.812 -11.508 1 96.88 209 ASP A N 1
ATOM 1660 C CA . ASP A 1 209 ? -17.453 -40.406 -12.156 1 96.88 209 ASP A CA 1
ATOM 1661 C C . ASP A 1 209 ? -18.422 -39.75 -11.156 1 96.88 209 ASP A C 1
ATOM 1663 O O . ASP A 1 209 ? -19.125 -38.812 -11.492 1 96.88 209 ASP A O 1
ATOM 1667 N N . ASP A 1 210 ? -18.484 -40.219 -9.938 1 95.38 210 ASP A N 1
ATOM 1668 C CA . ASP A 1 210 ? -19.422 -39.719 -8.938 1 95.38 210 ASP A CA 1
ATOM 1669 C C . ASP A 1 210 ? -18.984 -38.344 -8.406 1 95.38 210 ASP A C 1
ATOM 1671 O O . ASP A 1 210 ? -19.766 -37.656 -7.754 1 95.38 210 ASP A O 1
ATOM 1675 N N . ALA A 1 211 ? -17.766 -37.969 -8.719 1 95.31 211 ALA A N 1
ATOM 1676 C CA . ALA A 1 211 ? -17.266 -36.656 -8.266 1 95.31 211 ALA A CA 1
ATOM 1677 C C . ALA A 1 211 ? -17.516 -35.562 -9.305 1 95.31 211 ALA A C 1
ATOM 1679 O O . ALA A 1 211 ? -17.469 -34.375 -8.992 1 95.31 211 ALA A O 1
ATOM 1680 N N . LYS A 1 212 ? -17.781 -36 -10.531 1 96.56 212 LYS A N 1
ATOM 1681 C CA . LYS A 1 212 ? -17.828 -35.062 -11.648 1 96.56 212 LYS A CA 1
ATOM 1682 C C . LYS A 1 212 ? -18.984 -34.094 -11.508 1 96.56 212 LYS A C 1
ATOM 1684 O O . LYS A 1 212 ? -18.875 -32.906 -11.891 1 96.56 212 LYS A O 1
ATOM 1689 N N . PHE A 1 213 ? -20.094 -34.531 -10.938 1 94.44 213 PHE A N 1
ATOM 1690 C CA . PHE A 1 213 ? -21.266 -33.688 -10.805 1 94.44 213 PHE A CA 1
ATOM 1691 C C . PHE A 1 213 ? -20.969 -32.5 -9.883 1 94.44 213 PHE A C 1
ATOM 1693 O O . PHE A 1 213 ? -21.172 -31.344 -10.266 1 94.44 213 PHE A O 1
ATOM 1700 N N . ASP A 1 214 ? -20.516 -32.75 -8.719 1 92.31 214 ASP A N 1
ATOM 1701 C CA . ASP A 1 214 ? -20.219 -31.703 -7.754 1 92.31 214 ASP A CA 1
ATOM 1702 C C . ASP A 1 214 ? -19.094 -30.797 -8.258 1 92.31 214 ASP A C 1
ATOM 1704 O O . ASP A 1 214 ? -19.141 -29.578 -8.086 1 92.31 214 ASP A O 1
ATOM 1708 N N . LEU A 1 215 ? -18.094 -31.391 -8.859 1 95.19 215 LEU A N 1
ATOM 1709 C CA . LEU A 1 215 ? -16.984 -30.609 -9.398 1 95.19 215 LEU A CA 1
ATOM 1710 C C . LEU A 1 215 ? -17.469 -29.641 -10.461 1 95.19 215 LEU A C 1
ATOM 1712 O O . LEU A 1 215 ? -17.016 -28.484 -10.5 1 95.19 215 LEU A O 1
ATOM 1716 N N . ARG A 1 216 ? -18.344 -30.109 -11.312 1 95.75 216 ARG A N 1
ATOM 1717 C CA . ARG A 1 216 ? -18.906 -29.25 -12.344 1 95.75 216 ARG A CA 1
ATOM 1718 C C . ARG A 1 216 ? -19.609 -28.047 -11.734 1 95.75 216 ARG A C 1
ATOM 1720 O O . ARG A 1 216 ? -19.422 -26.922 -12.172 1 95.75 216 ARG A O 1
ATOM 1727 N N . ARG A 1 217 ? -20.344 -28.281 -10.734 1 93.81 217 ARG A N 1
ATOM 1728 C CA . ARG A 1 217 ? -21.094 -27.219 -10.078 1 93.81 217 ARG A CA 1
ATOM 1729 C C . ARG A 1 217 ? -20.141 -26.219 -9.422 1 93.81 217 ARG A C 1
ATOM 1731 O O . ARG A 1 217 ? -20.328 -25 -9.57 1 93.81 217 ARG A O 1
ATOM 1738 N N . ILE A 1 218 ? -19.203 -26.656 -8.734 1 94.38 218 ILE A N 1
ATOM 1739 C CA . ILE A 1 218 ? -18.25 -25.812 -8.031 1 94.38 218 ILE A CA 1
ATOM 1740 C C . ILE A 1 218 ? -17.516 -24.922 -9.039 1 94.38 218 ILE A C 1
ATOM 1742 O O . ILE A 1 218 ? -17.469 -23.703 -8.867 1 94.38 218 ILE A O 1
ATOM 1746 N N . PHE A 1 219 ? -17.016 -25.531 -10.117 1 95.62 219 PHE A N 1
ATOM 1747 C CA . PHE A 1 219 ? -16.219 -24.781 -11.078 1 95.62 219 PHE A CA 1
ATOM 1748 C C . PHE A 1 219 ? -17.078 -23.766 -11.828 1 95.62 219 PHE A C 1
ATOM 1750 O O . PHE A 1 219 ? -16.625 -22.656 -12.102 1 95.62 219 PHE A O 1
ATOM 1757 N N . LYS A 1 220 ? -18.266 -24.156 -12.195 1 94.38 220 LYS A N 1
ATOM 1758 C CA . LYS A 1 220 ? -19.125 -23.234 -12.914 1 94.38 220 LYS A CA 1
ATOM 1759 C C . LYS A 1 220 ? -19.391 -21.969 -12.094 1 94.38 220 LYS A C 1
ATOM 1761 O O . LYS A 1 220 ? -19.203 -20.859 -12.578 1 94.38 220 LYS A O 1
ATOM 1766 N N . VAL A 1 221 ? -19.766 -22.156 -10.82 1 94.12 221 VAL A N 1
ATOM 1767 C CA . VAL A 1 221 ? -20.078 -21.031 -9.945 1 94.12 221 VAL A CA 1
ATOM 1768 C C . VAL A 1 221 ? -18.812 -20.219 -9.672 1 94.12 221 VAL A C 1
ATOM 1770 O O . VAL A 1 221 ? -18.828 -18.984 -9.742 1 94.12 221 VAL A O 1
ATOM 1773 N N . TYR A 1 222 ? -17.75 -20.891 -9.398 1 96.12 222 TYR A N 1
ATOM 1774 C CA . TYR A 1 222 ? -16.484 -20.25 -9.062 1 96.12 222 TYR A CA 1
ATOM 1775 C C . TYR A 1 222 ? -15.961 -19.422 -10.227 1 96.12 222 TYR A C 1
ATOM 1777 O O . TYR A 1 222 ? -15.648 -18.234 -10.062 1 96.12 222 TYR A O 1
ATOM 1785 N N . LEU A 1 223 ? -15.93 -20.031 -11.383 1 96.44 223 LEU A N 1
ATOM 1786 C CA . LEU A 1 223 ? -15.336 -19.375 -12.539 1 96.44 223 LEU A CA 1
ATOM 1787 C C . LEU A 1 223 ? -16.234 -18.25 -13.039 1 96.44 223 LEU A C 1
ATOM 1789 O O . LEU A 1 223 ? -15.742 -17.203 -13.492 1 96.44 223 LEU A O 1
ATOM 1793 N N . ASP A 1 224 ? -17.547 -18.406 -12.93 1 95.06 224 ASP A N 1
ATOM 1794 C CA . ASP A 1 224 ? -18.453 -17.312 -13.273 1 95.06 224 ASP A CA 1
ATOM 1795 C C . ASP A 1 224 ? -18.203 -16.094 -12.406 1 95.06 224 ASP A C 1
ATOM 1797 O O . ASP A 1 224 ? -18.203 -14.961 -12.914 1 95.06 224 ASP A O 1
ATOM 1801 N N . HIS A 1 225 ? -17.984 -16.375 -11.211 1 94.69 225 HIS A N 1
ATOM 1802 C CA . HIS A 1 225 ? -17.766 -15.273 -10.281 1 94.69 225 HIS A CA 1
ATOM 1803 C C . HIS A 1 225 ? -16.391 -14.641 -10.484 1 94.69 225 HIS A C 1
ATOM 1805 O O . HIS A 1 225 ? -16.281 -13.414 -10.602 1 94.69 225 HIS A O 1
ATOM 1811 N N . MET A 1 226 ? -15.383 -15.453 -10.594 1 95.88 226 MET A N 1
ATOM 1812 C CA . MET A 1 226 ? -14.008 -14.984 -10.664 1 95.88 226 MET A CA 1
ATOM 1813 C C . MET A 1 226 ? -13.766 -14.227 -11.969 1 95.88 226 MET A C 1
ATOM 1815 O O . MET A 1 226 ? -12.977 -13.281 -12 1 95.88 226 MET A O 1
ATOM 1819 N N . LEU A 1 227 ? -14.422 -14.617 -13 1 95.44 227 LEU A N 1
ATOM 1820 C CA . LEU A 1 227 ? -14.156 -14.016 -14.305 1 95.44 227 LEU A CA 1
ATOM 1821 C C . LEU A 1 227 ? -15.188 -12.938 -14.625 1 95.44 227 LEU A C 1
ATOM 1823 O O . LEU A 1 227 ? -15.203 -12.398 -15.734 1 95.44 227 LEU A O 1
ATOM 1827 N N . SER A 1 228 ? -16 -12.586 -13.633 1 94.56 228 SER A N 1
ATOM 1828 C CA . SER A 1 228 ? -16.891 -11.438 -13.797 1 94.56 228 SER A CA 1
ATOM 1829 C C . SER A 1 228 ? -16.109 -10.141 -13.922 1 94.56 228 SER A C 1
ATOM 1831 O O . SER A 1 228 ? -14.977 -10.047 -13.445 1 94.56 228 SER A O 1
ATOM 1833 N N . SER A 1 229 ? -16.688 -9.156 -14.484 1 93 229 SER A N 1
ATOM 1834 C CA . SER A 1 229 ? -16.016 -7.891 -14.773 1 93 229 SER A CA 1
ATOM 1835 C C . SER A 1 229 ? -15.555 -7.203 -13.5 1 93 229 SER A C 1
ATOM 1837 O O . SER A 1 229 ? -14.531 -6.512 -13.492 1 93 229 SER A O 1
ATOM 1839 N N . GLU A 1 230 ? -16.25 -7.418 -12.414 1 91.56 230 GLU A N 1
ATOM 1840 C CA . GLU A 1 230 ? -15.953 -6.746 -11.148 1 91.56 230 GLU A CA 1
ATOM 1841 C C . GLU A 1 230 ? -14.758 -7.379 -10.453 1 91.56 230 GLU A C 1
ATOM 1843 O O . GLU A 1 230 ? -14 -6.695 -9.758 1 91.56 230 GLU A O 1
ATOM 1848 N N . VAL A 1 231 ? -14.539 -8.711 -10.711 1 94.25 231 VAL A N 1
ATOM 1849 C CA . VAL A 1 231 ? -13.562 -9.43 -9.906 1 94.25 231 VAL A CA 1
ATOM 1850 C C . VAL A 1 231 ? -12.297 -9.672 -10.719 1 94.25 231 VAL A C 1
ATOM 1852 O O . VAL A 1 231 ? -11.18 -9.547 -10.203 1 94.25 231 VAL A O 1
ATOM 1855 N N . VAL A 1 232 ? -12.461 -9.867 -12.031 1 94.62 232 VAL A N 1
ATOM 1856 C CA . VAL A 1 232 ? -11.391 -10.383 -12.875 1 94.62 232 VAL A CA 1
ATOM 1857 C C . VAL A 1 232 ? -10.242 -9.367 -12.938 1 94.62 232 VAL A C 1
ATOM 1859 O O . VAL A 1 232 ? -9.078 -9.75 -13.047 1 94.62 232 VAL A O 1
ATOM 1862 N N . GLN A 1 233 ? -10.531 -8.102 -12.75 1 91.5 233 GLN A N 1
ATOM 1863 C CA . GLN A 1 233 ? -9.516 -7.062 -12.844 1 91.5 233 GLN A CA 1
ATOM 1864 C C . GLN A 1 233 ? -8.5 -7.184 -11.719 1 91.5 233 GLN A C 1
ATOM 1866 O O . GLN A 1 233 ? -7.375 -6.688 -11.828 1 91.5 233 GLN A O 1
ATOM 1871 N N . ASN A 1 234 ? -8.891 -7.844 -10.664 1 92.5 234 ASN A N 1
ATOM 1872 C CA . ASN A 1 234 ? -8.023 -7.988 -9.5 1 92.5 234 ASN A CA 1
ATOM 1873 C C . ASN A 1 234 ? -7.266 -9.312 -9.531 1 92.5 234 ASN A C 1
ATOM 1875 O O . ASN A 1 234 ? -6.367 -9.531 -8.711 1 92.5 234 ASN A O 1
ATOM 1879 N N . ILE A 1 235 ? -7.574 -10.164 -10.492 1 94.81 235 ILE A N 1
ATOM 1880 C CA . ILE A 1 235 ? -7.07 -11.539 -10.445 1 94.81 235 ILE A CA 1
ATOM 1881 C C . ILE A 1 235 ? -5.871 -11.68 -11.383 1 94.81 235 ILE A C 1
ATOM 1883 O O . ILE A 1 235 ? -5.922 -11.242 -12.539 1 94.81 235 ILE A O 1
ATOM 1887 N N . ASN A 1 236 ? -4.812 -12.203 -10.836 1 93.69 236 ASN A N 1
ATOM 1888 C CA . ASN A 1 236 ? -3.654 -12.555 -11.648 1 93.69 236 ASN A CA 1
ATOM 1889 C C . ASN A 1 236 ? -3.74 -13.992 -12.156 1 93.69 236 ASN A C 1
ATOM 1891 O O . ASN A 1 236 ? -3.635 -14.242 -13.359 1 93.69 236 ASN A O 1
ATOM 1895 N N . LYS A 1 237 ? -4.02 -14.93 -11.234 1 96.06 237 LYS A N 1
ATOM 1896 C CA . LYS A 1 237 ? -4.109 -16.344 -11.562 1 96.06 237 LYS A CA 1
ATOM 1897 C C . LYS A 1 237 ? -5.125 -17.062 -10.672 1 96.06 237 LYS A C 1
ATOM 1899 O O . LYS A 1 237 ? -5.348 -16.641 -9.531 1 96.06 237 LYS A O 1
ATOM 1904 N N . ILE A 1 238 ? -5.711 -18.047 -11.266 1 97.5 238 ILE A N 1
ATOM 1905 C CA . ILE A 1 238 ? -6.512 -19.016 -10.531 1 97.5 238 ILE A CA 1
ATOM 1906 C C . ILE A 1 238 ? -5.758 -20.344 -10.445 1 97.5 238 ILE A C 1
ATOM 1908 O O . ILE A 1 238 ? -5.363 -20.906 -11.469 1 97.5 238 ILE A O 1
ATOM 1912 N N . ILE A 1 239 ? -5.59 -20.812 -9.258 1 98.19 239 ILE A N 1
ATOM 1913 C CA . ILE A 1 239 ? -4.652 -21.922 -9.039 1 98.19 239 ILE A CA 1
ATOM 1914 C C . ILE A 1 239 ? -5.402 -23.156 -8.547 1 98.19 239 ILE A C 1
ATOM 1916 O O . ILE A 1 239 ? -6.145 -23.078 -7.562 1 98.19 239 ILE A O 1
ATOM 1920 N N . ILE A 1 240 ? -5.25 -24.203 -9.266 1 98.31 240 ILE A N 1
ATOM 1921 C CA . ILE A 1 240 ? -5.645 -25.516 -8.789 1 98.31 240 ILE A CA 1
ATOM 1922 C C . ILE A 1 240 ? -4.445 -26.219 -8.164 1 98.31 240 ILE A C 1
ATOM 1924 O O . ILE A 1 240 ? -3.477 -26.547 -8.852 1 98.31 240 ILE A O 1
ATOM 1928 N N . GLU A 1 241 ? -4.559 -26.438 -6.891 1 98.25 241 GLU A N 1
ATOM 1929 C CA . GLU A 1 241 ? -3.438 -27 -6.137 1 98.25 241 GLU A CA 1
ATOM 1930 C C . GLU A 1 241 ? -3.799 -28.344 -5.512 1 98.25 241 GLU A C 1
ATOM 1932 O O . GLU A 1 241 ? -4.797 -28.438 -4.793 1 98.25 241 GLU A O 1
ATOM 1937 N N . CYS A 1 242 ? -3.02 -29.344 -5.824 1 98.19 242 CYS A N 1
ATOM 1938 C CA . CYS A 1 242 ? -3.275 -30.688 -5.285 1 98.19 242 CYS A CA 1
ATOM 1939 C C . CYS A 1 242 ? -2.17 -31.109 -4.328 1 98.19 242 CYS A C 1
ATOM 1941 O O . CYS A 1 242 ? -0.987 -30.906 -4.613 1 98.19 242 CYS A O 1
ATOM 1943 N N . HIS A 1 243 ? -2.578 -31.703 -3.223 1 96.94 243 HIS A N 1
ATOM 1944 C CA . HIS A 1 243 ? -1.66 -32.219 -2.205 1 96.94 243 HIS A CA 1
ATOM 1945 C C . HIS A 1 243 ? -1.828 -33.719 -2.002 1 96.94 243 HIS A C 1
ATOM 1947 O O . HIS A 1 243 ? -2.867 -34.281 -2.348 1 96.94 243 HIS A O 1
ATOM 1953 N N . THR A 1 244 ? -0.776 -34.281 -1.544 1 95.75 244 THR A N 1
ATOM 1954 C CA . THR A 1 244 ? -0.837 -35.688 -1.126 1 95.75 244 THR A CA 1
ATOM 1955 C C . THR A 1 244 ? -0.545 -35.812 0.366 1 95.75 244 THR A C 1
ATOM 1957 O O . THR A 1 244 ? -0.102 -34.844 1.004 1 95.75 244 THR A O 1
ATOM 1960 N N . ASP A 1 245 ? -0.943 -36.938 0.908 1 94.5 245 ASP A N 1
ATOM 1961 C CA . ASP A 1 245 ? -0.406 -37.281 2.225 1 94.5 245 ASP A CA 1
ATOM 1962 C C . ASP A 1 245 ? 1.062 -37.688 2.129 1 94.5 245 ASP A C 1
ATOM 1964 O O . ASP A 1 245 ? 1.679 -37.562 1.068 1 94.5 245 ASP A O 1
ATOM 1968 N N . SER A 1 246 ? 1.609 -38.125 3.248 1 92.88 246 SER A N 1
ATOM 1969 C CA . SER A 1 246 ? 3.037 -38.406 3.264 1 92.88 246 SER A CA 1
ATOM 1970 C C . SER A 1 246 ? 3.301 -39.875 2.955 1 92.88 246 SER A C 1
ATOM 1972 O O . SER A 1 246 ? 4.414 -40.375 3.143 1 92.88 246 SER A O 1
ATOM 1974 N N . ASP A 1 247 ? 2.217 -40.531 2.51 1 90.31 247 ASP A N 1
ATOM 1975 C CA . ASP A 1 247 ? 2.414 -41.906 2.102 1 90.31 247 ASP A CA 1
ATOM 1976 C C . ASP A 1 247 ? 3.102 -42 0.742 1 90.31 247 ASP A C 1
ATOM 1978 O O . ASP A 1 247 ? 2.641 -41.375 -0.23 1 90.31 247 ASP A O 1
ATOM 1982 N N . GLY A 1 248 ? 4.188 -42.594 0.693 1 88.12 248 GLY A N 1
ATOM 1983 C CA . GLY A 1 248 ? 4.98 -42.688 -0.521 1 88.12 248 GLY A CA 1
ATOM 1984 C C . GLY A 1 248 ? 6.129 -41.688 -0.569 1 88.12 248 GLY A C 1
ATOM 1985 O O . GLY A 1 248 ? 6.285 -40.875 0.337 1 88.12 248 GLY A O 1
ATOM 1986 N N . GLY A 1 249 ? 6.992 -41.812 -1.534 1 91.44 249 GLY A N 1
ATOM 1987 C CA . GLY A 1 249 ? 8.117 -40.906 -1.715 1 91.44 249 GLY A CA 1
ATOM 1988 C C . GLY A 1 249 ? 7.707 -39.531 -2.256 1 91.44 249 GLY A C 1
ATOM 1989 O O . GLY A 1 249 ? 6.727 -39.438 -2.996 1 91.44 249 GLY A O 1
ATOM 1990 N N . TYR A 1 250 ? 8.422 -38.531 -1.874 1 92.69 250 TYR A N 1
ATOM 1991 C CA . TYR A 1 250 ? 8.109 -37.156 -2.256 1 92.69 250 TYR A CA 1
ATOM 1992 C C . TYR A 1 250 ? 7.996 -37.031 -3.77 1 92.69 250 TYR A C 1
ATOM 1994 O O . TYR A 1 250 ? 7.059 -36.406 -4.277 1 92.69 250 TYR A O 1
ATOM 2002 N N . MET A 1 251 ? 8.914 -37.625 -4.496 1 93.31 251 MET A N 1
ATOM 2003 C CA . MET A 1 251 ? 8.953 -37.469 -5.945 1 93.31 251 MET A CA 1
ATOM 2004 C C . MET A 1 251 ? 7.773 -38.156 -6.605 1 93.31 251 MET A C 1
ATOM 2006 O O . MET A 1 251 ? 7.188 -37.656 -7.559 1 93.31 251 MET A O 1
ATOM 2010 N N . HIS A 1 252 ? 7.492 -39.312 -6.164 1 94.88 252 HIS A N 1
ATOM 2011 C CA . HIS A 1 252 ? 6.312 -40 -6.668 1 94.88 252 HIS A CA 1
ATOM 2012 C C . HIS A 1 252 ? 5.043 -39.188 -6.398 1 94.88 252 HIS A C 1
ATOM 2014 O O . HIS A 1 252 ? 4.227 -39 -7.301 1 94.88 252 HIS A O 1
ATOM 2020 N N . ASN A 1 253 ? 4.934 -38.75 -5.152 1 95.62 253 ASN A N 1
ATOM 2021 C CA . ASN A 1 253 ? 3.771 -37.938 -4.758 1 95.62 253 ASN A CA 1
ATOM 2022 C C . ASN A 1 253 ? 3.701 -36.625 -5.531 1 95.62 253 ASN A C 1
ATOM 2024 O O . ASN A 1 253 ? 2.611 -36.125 -5.801 1 95.62 253 ASN A O 1
ATOM 2028 N N . LEU A 1 254 ? 4.879 -36.125 -5.867 1 95.94 254 LEU A N 1
ATOM 2029 C CA . LEU A 1 254 ? 4.926 -34.906 -6.676 1 95.94 254 LEU A CA 1
ATOM 2030 C C . LEU A 1 254 ? 4.352 -35.156 -8.07 1 95.94 254 LEU A C 1
ATOM 2032 O O . LEU A 1 254 ? 3.516 -34.406 -8.547 1 95.94 254 LEU A O 1
ATOM 2036 N N . ASP A 1 255 ? 4.73 -36.25 -8.672 1 96.25 255 ASP A N 1
ATOM 2037 C CA . ASP A 1 255 ? 4.199 -36.625 -9.977 1 96.25 255 ASP A CA 1
ATOM 2038 C C . ASP A 1 255 ? 2.682 -36.812 -9.922 1 96.25 255 ASP A C 1
ATOM 2040 O O . ASP A 1 255 ? 1.959 -36.281 -10.766 1 96.25 255 ASP A O 1
ATOM 2044 N N . LEU A 1 256 ? 2.262 -37.469 -8.914 1 96.56 256 LEU A N 1
ATOM 2045 C CA . LEU A 1 256 ? 0.842 -37.781 -8.758 1 96.56 256 LEU A CA 1
ATOM 2046 C C . LEU A 1 256 ? 0.04 -36.5 -8.539 1 96.56 256 LEU A C 1
ATOM 2048 O O . LEU A 1 256 ? -0.983 -36.281 -9.195 1 96.56 256 LEU A O 1
ATOM 2052 N N . SER A 1 257 ? 0.5 -35.656 -7.613 1 97.69 257 SER A N 1
ATOM 2053 C CA . SER A 1 257 ? -0.214 -34.438 -7.312 1 97.69 257 SER A CA 1
ATOM 2054 C C . SER A 1 257 ? -0.254 -33.5 -8.523 1 97.69 257 SER A C 1
ATOM 2056 O O . SER A 1 257 ? -1.263 -32.844 -8.773 1 97.69 257 SER A O 1
ATOM 2058 N N . GLN A 1 258 ? 0.825 -33.469 -9.297 1 97.56 258 GLN A N 1
ATOM 2059 C CA . GLN A 1 258 ? 0.861 -32.688 -10.516 1 97.56 258 GLN A CA 1
ATOM 2060 C C . GLN A 1 258 ? -0.144 -33.188 -11.539 1 97.56 258 GLN A C 1
ATOM 2062 O O . GLN A 1 258 ? -0.873 -32.406 -12.156 1 97.56 258 GLN A O 1
ATOM 2067 N N . LYS A 1 259 ? -0.173 -34.469 -11.75 1 97.25 259 LYS A N 1
ATOM 2068 C CA . LYS A 1 259 ? -1.104 -35.094 -12.695 1 97.25 259 LYS A CA 1
ATOM 2069 C C . LYS A 1 259 ? -2.551 -34.812 -12.289 1 97.25 259 LYS A C 1
ATOM 2071 O O . LYS A 1 259 ? -3.381 -34.469 -13.133 1 97.25 259 LYS A O 1
ATOM 2076 N N . ARG A 1 260 ? -2.805 -34.938 -11.047 1 97.69 260 ARG A N 1
ATOM 2077 C CA . ARG A 1 260 ? -4.16 -34.75 -10.547 1 97.69 260 ARG A CA 1
ATOM 2078 C C . ARG A 1 260 ? -4.594 -33.281 -10.758 1 97.69 260 ARG A C 1
ATOM 2080 O O . ARG A 1 260 ? -5.715 -33.031 -11.203 1 97.69 260 ARG A O 1
ATOM 2087 N N . ALA A 1 261 ? -3.701 -32.375 -10.422 1 98.44 261 ALA A N 1
ATOM 2088 C CA . ALA A 1 261 ? -4.008 -30.969 -10.648 1 98.44 261 ALA A CA 1
ATOM 2089 C C . ALA A 1 261 ? -4.301 -30.703 -12.125 1 98.44 261 ALA A C 1
ATOM 2091 O O . ALA A 1 261 ? -5.242 -29.969 -12.453 1 98.44 261 ALA A O 1
ATOM 2092 N N . LEU A 1 262 ? -3.531 -31.297 -12.984 1 97.88 262 LEU A N 1
ATOM 2093 C CA . LEU A 1 262 ? -3.711 -31.109 -14.422 1 97.88 262 LEU A CA 1
ATOM 2094 C C . LEU A 1 262 ? -5.047 -31.688 -14.875 1 97.88 262 LEU A C 1
ATOM 2096 O O . LEU A 1 262 ? -5.746 -31.078 -15.688 1 97.88 262 LEU A O 1
ATOM 2100 N N . GLU A 1 263 ? -5.352 -32.844 -14.391 1 97.69 263 GLU A N 1
ATOM 2101 C CA . GLU A 1 263 ? -6.613 -33.469 -14.781 1 97.69 263 GLU A CA 1
ATOM 2102 C C . GLU A 1 263 ? -7.805 -32.625 -14.344 1 97.69 263 GLU A C 1
ATOM 2104 O O . GLU A 1 263 ? -8.789 -32.531 -15.078 1 97.69 263 GLU A O 1
ATOM 2109 N N . ILE A 1 264 ? -7.727 -32.031 -13.172 1 97.81 264 ILE A N 1
ATOM 2110 C CA . ILE A 1 264 ? -8.781 -31.141 -12.711 1 97.81 264 ILE A CA 1
ATOM 2111 C C . ILE A 1 264 ? -8.844 -29.922 -13.617 1 97.81 264 ILE A C 1
ATOM 2113 O O . ILE A 1 264 ? -9.938 -29.453 -13.961 1 97.81 264 ILE A O 1
ATOM 2117 N N . MET A 1 265 ? -7.723 -29.406 -13.992 1 97.31 265 MET A N 1
ATOM 2118 C CA . MET A 1 265 ? -7.672 -28.266 -14.898 1 97.31 265 MET A CA 1
ATOM 2119 C C . MET A 1 265 ? -8.328 -28.594 -16.234 1 97.31 265 MET A C 1
ATOM 2121 O O . MET A 1 265 ? -9.125 -27.828 -16.75 1 97.31 265 MET A O 1
ATOM 2125 N N . LYS A 1 266 ? -8.023 -29.797 -16.766 1 96.19 266 LYS A N 1
ATOM 2126 C CA . LYS A 1 266 ? -8.625 -30.234 -18.016 1 96.19 266 LYS A CA 1
ATOM 2127 C C . LYS A 1 266 ? -10.141 -30.359 -17.875 1 96.19 266 LYS A C 1
ATOM 2129 O O . LYS A 1 266 ? -10.883 -30 -18.797 1 96.19 266 LYS A O 1
ATOM 2134 N N . PHE A 1 267 ? -10.516 -30.859 -16.734 1 96.88 267 PHE A N 1
ATOM 2135 C CA . PHE A 1 267 ? -11.945 -30.969 -16.469 1 96.88 267 PHE A CA 1
ATOM 2136 C C . PHE A 1 267 ? -12.602 -29.594 -16.469 1 96.88 267 PHE A C 1
ATOM 2138 O O . PHE A 1 267 ? -13.672 -29.406 -17.047 1 96.88 267 PHE A O 1
ATOM 2145 N N . ALA A 1 268 ? -12.008 -28.625 -15.859 1 96.38 268 ALA A N 1
ATOM 2146 C CA . ALA A 1 268 ? -12.516 -27.25 -15.828 1 96.38 268 ALA A CA 1
ATOM 2147 C C . ALA A 1 268 ? -12.656 -26.688 -17.234 1 96.38 268 ALA A C 1
ATOM 2149 O O . ALA A 1 268 ? -13.664 -26.062 -17.562 1 96.38 268 ALA A O 1
ATOM 2150 N N . TYR A 1 269 ? -11.664 -26.953 -18.094 1 94.31 269 TYR A N 1
ATOM 2151 C CA . TYR A 1 269 ? -11.703 -26.484 -19.484 1 94.31 269 TYR A CA 1
ATOM 2152 C C . TYR A 1 269 ? -12.859 -27.125 -20.234 1 94.31 269 TYR A C 1
ATOM 2154 O O . TYR A 1 269 ? -13.484 -26.484 -21.094 1 94.31 269 TYR A O 1
ATOM 2162 N N . ALA A 1 270 ? -13.086 -28.328 -19.906 1 94 270 ALA A N 1
ATOM 2163 C CA . ALA A 1 270 ? -14.133 -29.062 -20.609 1 94 270 ALA A CA 1
ATOM 2164 C C . ALA A 1 270 ? -15.516 -28.516 -20.266 1 94 270 ALA A C 1
ATOM 2166 O O . ALA A 1 270 ? -16.406 -28.5 -21.109 1 94 270 ALA A O 1
ATOM 2167 N N . ILE A 1 271 ? -15.633 -28.047 -19.094 1 93.12 271 ILE A N 1
ATOM 2168 C CA . ILE A 1 271 ? -16.984 -27.672 -18.672 1 93.12 271 ILE A CA 1
ATOM 2169 C C . ILE A 1 271 ? -17.188 -26.172 -18.859 1 93.12 271 ILE A C 1
ATOM 2171 O O . ILE A 1 271 ? -18.328 -25.703 -18.938 1 93.12 271 ILE A O 1
ATOM 2175 N N . TYR A 1 272 ? -16.156 -25.453 -18.766 1 92.12 272 TYR A N 1
ATOM 2176 C CA . TYR A 1 272 ? -16.234 -24.016 -18.891 1 92.12 272 TYR A CA 1
ATOM 2177 C C . TYR A 1 272 ? -15.57 -23.547 -20.188 1 92.12 272 TYR A C 1
ATOM 2179 O O . TYR A 1 272 ? -14.383 -23.219 -20.203 1 92.12 272 TYR A O 1
ATOM 2187 N N . LYS A 1 273 ? -16.328 -23.438 -21.203 1 87.69 273 LYS A N 1
ATOM 2188 C CA . LYS A 1 273 ? -15.812 -23.125 -22.531 1 87.69 273 LYS A CA 1
ATOM 2189 C C . LYS A 1 273 ? -15.617 -21.625 -22.719 1 87.69 273 LYS A C 1
ATOM 2191 O O . LYS A 1 273 ? -16.469 -20.938 -23.281 1 87.69 273 LYS A O 1
ATOM 2196 N N . ASN A 1 274 ? -14.609 -21.094 -22.234 1 87.88 274 ASN A N 1
ATOM 2197 C CA . ASN A 1 274 ? -14.18 -19.703 -22.312 1 87.88 274 ASN A CA 1
ATOM 2198 C C . ASN A 1 274 ? -12.688 -19.594 -22.609 1 87.88 274 ASN A C 1
ATOM 2200 O O . ASN A 1 274 ? -11.867 -20.062 -21.812 1 87.88 274 ASN A O 1
ATOM 2204 N N . GLU A 1 275 ? -12.352 -19 -23.625 1 82.31 275 GLU A N 1
ATOM 2205 C CA . GLU A 1 275 ? -10.969 -18.922 -24.078 1 82.31 275 GLU A CA 1
ATOM 2206 C C . GLU A 1 275 ? -10.117 -18.094 -23.109 1 82.31 275 GLU A C 1
ATOM 2208 O O . GLU A 1 275 ? -8.906 -18.312 -23.016 1 82.31 275 GLU A O 1
ATOM 2213 N N . SER A 1 276 ? -10.766 -17.188 -22.375 1 87.31 276 SER A N 1
ATOM 2214 C CA . SER A 1 276 ? -10.016 -16.328 -21.469 1 87.31 276 SER A CA 1
ATOM 2215 C C . SER A 1 276 ? -9.5 -17.094 -20.266 1 87.31 276 SER A C 1
ATOM 2217 O O . SER A 1 276 ? -8.609 -16.625 -19.547 1 87.31 276 SER A O 1
ATOM 2219 N N . LEU A 1 277 ? -10.039 -18.281 -20.078 1 92 277 LEU A N 1
ATOM 2220 C CA . LEU A 1 277 ? -9.672 -19.094 -18.922 1 92 277 LEU A CA 1
ATOM 2221 C C . LEU A 1 277 ? -8.195 -19.469 -18.969 1 92 277 LEU A C 1
ATOM 2223 O O . LEU A 1 277 ? -7.547 -19.594 -17.922 1 92 277 LEU A O 1
ATOM 2227 N N . SER A 1 278 ? -7.66 -19.594 -20.188 1 91.62 278 SER A N 1
ATOM 2228 C CA . SER A 1 278 ? -6.289 -20.047 -20.375 1 91.62 278 SER A CA 1
ATOM 2229 C C . SER A 1 278 ? -5.289 -19.031 -19.828 1 91.62 278 SER A C 1
ATOM 2231 O O . SER A 1 278 ? -4.16 -19.391 -19.484 1 91.62 278 SER A O 1
ATOM 2233 N N . ARG A 1 279 ? -5.727 -17.828 -19.641 1 91.44 279 ARG A N 1
ATOM 2234 C CA . ARG A 1 279 ? -4.859 -16.766 -19.141 1 91.44 279 ARG A CA 1
ATOM 2235 C C . ARG A 1 279 ? -4.742 -16.844 -17.609 1 91.44 279 ARG A C 1
ATOM 2237 O O . ARG A 1 279 ? -3.76 -16.359 -17.047 1 91.44 279 ARG A O 1
ATOM 2244 N N . TYR A 1 280 ? -5.73 -17.484 -17.047 1 95.25 280 TYR A N 1
ATOM 2245 C CA . TYR A 1 280 ? -5.812 -17.359 -15.602 1 95.25 280 TYR A CA 1
ATOM 2246 C C . TYR A 1 280 ? -5.516 -18.703 -14.93 1 95.25 280 TYR A C 1
ATOM 2248 O O . TYR A 1 280 ? -4.848 -18.75 -13.891 1 95.25 280 TYR A O 1
ATOM 2256 N N . LEU A 1 281 ? -5.922 -19.797 -15.508 1 96.56 281 LEU A N 1
ATOM 2257 C CA . LEU A 1 281 ? -5.969 -21.078 -14.805 1 96.56 281 LEU A CA 1
ATOM 2258 C C . LEU A 1 281 ? -4.609 -21.766 -14.852 1 96.56 281 LEU A C 1
ATOM 2260 O O . LEU A 1 281 ? -4 -21.875 -15.914 1 96.56 281 LEU A O 1
ATOM 2264 N N . VAL A 1 282 ? -4.148 -22.125 -13.695 1 97.44 282 VAL A N 1
ATOM 2265 C CA . VAL A 1 282 ? -2.893 -22.859 -13.609 1 97.44 282 VAL A CA 1
ATOM 2266 C C . VAL A 1 282 ? -3.061 -24.062 -12.68 1 97.44 282 VAL A C 1
ATOM 2268 O O . VAL A 1 282 ? -3.949 -24.078 -11.82 1 97.44 282 VAL A O 1
ATOM 2271 N N . ALA A 1 283 ? -2.246 -25.125 -12.867 1 98.19 283 ALA A N 1
ATOM 2272 C CA . ALA A 1 283 ? -2.281 -26.359 -12.078 1 98.19 283 ALA A CA 1
ATOM 2273 C C . ALA A 1 283 ? -0.943 -26.594 -11.383 1 98.19 283 ALA A C 1
ATOM 2275 O O . ALA A 1 283 ? 0.113 -26.516 -12.016 1 98.19 283 ALA A O 1
ATOM 2276 N N . ILE A 1 284 ? -1.041 -26.844 -10.086 1 97.94 284 ILE A N 1
ATOM 2277 C CA . ILE A 1 284 ? 0.167 -27.031 -9.289 1 97.94 284 ILE A CA 1
ATOM 2278 C C . ILE A 1 284 ? 0.024 -28.281 -8.422 1 97.94 284 ILE A C 1
ATOM 2280 O O . ILE A 1 284 ? -1.024 -28.5 -7.812 1 97.94 284 ILE A O 1
ATOM 2284 N N . GLY A 1 285 ? 1.053 -29.078 -8.422 1 97.81 285 GLY A N 1
ATOM 2285 C CA . GLY A 1 285 ? 1.171 -30.188 -7.469 1 97.81 285 GLY A CA 1
ATOM 2286 C C . GLY A 1 285 ? 2.141 -29.891 -6.34 1 97.81 285 GLY A C 1
ATOM 2287 O O . GLY A 1 285 ? 3.248 -29.391 -6.578 1 97.81 285 GLY A O 1
ATOM 2288 N N . LYS A 1 286 ? 1.698 -30.25 -5.086 1 96.69 286 LYS A N 1
ATOM 2289 C CA . LYS A 1 286 ? 2.516 -29.875 -3.936 1 96.69 286 LYS A CA 1
ATOM 2290 C C . LYS A 1 286 ? 3.031 -31.109 -3.203 1 96.69 286 LYS A C 1
ATOM 2292 O O . LYS A 1 286 ? 3.713 -30.984 -2.182 1 96.69 286 LYS A O 1
ATOM 2297 N N . SER A 1 287 ? 2.766 -32.219 -3.766 1 96.75 287 SER A N 1
ATOM 2298 C CA . SER A 1 287 ? 3.178 -33.438 -3.066 1 96.75 287 SER A CA 1
ATOM 2299 C C . SER A 1 287 ? 2.812 -33.375 -1.587 1 96.75 287 SER A C 1
ATOM 2301 O O . SER A 1 287 ? 1.705 -32.969 -1.232 1 96.75 287 SER A O 1
ATOM 2303 N N . ASN A 1 288 ? 3.621 -33.875 -0.721 1 95.19 288 ASN A N 1
ATOM 2304 C CA . ASN A 1 288 ? 3.383 -33.875 0.719 1 95.19 288 ASN A CA 1
ATOM 2305 C C . ASN A 1 288 ? 4.195 -32.781 1.408 1 95.19 288 ASN A C 1
ATOM 2307 O O . ASN A 1 288 ? 4.637 -32.938 2.547 1 95.19 288 ASN A O 1
ATOM 2311 N N . SER A 1 289 ? 4.398 -31.641 0.756 1 93.62 289 SER A N 1
ATOM 2312 C CA . SER A 1 289 ? 5.25 -30.562 1.253 1 93.62 289 SER A CA 1
ATOM 2313 C C . SER A 1 289 ? 4.559 -29.781 2.355 1 93.62 289 SER A C 1
ATOM 2315 O O . SER A 1 289 ? 5.207 -29.047 3.105 1 93.62 289 SER A O 1
ATOM 2317 N N . GLU A 1 290 ? 3.246 -29.859 2.436 1 93.44 290 GLU A N 1
ATOM 2318 C CA . GLU A 1 290 ? 2.469 -29.109 3.422 1 93.44 290 GLU A CA 1
ATOM 2319 C C . GLU A 1 290 ? 1.471 -30.016 4.137 1 93.44 290 GLU A C 1
ATOM 2321 O O . GLU A 1 290 ? 0.258 -29.859 3.998 1 93.44 290 GLU A O 1
ATOM 2326 N N . PRO A 1 291 ? 1.944 -30.859 4.945 1 94.19 291 PRO A N 1
ATOM 2327 C CA . PRO A 1 291 ? 1.032 -31.75 5.668 1 94.19 291 PRO A CA 1
ATOM 2328 C C . PRO A 1 291 ? 0.206 -31.031 6.723 1 94.19 291 PRO A C 1
ATOM 2330 O O . PRO A 1 291 ? 0.669 -30.047 7.305 1 94.19 291 PRO A O 1
ATOM 2333 N N . ILE A 1 292 ? -0.985 -31.469 6.867 1 94.38 292 ILE A N 1
ATOM 2334 C CA . ILE A 1 292 ? -1.826 -30.953 7.941 1 94.38 292 ILE A CA 1
ATOM 2335 C C . ILE A 1 292 ? -1.616 -31.781 9.203 1 94.38 292 ILE A C 1
ATOM 2337 O O . ILE A 1 292 ? -1.825 -33 9.195 1 94.38 292 ILE A O 1
ATOM 2341 N N . LEU A 1 293 ? -1.229 -31.047 10.211 1 93.94 293 LEU A N 1
ATOM 2342 C CA . LEU A 1 293 ? -0.927 -31.734 11.453 1 93.94 293 LEU A CA 1
ATOM 2343 C C . LEU A 1 293 ? -2.033 -31.516 12.484 1 93.94 293 LEU A C 1
ATOM 2345 O O . LEU A 1 293 ? -2.559 -30.406 12.602 1 93.94 293 LEU A O 1
ATOM 2349 N N . LYS A 1 294 ? -2.494 -32.594 13.062 1 89.69 294 LYS A N 1
ATOM 2350 C CA . LYS A 1 294 ? -3.377 -32.562 14.227 1 89.69 294 LYS A CA 1
ATOM 2351 C C . LYS A 1 294 ? -2.686 -33.188 15.445 1 89.69 294 LYS A C 1
ATOM 2353 O O . LYS A 1 294 ? -2.309 -34.344 15.438 1 89.69 294 LYS A O 1
ATOM 2358 N N . ASP A 1 295 ? -2.428 -32.375 16.438 1 92.06 295 ASP A N 1
ATOM 2359 C CA . ASP A 1 295 ? -1.742 -32.781 17.656 1 92.06 295 ASP A CA 1
ATOM 2360 C C . ASP A 1 295 ? -0.362 -33.375 17.344 1 92.06 295 ASP A C 1
ATOM 2362 O O . ASP A 1 295 ? 0.01 -34.406 17.859 1 92.06 295 ASP A O 1
ATOM 2366 N N . GLY A 1 296 ? 0.282 -32.781 16.375 1 92.25 296 GLY A N 1
ATOM 2367 C CA . GLY A 1 296 ? 1.654 -33.125 16.031 1 92.25 296 GLY A CA 1
ATOM 2368 C C . GLY A 1 296 ? 1.755 -34.25 15.039 1 92.25 296 GLY A C 1
ATOM 2369 O O . GLY A 1 296 ? 2.85 -34.594 14.586 1 92.25 296 GLY A O 1
ATOM 2370 N N . LEU A 1 297 ? 0.636 -34.969 14.805 1 93.75 297 LEU A N 1
ATOM 2371 C CA . LEU A 1 297 ? 0.612 -36.062 13.844 1 93.75 297 LEU A CA 1
ATOM 2372 C C . LEU A 1 297 ? -0.146 -35.656 12.578 1 93.75 297 LEU A C 1
ATOM 2374 O O . LEU A 1 297 ? -1.153 -34.938 12.648 1 93.75 297 LEU A O 1
ATOM 2378 N N . GLU A 1 298 ? 0.382 -36.188 11.531 1 95.12 298 GLU A N 1
ATOM 2379 C CA . GLU A 1 298 ? -0.272 -35.875 10.266 1 95.12 298 GLU A CA 1
ATOM 2380 C C . GLU A 1 298 ? -1.675 -36.469 10.203 1 95.12 298 GLU A C 1
ATOM 2382 O O . GLU A 1 298 ? -1.887 -37.625 10.602 1 95.12 298 GLU A O 1
ATOM 2387 N N . ASP A 1 299 ? -2.605 -35.719 9.742 1 94.5 299 ASP A N 1
ATOM 2388 C CA . ASP A 1 299 ? -3.912 -36.188 9.289 1 94.5 299 ASP A CA 1
ATOM 2389 C C . ASP A 1 299 ? -3.9 -36.469 7.789 1 94.5 299 ASP A C 1
ATOM 2391 O O . ASP A 1 299 ? -4.016 -35.562 6.969 1 94.5 299 ASP A O 1
ATOM 2395 N N . PRO A 1 300 ? -3.744 -37.75 7.426 1 92.06 300 PRO A N 1
ATOM 2396 C CA . PRO A 1 300 ? -3.562 -38.094 6.012 1 92.06 300 PRO A CA 1
ATOM 2397 C C . PRO A 1 300 ? -4.754 -37.656 5.152 1 92.06 300 PRO A C 1
ATOM 2399 O O . PRO A 1 300 ? -4.574 -37.25 4.004 1 92.06 300 PRO A O 1
ATOM 2402 N N . VAL A 1 301 ? -5.918 -37.719 5.711 1 89.88 301 VAL A N 1
ATOM 2403 C CA . VAL A 1 301 ? -7.121 -37.375 4.961 1 89.88 301 VAL A CA 1
ATOM 2404 C C . VAL A 1 301 ? -7.148 -35.875 4.703 1 89.88 301 VAL A C 1
ATOM 2406 O O . VAL A 1 301 ? -7.379 -35.438 3.574 1 89.88 301 VAL A O 1
ATOM 2409 N N . ALA A 1 302 ? -6.824 -35.156 5.684 1 91.31 302 ALA A N 1
ATOM 2410 C CA . ALA A 1 302 ? -6.805 -33.688 5.543 1 91.31 302 ALA A CA 1
ATOM 2411 C C . ALA A 1 302 ? -5.641 -33.25 4.66 1 91.31 302 ALA A C 1
ATOM 2413 O O . ALA A 1 302 ? -5.738 -32.219 3.965 1 91.31 302 ALA A O 1
ATOM 2414 N N . SER A 1 303 ? -4.562 -34 4.699 1 94.06 303 SER A N 1
ATOM 2415 C CA . SER A 1 303 ? -3.385 -33.656 3.904 1 94.06 303 SER A CA 1
ATOM 2416 C C . SER A 1 303 ? -3.613 -33.969 2.428 1 94.06 303 SER A C 1
ATOM 2418 O O . SER A 1 303 ? -3.047 -33.281 1.558 1 94.06 303 SER A O 1
ATOM 2420 N N . PHE A 1 304 ? -4.41 -34.938 2.16 1 93.19 304 PHE A N 1
ATOM 2421 C CA . PHE A 1 304 ? -4.789 -35.312 0.801 1 93.19 304 PHE A CA 1
ATOM 2422 C C . PHE A 1 304 ? -5.965 -34.469 0.321 1 93.19 304 PHE A C 1
ATOM 2424 O O . PHE A 1 304 ? -7.113 -34.906 0.353 1 93.19 304 PHE A O 1
ATOM 2431 N N . ARG A 1 305 ? -5.613 -33.219 -0.159 1 94.56 305 ARG A N 1
ATOM 2432 C CA . ARG A 1 305 ? -6.648 -32.25 -0.435 1 94.56 305 ARG A CA 1
ATOM 2433 C C . ARG A 1 305 ? -6.371 -31.516 -1.747 1 94.56 305 ARG A C 1
ATOM 2435 O O . ARG A 1 305 ? -5.25 -31.547 -2.256 1 94.56 305 ARG A O 1
ATOM 2442 N N . ILE A 1 306 ? -7.418 -30.969 -2.25 1 96.56 306 ILE A N 1
ATOM 2443 C CA . ILE A 1 306 ? -7.371 -30.078 -3.406 1 96.56 306 ILE A CA 1
ATOM 2444 C C . ILE A 1 306 ? -7.789 -28.672 -2.99 1 96.56 306 ILE A C 1
ATOM 2446 O O . ILE A 1 306 ? -8.781 -28.5 -2.277 1 96.56 306 ILE A O 1
ATOM 2450 N N . LYS A 1 307 ? -7.012 -27.734 -3.416 1 96.94 307 LYS A N 1
ATOM 2451 C CA . LYS A 1 307 ? -7.355 -26.344 -3.16 1 96.94 307 LYS A CA 1
ATOM 2452 C C . LYS A 1 307 ? -7.562 -25.578 -4.465 1 96.94 307 LYS A C 1
ATOM 2454 O O . LYS A 1 307 ? -6.828 -25.781 -5.434 1 96.94 307 LYS A O 1
ATOM 2459 N N . ILE A 1 308 ? -8.57 -24.797 -4.496 1 97.5 308 ILE A N 1
ATOM 2460 C CA . ILE A 1 308 ? -8.719 -23.781 -5.523 1 97.5 308 ILE A CA 1
ATOM 2461 C C . ILE A 1 308 ? -8.508 -22.391 -4.91 1 97.5 308 ILE A C 1
ATOM 2463 O O . ILE A 1 308 ? -9.219 -22.016 -3.975 1 97.5 308 ILE A O 1
ATOM 2467 N N . LYS A 1 309 ? -7.57 -21.719 -5.398 1 96.81 309 LYS A N 1
ATOM 2468 C CA . LYS A 1 309 ? -7.238 -20.406 -4.867 1 96.81 309 LYS A CA 1
ATOM 2469 C C . LYS A 1 309 ? -6.859 -19.438 -5.984 1 96.81 309 LYS A C 1
ATOM 2471 O O . LYS A 1 309 ? -6.895 -19.797 -7.164 1 96.81 309 LYS A O 1
ATOM 2476 N N . PHE A 1 310 ? -6.648 -18.188 -5.598 1 96.62 310 PHE A N 1
ATOM 2477 C CA . PHE A 1 310 ? -6.281 -17.203 -6.613 1 96.62 310 PHE A CA 1
ATOM 2478 C C . PHE A 1 310 ? -5.215 -16.25 -6.086 1 96.62 310 PHE A C 1
ATOM 2480 O O . PHE A 1 310 ? -5.062 -16.094 -4.875 1 96.62 310 PHE A O 1
ATOM 2487 N N . ASP A 1 311 ? -4.473 -15.805 -7.043 1 94.44 311 ASP A N 1
ATOM 2488 C CA . ASP A 1 311 ? -3.539 -14.719 -6.762 1 94.44 311 ASP A CA 1
ATOM 2489 C C . ASP A 1 311 ? -4.055 -13.391 -7.32 1 94.44 311 ASP A C 1
ATOM 2491 O O . ASP A 1 311 ? -4.602 -13.352 -8.43 1 94.44 311 ASP A O 1
ATOM 2495 N N . LEU A 1 312 ? -3.91 -12.406 -6.488 1 92.88 312 LEU A N 1
ATOM 2496 C CA . LEU A 1 312 ? -4.285 -11.078 -6.957 1 92.88 312 LEU A CA 1
ATOM 2497 C C . LEU A 1 312 ? -3.213 -10.508 -7.879 1 92.88 312 LEU A C 1
ATOM 2499 O O . LEU A 1 312 ? -2.084 -11 -7.906 1 92.88 312 LEU A O 1
ATOM 2503 N N . GLN A 1 313 ? -3.596 -9.461 -8.57 1 90.44 313 GLN A N 1
ATOM 2504 C CA . GLN A 1 313 ? -2.637 -8.734 -9.406 1 90.44 313 GLN A CA 1
ATOM 2505 C C . GLN A 1 313 ? -1.491 -8.18 -8.562 1 90.44 313 GLN A C 1
ATOM 2507 O O . GLN A 1 313 ? -1.646 -7.957 -7.363 1 90.44 313 GLN A O 1
ATOM 2512 N N . ASP A 1 314 ? -0.334 -7.988 -9.219 1 85.19 314 ASP A N 1
ATOM 2513 C CA . ASP A 1 314 ? 0.805 -7.395 -8.523 1 85.19 314 ASP A CA 1
ATOM 2514 C C . ASP A 1 314 ? 0.412 -6.09 -7.84 1 85.19 314 ASP A C 1
ATOM 2516 O O . ASP A 1 314 ? -0.095 -5.172 -8.484 1 85.19 314 ASP A O 1
ATOM 2520 N N . PRO A 1 315 ? 0.662 -6.051 -6.574 1 87.62 315 PRO A N 1
ATOM 2521 C CA . PRO A 1 315 ? 0.258 -4.855 -5.832 1 87.62 315 PRO A CA 1
ATOM 2522 C C . PRO A 1 315 ? 1.032 -3.609 -6.254 1 87.62 315 PRO A C 1
ATOM 2524 O O . PRO A 1 315 ? 0.641 -2.49 -5.91 1 87.62 315 PRO A O 1
ATOM 2527 N N . LYS A 1 316 ? 2.104 -3.803 -6.957 1 86.31 316 LYS A N 1
ATOM 2528 C CA . LYS A 1 316 ? 2.916 -2.666 -7.379 1 86.31 316 LYS A CA 1
ATOM 2529 C C . LYS A 1 316 ? 2.08 -1.645 -8.141 1 86.31 316 LYS A C 1
ATOM 2531 O O . LYS A 1 316 ? 2.203 -0.439 -7.914 1 86.31 316 LYS A O 1
ATOM 2536 N N . TYR A 1 317 ? 1.289 -2.178 -8.953 1 81.62 317 TYR A N 1
ATOM 2537 C CA . TYR A 1 317 ? 0.485 -1.278 -9.766 1 81.62 317 TYR A CA 1
ATOM 2538 C C . TYR A 1 317 ? -0.493 -0.487 -8.906 1 81.62 317 TYR A C 1
ATOM 2540 O O . TYR A 1 317 ? -0.656 0.722 -9.094 1 81.62 317 TYR A O 1
ATOM 2548 N N . PHE A 1 318 ? -1.095 -1.131 -7.988 1 86.31 318 PHE A N 1
ATOM 2549 C CA . PHE A 1 318 ? -2.006 -0.473 -7.059 1 86.31 318 PHE A CA 1
ATOM 2550 C C . PHE A 1 318 ? -1.259 0.531 -6.188 1 86.31 318 PHE A C 1
ATOM 2552 O O . PHE A 1 318 ? -1.716 1.661 -6.004 1 86.31 318 PHE A O 1
ATOM 2559 N N . ILE A 1 319 ? -0.162 0.167 -5.719 1 88.25 319 ILE A N 1
ATOM 2560 C CA . ILE A 1 319 ? 0.617 1.021 -4.828 1 88.25 319 ILE A CA 1
ATOM 2561 C C . ILE A 1 319 ? 1.11 2.248 -5.594 1 88.25 319 ILE A C 1
ATOM 2563 O O . ILE A 1 319 ? 1.059 3.367 -5.078 1 88.25 319 ILE A O 1
ATOM 2567 N N . ASP A 1 320 ? 1.544 2.049 -6.766 1 87.06 320 ASP A N 1
ATOM 2568 C CA . ASP A 1 320 ? 1.987 3.172 -7.586 1 87.06 320 ASP A CA 1
ATOM 2569 C C . ASP A 1 320 ? 0.848 4.16 -7.824 1 87.06 320 ASP A C 1
ATOM 2571 O O . ASP A 1 320 ? 1.055 5.375 -7.793 1 87.06 320 ASP A O 1
ATOM 2575 N N . LYS A 1 321 ? -0.264 3.598 -8.023 1 85.31 321 LYS A N 1
ATOM 2576 C CA . LYS A 1 321 ? -1.435 4.449 -8.211 1 85.31 321 LYS A CA 1
ATOM 2577 C C . LYS A 1 321 ? -1.743 5.246 -6.945 1 85.31 321 LYS A C 1
ATOM 2579 O O . LYS A 1 321 ? -2.057 6.438 -7.016 1 85.31 321 LYS A O 1
ATOM 2584 N N . VAL A 1 322 ? -1.622 4.625 -5.832 1 86 322 VAL A N 1
ATOM 2585 C CA . VAL A 1 322 ? -1.885 5.273 -4.555 1 86 322 VAL A CA 1
ATOM 2586 C C . VAL A 1 322 ? -0.85 6.367 -4.305 1 86 322 VAL A C 1
ATOM 2588 O O . VAL A 1 322 ? -1.193 7.469 -3.871 1 86 322 VAL A O 1
ATOM 2591 N N . LEU A 1 323 ? 0.3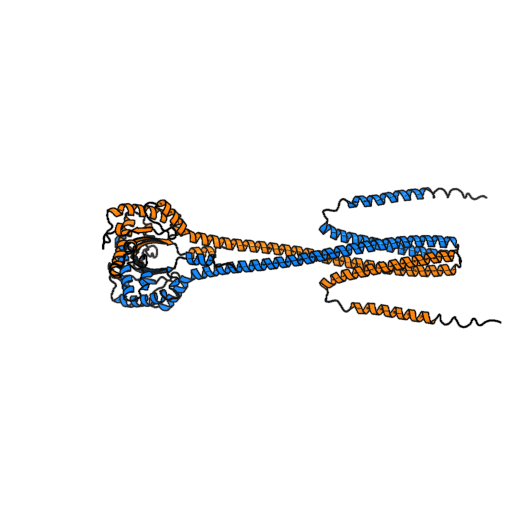21 6.113 -4.648 1 85.94 323 LEU A N 1
ATOM 2592 C CA . LEU A 1 323 ? 1.415 7.051 -4.426 1 85.94 323 LEU A CA 1
ATOM 2593 C C . LEU A 1 323 ? 1.299 8.258 -5.355 1 85.94 323 LEU A C 1
ATOM 2595 O O . LEU A 1 323 ? 1.689 9.367 -4.992 1 85.94 323 LEU A O 1
ATOM 2599 N N . ASN A 1 324 ? 0.776 8.016 -6.465 1 82.81 324 ASN A N 1
ATOM 2600 C CA . ASN A 1 324 ? 0.69 9.094 -7.445 1 82.81 324 ASN A CA 1
ATOM 2601 C C . ASN A 1 324 ? -0.606 9.883 -7.297 1 82.81 324 ASN A C 1
ATOM 2603 O O . ASN A 1 324 ? -0.806 10.891 -7.977 1 82.81 324 ASN A O 1
ATOM 2607 N N . GLN A 1 325 ? -1.531 9.266 -6.723 1 71.56 325 GLN A N 1
ATOM 2608 C CA . GLN A 1 325 ? -2.756 10.023 -6.492 1 71.56 325 GLN A CA 1
ATOM 2609 C C . GLN A 1 325 ? -2.459 11.352 -5.809 1 71.56 325 GLN A C 1
ATOM 2611 O O . GLN A 1 325 ? -1.74 11.398 -4.805 1 71.56 325 GLN A O 1
ATOM 2616 N N . ARG A 1 326 ? -2.109 12.422 -6.809 1 57.38 326 ARG A N 1
ATOM 2617 C CA . ARG A 1 326 ? -1.829 13.812 -6.441 1 57.38 326 ARG A CA 1
ATOM 2618 C C . ARG A 1 326 ? -2.732 14.266 -5.301 1 57.38 326 ARG A C 1
ATOM 2620 O O . ARG A 1 326 ? -3.926 13.953 -5.285 1 57.38 326 ARG A O 1
ATOM 2627 N N . VAL A 1 327 ? -2.119 14.812 -4.211 1 50.75 327 VAL A N 1
ATOM 2628 C CA . VAL A 1 327 ? -2.652 15.672 -3.16 1 50.75 327 VAL A CA 1
ATOM 2629 C C . VAL A 1 327 ? -3.209 16.953 -3.777 1 50.75 327 VAL A C 1
ATOM 2631 O O . VAL A 1 327 ? -2.477 17.703 -4.418 1 50.75 327 VAL A O 1
ATOM 2634 N N . ASN A 1 328 ? -4.312 17.062 -4.301 1 40.78 328 ASN A N 1
ATOM 2635 C CA . ASN A 1 328 ? -4.812 18.438 -4.43 1 40.78 328 ASN A CA 1
ATOM 2636 C C . ASN A 1 328 ? -4.816 19.156 -3.086 1 40.78 328 ASN A C 1
ATOM 2638 O O . ASN A 1 328 ? -5.121 18.562 -2.055 1 40.78 328 ASN A O 1
ATOM 2642 N N . MET B 1 1 ? -30.781 125.25 34.875 1 24.64 1 MET B N 1
ATOM 2643 C CA . MET B 1 1 ? -31.234 124.562 33.688 1 24.64 1 MET B CA 1
ATOM 2644 C C . MET B 1 1 ? -30.781 123.125 33.719 1 24.64 1 MET B C 1
ATOM 2646 O O . MET B 1 1 ? -29.609 122.812 33.438 1 24.64 1 MET B O 1
ATOM 2650 N N . ARG B 1 2 ? -31.203 122.375 34.656 1 31.92 2 ARG B N 1
ATOM 2651 C CA . ARG B 1 2 ? -30.906 121.188 35.438 1 31.92 2 ARG B CA 1
ATOM 2652 C C . ARG B 1 2 ? -31.281 119.875 34.688 1 31.92 2 ARG B C 1
ATOM 2654 O O . ARG B 1 2 ? -32.469 119.562 34.562 1 31.92 2 ARG B O 1
ATOM 2661 N N . ILE B 1 3 ? -30.453 119.812 33.562 1 29.73 3 ILE B N 1
ATOM 2662 C CA . ILE B 1 3 ? -30.781 118.812 32.531 1 29.73 3 ILE B CA 1
ATOM 2663 C C . ILE B 1 3 ? -31 117.5 33.188 1 29.73 3 ILE B C 1
ATOM 2665 O O . ILE B 1 3 ? -30.391 117.188 34.219 1 29.73 3 ILE B O 1
ATOM 2669 N N . ASN B 1 4 ? -31.703 116.5 32.531 1 28.06 4 ASN B N 1
ATOM 2670 C CA . ASN B 1 4 ? -32.594 115.375 32.406 1 28.06 4 ASN B CA 1
ATOM 2671 C C . ASN B 1 4 ? -31.812 114.062 32.5 1 28.06 4 ASN B C 1
ATOM 2673 O O . ASN B 1 4 ? -31.266 113.562 31.516 1 28.06 4 ASN B O 1
ATOM 2677 N N . ILE B 1 5 ? -31.078 113.75 33.656 1 33.53 5 ILE B N 1
ATOM 2678 C CA . ILE B 1 5 ? -30.156 112.688 33.969 1 33.53 5 ILE B CA 1
ATOM 2679 C C . ILE B 1 5 ? -30.922 111.375 34.031 1 33.53 5 ILE B C 1
ATOM 2681 O O . ILE B 1 5 ? -30.391 110.312 34.5 1 33.53 5 ILE B O 1
ATOM 2685 N N . SER B 1 6 ? -32.281 111.25 33.75 1 31.31 6 SER B N 1
ATOM 2686 C CA . SER B 1 6 ? -33.062 110.25 34.438 1 31.31 6 SER B CA 1
ATOM 2687 C C . SER B 1 6 ? -32.812 108.875 33.812 1 31.31 6 SER B C 1
ATOM 2689 O O . SER B 1 6 ? -32.969 107.875 34.5 1 31.31 6 SER B O 1
ATOM 2691 N N . ASN B 1 7 ? -32.812 108.75 32.5 1 32.59 7 ASN B N 1
ATOM 2692 C CA . ASN B 1 7 ? -33.406 107.562 31.859 1 32.59 7 ASN B CA 1
ATOM 2693 C C . ASN B 1 7 ? -32.5 106.312 31.953 1 32.59 7 ASN B C 1
ATOM 2695 O O . ASN B 1 7 ? -32.906 105.25 31.594 1 32.59 7 ASN B O 1
ATOM 2699 N N . ASP B 1 8 ? -31.156 106.5 31.969 1 33.44 8 ASP B N 1
ATOM 2700 C CA . ASP B 1 8 ? -30.328 105.438 31.359 1 33.44 8 ASP B CA 1
ATOM 2701 C C . ASP B 1 8 ? -30.078 104.312 32.312 1 33.44 8 ASP B C 1
ATOM 2703 O O . ASP B 1 8 ? -29.281 103.375 32.031 1 33.44 8 ASP B O 1
ATOM 2707 N N . GLU B 1 9 ? -30.656 104.25 33.594 1 36.25 9 GLU B N 1
ATOM 2708 C CA . GLU B 1 9 ? -30.234 103.312 34.625 1 36.25 9 GLU B CA 1
ATOM 2709 C C . GLU B 1 9 ? -30.922 102 34.5 1 36.25 9 GLU B C 1
ATOM 2711 O O . GLU B 1 9 ? -30.594 101.062 35.219 1 36.25 9 GLU B O 1
ATOM 2716 N N . ARG B 1 10 ? -32.031 101.875 33.688 1 39.81 10 ARG B N 1
ATOM 2717 C CA . ARG B 1 10 ? -33 100.75 33.594 1 39.81 10 ARG B CA 1
ATOM 2718 C C . ARG B 1 10 ? -32.406 99.562 32.844 1 39.81 10 ARG B C 1
ATOM 2720 O O . ARG B 1 10 ? -32.719 98.438 33.156 1 39.81 10 ARG B O 1
ATOM 2727 N N . SER B 1 11 ? -31.672 100 31.875 1 39.09 11 SER B N 1
ATOM 2728 C CA . SER B 1 11 ? -31.453 99 30.828 1 39.09 11 SER B CA 1
ATOM 2729 C C . SER B 1 11 ? -30.453 97.938 31.281 1 39.09 11 SER B C 1
ATOM 2731 O O . SER B 1 11 ? -30.391 96.875 30.719 1 39.09 11 SER B O 1
ATOM 2733 N N . SER B 1 12 ? -29.812 98.375 32.375 1 37.41 12 SER B N 1
ATOM 2734 C CA . SER B 1 12 ? -28.672 97.562 32.781 1 37.41 12 SER B CA 1
ATOM 2735 C C . SER B 1 12 ? -29.125 96.312 33.594 1 37.41 12 SER B C 1
ATOM 2737 O O . SER B 1 12 ? -28.344 95.375 33.844 1 37.41 12 SER B O 1
ATOM 2739 N N . PHE B 1 13 ? -30.359 96.375 34.031 1 36.62 13 PHE B N 1
ATOM 2740 C CA . PHE B 1 13 ? -30.922 95.375 34.906 1 36.62 13 PHE B CA 1
ATOM 2741 C C . PHE B 1 13 ? -31.234 94.125 34.094 1 36.62 13 PHE B C 1
ATOM 2743 O O . PHE B 1 13 ? -30.906 93 34.531 1 36.62 13 PHE B O 1
ATOM 2750 N N . TRP B 1 14 ? -31.922 94.25 32.969 1 36.56 14 TRP B N 1
ATOM 2751 C CA . TRP B 1 14 ? -32.469 93.188 32.125 1 36.56 14 TRP B CA 1
ATOM 2752 C C . TRP B 1 14 ? -31.344 92.312 31.547 1 36.56 14 TRP B C 1
ATOM 2754 O O . TRP B 1 14 ? -31.5 91.125 31.406 1 36.56 14 TRP B O 1
ATOM 2764 N N . LEU B 1 15 ? -30.266 93 31.266 1 36.16 15 LEU B N 1
ATOM 2765 C CA . LEU B 1 15 ? -29.266 92.188 30.547 1 36.16 15 LEU B CA 1
ATOM 2766 C C . LEU B 1 15 ? -28.625 91.125 31.469 1 36.16 15 LEU B C 1
ATOM 2768 O O . LEU B 1 15 ? -28.172 90.125 31 1 36.16 15 LEU B O 1
ATOM 2772 N N . SER B 1 16 ? -28.844 91.312 32.688 1 38.25 16 SER B N 1
ATOM 2773 C CA . SER B 1 16 ? -28.281 90.438 33.719 1 38.25 16 SER B CA 1
ATOM 2774 C C . SER B 1 16 ? -29.047 89.125 33.844 1 38.25 16 SER B C 1
ATOM 2776 O O . SER B 1 16 ? -28.469 88.062 34.062 1 38.25 16 SER B O 1
ATOM 2778 N N . TYR B 1 17 ? -30.391 89.125 33.406 1 38.53 17 TYR B N 1
ATOM 2779 C CA . TYR B 1 17 ? -31.328 88 33.5 1 38.53 17 TYR B CA 1
ATOM 2780 C C . TYR B 1 17 ? -31.078 87 32.375 1 38.53 17 TYR B C 1
ATOM 2782 O O . TYR B 1 17 ? -31.078 85.812 32.594 1 38.53 17 TYR B O 1
ATOM 2790 N N . ILE B 1 18 ? -30.844 87.562 31.219 1 39.91 18 ILE B N 1
ATOM 2791 C CA . ILE B 1 18 ? -30.703 86.75 30.016 1 39.91 18 ILE B CA 1
ATOM 2792 C C . ILE B 1 18 ? -29.453 85.875 30.125 1 39.91 18 ILE B C 1
ATOM 2794 O O . ILE B 1 18 ? -29.469 84.688 29.688 1 39.91 18 ILE B O 1
ATOM 2798 N N . GLY B 1 19 ? -28.609 86.312 30.875 1 35.34 19 GLY B N 1
ATOM 2799 C CA . GLY B 1 19 ? -27.344 85.625 31.125 1 35.34 19 GLY B CA 1
ATOM 2800 C C . GLY B 1 19 ? -27.469 84.375 31.969 1 35.34 19 GLY B C 1
ATOM 2801 O O . GLY B 1 19 ? -26.828 83.375 31.703 1 35.34 19 GLY B O 1
ATOM 2802 N N . LEU B 1 20 ? -28.438 84.375 32.875 1 36.81 20 LEU B N 1
ATOM 2803 C CA . LEU B 1 20 ? -28.641 83.312 33.812 1 36.81 20 LEU B CA 1
ATOM 2804 C C . LEU B 1 20 ? -29.281 82.125 33.156 1 36.81 20 LEU B C 1
ATOM 2806 O O . LEU B 1 20 ? -28.875 80.938 33.375 1 36.81 20 LEU B O 1
ATOM 2810 N N . ILE B 1 21 ? -30.188 82.312 32.188 1 37.59 21 ILE B N 1
ATOM 2811 C CA . ILE B 1 21 ? -30.969 81.312 31.516 1 37.59 21 ILE B CA 1
ATOM 2812 C C . ILE B 1 21 ? -30.078 80.5 30.547 1 37.59 21 ILE B C 1
ATOM 2814 O O . ILE B 1 21 ? -30.172 79.312 30.469 1 37.59 21 ILE B O 1
ATOM 2818 N N . THR B 1 22 ? -29.188 81.25 29.969 1 38.09 22 THR B N 1
ATOM 2819 C CA . THR B 1 22 ? -28.375 80.562 28.953 1 38.09 22 THR B CA 1
ATOM 2820 C C . THR B 1 22 ? -27.375 79.625 29.594 1 38.09 22 THR B C 1
ATOM 2822 O O . THR B 1 22 ? -27.125 78.562 29.062 1 38.09 22 THR B O 1
ATOM 2825 N N . GLY B 1 23 ? -27.172 79.812 30.797 1 33.94 23 GLY B N 1
ATOM 2826 C CA . GLY B 1 23 ? -26.312 79 31.641 1 33.94 23 GLY B CA 1
ATOM 2827 C C . GLY B 1 23 ? -26.906 77.625 31.969 1 33.94 23 GLY B C 1
ATOM 2828 O O . GLY B 1 23 ? -26.219 76.625 31.906 1 33.94 23 GLY B O 1
ATOM 2829 N N . LEU B 1 24 ? -28.219 77.625 32.125 1 36.78 24 LEU B N 1
ATOM 2830 C CA . LEU B 1 24 ? -28.969 76.438 32.469 1 36.78 24 LEU B CA 1
ATOM 2831 C C . LEU B 1 24 ? -29.078 75.438 31.297 1 36.78 24 LEU B C 1
ATOM 2833 O O . LEU B 1 24 ? -28.984 74.25 31.453 1 36.78 24 LEU B O 1
ATOM 2837 N N . PHE B 1 25 ? -29.203 75.938 30.141 1 34.94 25 PHE B N 1
ATOM 2838 C CA . PHE B 1 25 ? -29.359 75.25 28.891 1 34.94 25 PHE B CA 1
ATOM 2839 C C . PHE B 1 25 ? -28.094 74.438 28.547 1 34.94 25 PHE B C 1
ATOM 2841 O O . PHE B 1 25 ? -28.172 73.312 28.172 1 34.94 25 PHE B O 1
ATOM 2848 N N . PHE B 1 26 ? -27.094 75 28.922 1 36.19 26 PHE B N 1
ATOM 2849 C CA . PHE B 1 26 ? -25.859 74.312 28.516 1 36.19 26 PHE B CA 1
ATOM 2850 C C . PHE B 1 26 ? -25.547 73.125 29.422 1 36.19 26 PHE B C 1
ATOM 2852 O O . PHE B 1 26 ? -25.062 72.062 28.969 1 36.19 26 PHE B O 1
ATOM 2859 N N . ILE B 1 27 ? -26.109 73 30.594 1 37.22 27 ILE B N 1
ATOM 2860 C CA . ILE B 1 27 ? -25.922 71.938 31.547 1 37.22 27 ILE B CA 1
ATOM 2861 C C . ILE B 1 27 ? -26.703 70.688 31.078 1 37.22 27 ILE B C 1
ATOM 2863 O O . ILE B 1 27 ? -26.203 69.562 31.141 1 37.22 27 ILE B O 1
ATOM 2867 N N . PHE B 1 28 ? -27.75 71 30.484 1 33.34 28 PHE B N 1
ATOM 2868 C CA . PHE B 1 28 ? -28.688 70 30.047 1 33.34 28 PHE B CA 1
ATOM 2869 C C . PHE B 1 28 ? -28.109 69.188 28.891 1 33.34 28 PHE B C 1
ATOM 2871 O O . PHE B 1 28 ? -28.188 67.938 28.891 1 33.34 28 PHE B O 1
ATOM 2878 N N . VAL B 1 29 ? -27.594 69.812 27.984 1 37.16 29 VAL B N 1
ATOM 2879 C CA . VAL B 1 29 ? -27.109 69.125 26.812 1 37.16 29 VAL B CA 1
ATOM 2880 C C . VAL B 1 29 ? -25.984 68.125 27.203 1 37.16 29 VAL B C 1
ATOM 2882 O O . VAL B 1 29 ? -25.859 67.062 26.672 1 37.16 29 VAL B O 1
ATOM 2885 N N . LEU B 1 30 ? -25.438 68.375 28.344 1 33.06 30 LEU B N 1
ATOM 2886 C CA . LEU B 1 30 ? -24.344 67.625 28.922 1 33.06 30 LEU B CA 1
ATOM 2887 C C . LEU B 1 30 ? -24.859 66.25 29.438 1 33.06 30 LEU B C 1
ATOM 2889 O O . LEU B 1 30 ? -24.219 65.25 29.25 1 33.06 30 LEU B O 1
ATOM 2893 N N . VAL B 1 31 ? -26.062 66.25 30.031 1 33.25 31 VAL B N 1
ATOM 2894 C CA . VAL B 1 31 ? -26.578 65.062 30.703 1 33.25 31 VAL B CA 1
ATOM 2895 C C . VAL B 1 31 ? -27.062 64.062 29.641 1 33.25 31 VAL B C 1
ATOM 2897 O O . VAL B 1 31 ? -26.797 62.875 29.766 1 33.25 31 VAL B O 1
ATOM 2900 N N . VAL B 1 32 ? -27.812 64.5 28.688 1 34.06 32 VAL B N 1
ATOM 2901 C CA . VAL B 1 32 ? -28.438 63.656 27.688 1 34.06 32 VAL B CA 1
ATOM 2902 C C . VAL B 1 32 ? -27.359 62.844 26.938 1 34.06 32 VAL B C 1
ATOM 2904 O O . VAL B 1 32 ? -27.547 61.688 26.641 1 34.06 32 VAL B O 1
ATOM 2907 N N . GLY B 1 33 ? -26.234 63.406 26.672 1 30.44 33 GLY B N 1
ATOM 2908 C CA . GLY B 1 33 ? -25.406 62.594 25.781 1 30.44 33 GLY B CA 1
ATOM 2909 C C . GLY B 1 33 ? -24.812 61.375 26.469 1 30.44 33 GLY B C 1
ATOM 2910 O O . GLY B 1 33 ? -24.281 60.5 25.812 1 30.44 33 GLY B O 1
ATOM 2911 N N . VAL B 1 34 ? -24.938 61.156 27.703 1 31.55 34 VAL B N 1
ATOM 2912 C CA . VAL B 1 34 ? -24.359 60.062 28.5 1 31.55 34 VAL B CA 1
ATOM 2913 C C . VAL B 1 34 ? -25.016 58.75 28.109 1 31.55 34 VAL B C 1
ATOM 2915 O O . VAL B 1 34 ? -24.328 57.719 28.016 1 31.55 34 VAL B O 1
ATOM 2918 N N . VAL B 1 35 ? -26.297 58.656 27.875 1 29.83 35 VAL B N 1
ATOM 2919 C CA . VAL B 1 35 ? -27.078 57.438 27.781 1 29.83 35 VAL B CA 1
ATOM 2920 C C . VAL B 1 35 ? -26.734 56.688 26.5 1 29.83 35 VAL B C 1
ATOM 2922 O O . VAL B 1 35 ? -26.625 55.469 26.484 1 29.83 35 VAL B O 1
ATOM 2925 N N . VAL B 1 36 ? -26.719 57.25 25.359 1 28.19 36 VAL B N 1
ATOM 2926 C CA . VAL B 1 36 ? -26.844 56.531 24.094 1 28.19 36 VAL B CA 1
ATOM 2927 C C . VAL B 1 36 ? -25.641 55.625 23.891 1 28.19 36 VAL B C 1
ATOM 2929 O O . VAL B 1 36 ? -25.797 54.469 23.531 1 28.19 36 VAL B O 1
ATOM 2932 N N . VAL B 1 37 ? -24.344 55.906 23.5 1 29.8 37 VAL B N 1
ATOM 2933 C CA . VAL B 1 37 ? -23.484 54.969 22.734 1 29.8 37 VAL B CA 1
ATOM 2934 C C . VAL B 1 37 ? -22.797 54 23.688 1 29.8 37 VAL B C 1
ATOM 2936 O O . VAL B 1 37 ? -21.984 54.406 24.516 1 29.8 37 VAL B O 1
ATOM 2939 N N . ARG B 1 38 ? -23.156 53.156 24.391 1 28.88 38 ARG B N 1
ATOM 2940 C CA . ARG B 1 38 ? -22.625 52.094 25.203 1 28.88 38 ARG B CA 1
ATOM 2941 C C . ARG B 1 38 ? -22.062 50.969 24.344 1 28.88 38 ARG B C 1
ATOM 2943 O O . ARG B 1 38 ? -21.031 50.375 24.672 1 28.88 38 ARG B O 1
ATOM 2950 N N . TYR B 1 39 ? -22.906 50.312 23.328 1 28.92 39 TYR B N 1
ATOM 2951 C CA . TYR B 1 39 ? -22.688 49.062 22.609 1 28.92 39 TYR B CA 1
ATOM 2952 C C . TYR B 1 39 ? -21.406 49.094 21.797 1 28.92 39 TYR B C 1
ATOM 2954 O O . TYR B 1 39 ? -20.672 48.094 21.703 1 28.92 39 TYR B O 1
ATOM 2962 N N . SER B 1 40 ? -21.391 50.031 20.844 1 33.34 40 SER B N 1
ATOM 2963 C CA . SER B 1 40 ? -20.375 50.031 19.797 1 33.34 40 SER B CA 1
ATOM 2964 C C . SER B 1 40 ? -18.969 50.062 20.391 1 33.34 40 SER B C 1
ATOM 2966 O O . SER B 1 40 ? -18.25 51.062 20.203 1 33.34 40 SER B O 1
ATOM 2968 N N . ILE B 1 41 ? -18.547 49.375 21.359 1 32.03 41 ILE B N 1
ATOM 2969 C CA . ILE B 1 41 ? -17.969 49.5 22.688 1 32.03 41 ILE B CA 1
ATOM 2970 C C . ILE B 1 41 ? -16.484 49.125 22.641 1 32.03 41 ILE B C 1
ATOM 2972 O O . ILE B 1 41 ? -15.648 49.844 23.188 1 32.03 41 ILE B O 1
ATOM 2976 N N . SER B 1 42 ? -16.031 47.906 22.125 1 35.12 42 SER B N 1
ATOM 2977 C CA . SER B 1 42 ? -14.641 47.562 22.422 1 35.12 42 SER B CA 1
ATOM 2978 C C . SER B 1 42 ? -13.664 48.375 21.609 1 35.12 42 SER B C 1
ATOM 2980 O O . SER B 1 42 ? -12.656 48.875 22.125 1 35.12 42 SER B O 1
ATOM 2982 N N . ALA B 1 43 ? -13.625 48.25 20.203 1 41.59 43 ALA B N 1
ATOM 2983 C CA . ALA B 1 43 ? -12.859 49.125 19.328 1 41.59 43 ALA B CA 1
ATOM 2984 C C . ALA B 1 43 ? -13.164 50.594 19.609 1 41.59 43 ALA B C 1
ATOM 2986 O O . ALA B 1 43 ? -12.273 51.438 19.531 1 41.59 43 ALA B O 1
ATOM 2987 N N . SER B 1 44 ? -14.414 50.844 19.906 1 44.09 44 SER B N 1
ATOM 2988 C CA . SER B 1 44 ? -15.07 52.125 20.172 1 44.09 44 SER B CA 1
ATOM 2989 C C . SER B 1 44 ? -14.578 52.719 21.469 1 44.09 44 SER B C 1
ATOM 2991 O O . SER B 1 44 ? -14.398 53.938 21.562 1 44.09 44 SER B O 1
ATOM 2993 N N . ASN B 1 45 ? -14.234 51.656 22.328 1 47.75 45 ASN B N 1
ATOM 2994 C CA . ASN B 1 45 ? -13.805 52.156 23.625 1 47.75 45 ASN B CA 1
ATOM 2995 C C . ASN B 1 45 ? -12.445 52.844 23.531 1 47.75 45 ASN B C 1
ATOM 2997 O O . ASN B 1 45 ? -12.242 53.906 24.125 1 47.75 45 ASN B O 1
ATOM 3001 N N . LEU B 1 46 ? -11.555 52.219 22.703 1 51.16 46 LEU B N 1
ATOM 3002 C CA . LEU B 1 46 ? -10.25 52.875 22.562 1 51.16 46 LEU B CA 1
ATOM 3003 C C . LEU B 1 46 ? -10.375 54.219 21.859 1 51.16 46 LEU B C 1
ATOM 3005 O O . LEU B 1 46 ? -9.75 55.188 22.266 1 51.16 46 LEU B O 1
ATOM 3009 N N . ALA B 1 47 ? -11.016 54.031 20.719 1 52.91 47 ALA B N 1
ATOM 3010 C CA . ALA B 1 47 ? -11.273 55.281 20.016 1 52.91 47 ALA B CA 1
ATOM 3011 C C . ALA B 1 47 ? -11.953 56.281 20.938 1 52.91 47 ALA B C 1
ATOM 3013 O O . ALA B 1 47 ? -11.625 57.469 20.906 1 52.91 47 ALA B O 1
ATOM 3014 N N . TYR B 1 48 ? -12.828 55.656 21.75 1 51.47 48 TYR B N 1
ATOM 3015 C CA . TYR B 1 48 ? -13.516 56.531 22.703 1 51.47 48 TYR B CA 1
ATOM 3016 C C . TYR B 1 48 ? -12.547 57.031 23.766 1 51.47 48 TYR B C 1
ATOM 3018 O O . TYR B 1 48 ? -12.539 58.25 24.078 1 51.47 48 TYR B O 1
ATOM 3026 N N . LEU B 1 49 ? -11.742 56.188 24.188 1 53.56 49 LEU B N 1
ATOM 3027 C CA . LEU B 1 49 ? -10.789 56.594 25.203 1 53.56 49 LEU B CA 1
ATOM 3028 C C . LEU B 1 49 ? -9.789 57.625 24.641 1 53.56 49 LEU B C 1
ATOM 3030 O O . LEU B 1 49 ? -9.461 58.594 25.297 1 53.56 49 LEU B O 1
ATOM 3034 N N . GLN B 1 50 ? -9.422 57.438 23.469 1 57.38 50 GLN B N 1
ATOM 3035 C CA . GLN B 1 50 ? -8.523 58.375 22.781 1 57.38 50 GLN B CA 1
ATOM 3036 C C . GLN B 1 50 ? -9.203 59.719 22.531 1 57.38 50 GLN B C 1
ATOM 3038 O O . GLN B 1 50 ? -8.602 60.781 22.734 1 57.38 50 GLN B O 1
ATOM 3043 N N . LYS B 1 51 ? -10.328 59.562 22.031 1 56.03 51 LYS B N 1
ATOM 3044 C CA . LYS B 1 51 ? -11.086 60.781 21.781 1 56.03 51 LYS B CA 1
ATOM 3045 C C . LYS B 1 51 ? -11.305 61.562 23.062 1 56.03 51 LYS B C 1
ATOM 3047 O O . LYS B 1 51 ? -11.109 62.781 23.094 1 56.03 51 LYS B O 1
ATOM 3052 N N . ASP B 1 52 ? -11.672 60.875 24.125 1 52.91 52 ASP B N 1
ATOM 3053 C CA . ASP B 1 52 ? -11.883 61.531 25.406 1 52.91 52 ASP B CA 1
ATOM 3054 C C . ASP B 1 52 ? -10.602 62.188 25.922 1 52.91 52 ASP B C 1
ATOM 3056 O O . ASP B 1 52 ? -10.625 63.312 26.438 1 52.91 52 ASP B O 1
ATOM 3060 N N . LEU B 1 53 ? -9.586 61.562 25.734 1 55.69 53 LEU B N 1
ATOM 3061 C CA . LEU B 1 53 ? -8.305 62.094 26.141 1 55.69 53 LEU B CA 1
ATOM 3062 C C . LEU B 1 53 ? -7.961 63.344 25.328 1 55.69 53 LEU B C 1
ATOM 3064 O O . LEU B 1 53 ? -7.5 64.375 25.875 1 55.69 53 LEU B O 1
ATOM 3068 N N . ASN B 1 54 ? -8.188 63.25 24.062 1 56 54 ASN B N 1
ATOM 3069 C CA . ASN B 1 54 ? -7.969 64.375 23.203 1 56 54 ASN B CA 1
ATOM 3070 C C . ASN B 1 54 ? -8.867 65.562 23.594 1 56 54 ASN B C 1
ATOM 3072 O O . ASN B 1 54 ? -8.414 66.688 23.641 1 56 54 ASN B O 1
ATOM 3076 N N . ASP B 1 55 ? -10.062 65.25 23.875 1 55.66 55 ASP B N 1
ATOM 3077 C CA . ASP B 1 55 ? -11 66.25 24.281 1 55.66 55 ASP B CA 1
ATOM 3078 C C . ASP B 1 55 ? -10.586 66.875 25.625 1 55.66 55 ASP B C 1
ATOM 3080 O O . ASP B 1 55 ? -10.688 68.125 25.797 1 55.66 55 ASP B O 1
ATOM 3084 N N . ASN B 1 56 ? -10.148 66.062 26.453 1 52.44 56 ASN B N 1
ATOM 3085 C CA . ASN B 1 56 ? -9.711 66.562 27.75 1 52.44 56 ASN B CA 1
ATOM 3086 C C . ASN B 1 56 ? -8.453 67.438 27.625 1 52.44 56 ASN B C 1
ATOM 3088 O O . ASN B 1 56 ? -8.32 68.438 28.281 1 52.44 56 ASN B O 1
ATOM 3092 N N . ILE B 1 57 ? -7.621 67.062 26.734 1 56.38 57 ILE B N 1
ATOM 3093 C CA . ILE B 1 57 ? -6.434 67.875 26.453 1 56.38 57 ILE B CA 1
ATOM 3094 C C . ILE B 1 57 ? -6.848 69.188 25.859 1 56.38 57 ILE B C 1
ATOM 3096 O O . ILE B 1 57 ? -6.332 70.25 26.25 1 56.38 57 ILE B O 1
ATOM 3100 N N . ALA B 1 58 ? -7.738 69.062 24.984 1 55.75 58 ALA B N 1
ATOM 3101 C CA . ALA B 1 58 ? -8.25 70.312 24.375 1 55.75 58 ALA B CA 1
ATOM 3102 C C . ALA B 1 58 ? -8.875 71.188 25.438 1 55.75 58 ALA B C 1
ATOM 3104 O O . ALA B 1 58 ? -8.672 72.438 25.422 1 55.75 58 ALA B O 1
ATOM 3105 N N . SER B 1 59 ? -9.641 70.625 26.344 1 52.59 59 SER B N 1
ATOM 3106 C CA . SER B 1 59 ? -10.266 71.375 27.406 1 52.59 59 SER B CA 1
ATOM 3107 C C . SER B 1 59 ? -9.227 72 28.344 1 52.59 59 SER B C 1
ATOM 3109 O O . SER B 1 59 ? -9.352 73.188 28.734 1 52.59 59 SER B O 1
ATOM 3111 N N . LEU B 1 60 ? -8.266 71.312 28.547 1 53.47 60 LEU B N 1
ATOM 3112 C CA . LEU B 1 60 ? -7.188 71.812 29.391 1 53.47 60 LEU B CA 1
ATOM 3113 C C . LEU B 1 60 ? -6.469 73 28.703 1 53.47 60 LEU B C 1
ATOM 3115 O O . LEU B 1 60 ? -6.125 73.938 29.344 1 53.47 60 LEU B O 1
ATOM 3119 N N . ASN B 1 61 ? -6.262 72.812 27.438 1 55.19 61 ASN B N 1
ATOM 3120 C CA . ASN B 1 61 ? -5.664 73.875 26.656 1 55.19 61 ASN B CA 1
ATOM 3121 C C . ASN B 1 61 ? -6.531 75.125 26.688 1 55.19 61 ASN B C 1
ATOM 3123 O O . ASN B 1 61 ? -6.02 76.25 26.812 1 55.19 61 ASN B O 1
ATOM 3127 N N . ALA B 1 62 ? -7.773 74.938 26.562 1 55.28 62 ALA B N 1
ATOM 3128 C CA . ALA B 1 62 ? -8.703 76.062 26.594 1 55.28 62 ALA B CA 1
ATOM 3129 C C . ALA B 1 62 ? -8.695 76.75 27.969 1 55.28 62 ALA B C 1
ATOM 3131 O O . ALA B 1 62 ? -8.703 77.938 28.062 1 55.28 62 ALA B O 1
ATOM 3132 N N . ALA B 1 63 ? -8.711 75.938 29 1 51.94 63 ALA B N 1
ATOM 3133 C CA . ALA B 1 63 ? -8.664 76.438 30.359 1 51.94 63 ALA B CA 1
ATOM 3134 C C . ALA B 1 63 ? -7.375 77.25 30.578 1 51.94 63 ALA B C 1
ATOM 3136 O O . ALA B 1 63 ? -7.398 78.312 31.188 1 51.94 63 ALA B O 1
ATOM 3137 N N . ASN B 1 64 ? -6.332 76.812 29.984 1 53.62 64 ASN B N 1
ATOM 3138 C CA . ASN B 1 64 ? -5.051 77.5 30.094 1 53.62 64 ASN B CA 1
ATOM 3139 C C . ASN B 1 64 ? -5.07 78.812 29.344 1 53.62 64 ASN B C 1
ATOM 3141 O O . ASN B 1 64 ? -4.539 79.812 29.844 1 53.62 64 ASN B O 1
ATOM 3145 N N . LYS B 1 65 ? -5.59 78.75 28.219 1 57.34 65 LYS B N 1
ATOM 3146 C CA . LYS B 1 65 ? -5.719 80 27.453 1 57.34 65 LYS B CA 1
ATOM 3147 C C . LYS B 1 65 ? -6.543 81.062 28.219 1 57.34 65 LYS B C 1
ATOM 3149 O O . LYS B 1 65 ? -6.199 82.25 28.25 1 57.34 65 LYS B O 1
ATOM 3154 N N . GLU B 1 66 ? -7.578 80.562 28.844 1 53.59 66 GLU B N 1
ATOM 3155 C CA . GLU B 1 66 ? -8.422 81.438 29.625 1 53.59 66 GLU B CA 1
ATOM 3156 C C . GLU B 1 66 ? -7.672 82 30.844 1 53.59 66 GLU B C 1
ATOM 3158 O O . GLU B 1 66 ? -7.773 83.188 31.172 1 53.59 66 GLU B O 1
ATOM 3163 N N . LEU B 1 67 ? -6.953 81.188 31.375 1 52.88 67 LEU B N 1
ATOM 3164 C CA . LEU B 1 67 ? -6.141 81.625 32.5 1 52.88 67 LEU B CA 1
ATOM 3165 C C . LEU B 1 67 ? -5.141 82.688 32.094 1 52.88 67 LEU B C 1
ATOM 3167 O O . LEU B 1 67 ? -4.922 83.688 32.812 1 52.88 67 LEU B O 1
ATOM 3171 N N . ASN B 1 68 ? -4.574 82.5 30.922 1 54.81 68 ASN B N 1
ATOM 3172 C CA . ASN B 1 68 ? -3.639 83.5 30.391 1 54.81 68 ASN B CA 1
ATOM 3173 C C . ASN B 1 68 ? -4.32 84.812 30.125 1 54.81 68 ASN B C 1
ATOM 3175 O O . ASN B 1 68 ? -3.768 85.875 30.422 1 54.81 68 ASN B O 1
ATOM 3179 N N . LYS B 1 69 ? -5.43 84.688 29.547 1 56.59 69 LYS B N 1
ATOM 3180 C CA . LYS B 1 69 ? -6.176 85.938 29.281 1 56.59 69 LYS B CA 1
ATOM 3181 C C . LYS B 1 69 ? -6.496 86.688 30.578 1 56.59 69 LYS B C 1
ATOM 3183 O O . LYS B 1 69 ? -6.383 87.875 30.641 1 56.59 69 LYS B O 1
ATOM 3188 N N . LYS B 1 70 ? -6.887 86 31.484 1 50.47 70 LYS B N 1
ATOM 3189 C CA . LYS B 1 70 ? -7.23 86.625 32.75 1 50.47 70 LYS B CA 1
ATOM 3190 C C . LYS B 1 70 ? -6 87.188 33.438 1 50.47 70 LYS B C 1
ATOM 3192 O O . LYS B 1 70 ? -6.082 88.312 34.031 1 50.47 70 LYS B O 1
ATOM 3197 N N . HIS B 1 71 ? -4.949 86.562 33.25 1 52.78 71 HIS B N 1
ATOM 3198 C CA . HIS B 1 71 ? -3.682 87.125 33.719 1 52.78 71 HIS B CA 1
ATOM 3199 C C . HIS B 1 71 ? -3.383 88.438 33.094 1 52.78 71 HIS B C 1
ATOM 3201 O O . HIS B 1 71 ? -2.984 89.375 33.781 1 52.78 71 HIS B O 1
ATOM 3207 N N . GLU B 1 72 ? -3.627 88.375 31.875 1 57.31 72 GLU B N 1
ATOM 3208 C CA . GLU B 1 72 ? -3.393 89.625 31.156 1 57.31 72 GLU B CA 1
ATOM 3209 C C . GLU B 1 72 ? -4.352 90.75 31.625 1 57.31 72 GLU B C 1
ATOM 3211 O O . GLU B 1 72 ? -3.965 91.875 31.75 1 57.31 72 GLU B O 1
ATOM 3216 N N . SER B 1 73 ? -5.566 90.375 31.953 1 52.66 73 SER B N 1
ATOM 3217 C CA . SER B 1 73 ? -6.555 91.375 32.438 1 52.66 73 SER B CA 1
ATOM 3218 C C . SER B 1 73 ? -6.191 91.875 33.812 1 52.66 73 SER B C 1
ATOM 3220 O O . SER B 1 73 ? -6.324 93.062 34.094 1 52.66 73 SER B O 1
ATOM 3222 N N . ILE B 1 74 ? -5.773 91.062 34.562 1 52.16 74 ILE B N 1
ATOM 3223 C CA . ILE B 1 74 ? -5.352 91.438 35.906 1 52.16 74 ILE B CA 1
ATOM 3224 C C . ILE B 1 74 ? -4.148 92.375 35.812 1 52.16 74 ILE B C 1
ATOM 3226 O O . ILE B 1 74 ? -4.09 93.438 36.531 1 52.16 74 ILE B O 1
ATOM 3230 N N . LYS B 1 75 ? -3.258 92 34.906 1 53.09 75 LYS B N 1
ATOM 3231 C CA . LYS B 1 75 ? -2.107 92.875 34.656 1 53.09 75 LYS B CA 1
ATOM 3232 C C . LYS B 1 75 ? -2.551 94.312 34.25 1 53.09 75 LYS B C 1
ATOM 3234 O O . LYS B 1 75 ? -2.031 95.312 34.75 1 53.09 75 LYS B O 1
ATOM 3239 N N . SER B 1 76 ? -3.479 94.25 33.406 1 57.38 76 SER B N 1
ATOM 3240 C CA . SER B 1 76 ? -3.986 95.562 32.906 1 57.38 76 SER B CA 1
ATOM 3241 C C . SER B 1 76 ? -4.68 96.312 34.031 1 57.38 76 SER B C 1
ATOM 3243 O O . SER B 1 76 ? -4.52 97.562 34.156 1 57.38 76 SER B O 1
ATOM 3245 N N . PHE B 1 77 ? -5.312 95.688 34.844 1 49.84 77 PHE B N 1
ATOM 3246 C CA . PHE B 1 77 ? -6.039 96.312 35.938 1 49.84 77 PHE B CA 1
ATOM 3247 C C . PHE B 1 77 ? -5.07 96.875 37 1 49.84 77 PHE B C 1
ATOM 3249 O O . PHE B 1 77 ? -5.238 98 37.469 1 49.84 77 PHE B O 1
ATOM 3256 N N . ILE B 1 78 ? -4.164 96.125 37.25 1 51.78 78 ILE B N 1
ATOM 3257 C CA . ILE B 1 78 ? -3.156 96.562 38.188 1 51.78 78 ILE B CA 1
ATOM 3258 C C . ILE B 1 78 ? -2.486 97.875 37.688 1 51.78 78 ILE B C 1
ATOM 3260 O O . ILE B 1 78 ? -2.246 98.812 38.469 1 51.78 78 ILE B O 1
ATOM 3264 N N . GLU B 1 79 ? -2.381 97.75 36.469 1 57.31 79 GLU B N 1
ATOM 3265 C CA . GLU B 1 79 ? -1.812 98.938 35.875 1 57.31 79 GLU B CA 1
ATOM 3266 C C . GLU B 1 79 ? -2.75 100.125 36.031 1 57.31 79 GLU B C 1
ATOM 3268 O O . GLU B 1 79 ? -2.303 101.25 36.312 1 57.31 79 GLU B O 1
ATOM 3273 N N . GLN B 1 80 ? -4.023 99.875 35.969 1 54.38 80 GLN B N 1
ATOM 3274 C CA . GLN B 1 80 ? -5.012 100.938 36.125 1 54.38 80 GLN B CA 1
ATOM 3275 C C . GLN B 1 80 ? -5.117 101.375 37.594 1 54.38 80 GLN B C 1
ATOM 3277 O O . GLN B 1 80 ? -5.246 102.562 37.875 1 54.38 80 GLN B O 1
ATOM 3282 N N . LEU B 1 81 ? -5.066 100.5 38.406 1 51.34 81 LEU B N 1
ATOM 3283 C CA . LEU B 1 81 ? -5.129 100.812 39.844 1 51.34 81 LEU B CA 1
ATOM 3284 C C . LEU B 1 81 ? -3.924 101.625 40.25 1 51.34 81 LEU B C 1
ATOM 3286 O O . LEU B 1 81 ? -4.051 102.562 41.094 1 51.34 81 LEU B O 1
ATOM 3290 N N . LYS B 1 82 ? -2.873 101.312 39.719 1 52.94 82 LYS B N 1
ATOM 3291 C CA . LYS B 1 82 ? -1.687 102.125 39.969 1 52.94 82 LYS B CA 1
ATOM 3292 C C . LYS B 1 82 ? -1.924 103.562 39.531 1 52.94 82 LYS B C 1
ATOM 3294 O O . LYS B 1 82 ? -1.465 104.5 40.219 1 52.94 82 LYS B O 1
ATOM 3299 N N . SER B 1 83 ? -2.818 103.688 38.688 1 56.03 83 SER B N 1
ATOM 3300 C CA . SER B 1 83 ? -3.07 105.062 38.219 1 56.03 83 SER B CA 1
ATOM 3301 C C . SER B 1 83 ? -4.188 105.75 39 1 56.03 83 SER B C 1
ATOM 3303 O O . SER B 1 83 ? -4.211 106.938 39.125 1 56.03 83 SER B O 1
ATOM 3305 N N . ASN B 1 84 ? -5.301 105 39.375 1 52.59 84 ASN B N 1
ATOM 3306 C CA . ASN B 1 84 ? -6.379 105.562 40.188 1 52.59 84 ASN B CA 1
ATOM 3307 C C . ASN B 1 84 ? -6.738 104.688 41.344 1 52.59 84 ASN B C 1
ATOM 3309 O O . ASN B 1 84 ? -7.57 103.75 41.219 1 52.59 84 ASN B O 1
ATOM 3313 N N . PRO B 1 85 ? -5.965 104.938 42.5 1 49.06 85 PRO B N 1
ATOM 3314 C CA . PRO B 1 85 ? -5.934 104 43.656 1 49.06 85 PRO B CA 1
ATOM 3315 C C . PRO B 1 85 ? -7.301 103.875 44.344 1 49.06 85 PRO B C 1
ATOM 3317 O O . PRO B 1 85 ? -7.383 103.562 45.531 1 49.06 85 PRO B O 1
ATOM 3320 N N . ASP B 1 86 ? -8.359 104 43.625 1 50.62 86 ASP B N 1
ATOM 3321 C CA . ASP B 1 86 ? -9.562 103.688 44.406 1 50.62 86 ASP B CA 1
ATOM 3322 C C . ASP B 1 86 ? -9.586 102.25 44.906 1 50.62 86 ASP B C 1
ATOM 3324 O O . ASP B 1 86 ? -9.531 101.312 44.125 1 50.62 86 ASP B O 1
ATOM 3328 N N . SER B 1 87 ? -9.258 102 46.219 1 52.75 87 SER B N 1
ATOM 3329 C CA . SER B 1 87 ? -9.062 100.812 47.031 1 52.75 87 SER B CA 1
ATOM 3330 C C . SER B 1 87 ? -10.188 99.812 46.812 1 52.75 87 SER B C 1
ATOM 3332 O O . SER B 1 87 ? -9.938 98.562 46.719 1 52.75 87 SER B O 1
ATOM 3334 N N . ASN B 1 88 ? -11.461 100.312 46.75 1 54.09 88 ASN B N 1
ATOM 3335 C CA . ASN B 1 88 ? -12.617 99.438 46.656 1 54.09 88 ASN B CA 1
ATOM 3336 C C . ASN B 1 88 ? -12.617 98.688 45.312 1 54.09 88 ASN B C 1
ATOM 3338 O O . ASN B 1 88 ? -12.945 97.5 45.281 1 54.09 88 ASN B O 1
ATOM 3342 N N . ASN B 1 89 ? -12.133 99.375 44.312 1 55.5 89 ASN B N 1
ATOM 3343 C CA . ASN B 1 89 ? -12.086 98.75 43 1 55.5 89 ASN B CA 1
ATOM 3344 C C . ASN B 1 89 ? -11.016 97.625 42.906 1 55.5 89 ASN B C 1
ATOM 3346 O O . ASN B 1 89 ? -11.234 96.625 42.281 1 55.5 89 ASN B O 1
ATOM 3350 N N . ILE B 1 90 ? -10.109 97.75 43.812 1 54.72 90 ILE B N 1
ATOM 3351 C CA . ILE B 1 90 ? -9.016 96.75 43.812 1 54.72 90 ILE B CA 1
ATOM 3352 C C . ILE B 1 90 ? -9.477 95.438 44.438 1 54.72 90 ILE B C 1
ATOM 3354 O O . ILE B 1 90 ? -9.164 94.375 43.938 1 54.72 90 ILE B O 1
ATOM 3358 N N . GLU B 1 91 ? -10.281 95.562 45.469 1 55.66 91 GLU B N 1
ATOM 3359 C CA . GLU B 1 91 ? -10.789 94.438 46.156 1 55.66 91 GLU B CA 1
ATOM 3360 C C . GLU B 1 91 ? -11.711 93.562 45.281 1 55.66 91 GLU B C 1
ATOM 3362 O O . GLU B 1 91 ? -11.609 92.375 45.25 1 55.66 91 GLU B O 1
ATOM 3367 N N . GLN B 1 92 ? -12.594 94.312 44.562 1 59.72 92 GLN B N 1
ATOM 3368 C CA . GLN B 1 92 ? -13.539 93.625 43.719 1 59.72 92 GLN B CA 1
ATOM 3369 C C . GLN B 1 92 ? -12.82 92.938 42.562 1 59.72 92 GLN B C 1
ATOM 3371 O O . GLN B 1 92 ? -13.164 91.812 42.219 1 59.72 92 GLN B O 1
ATOM 3376 N N . LEU B 1 93 ? -11.852 93.5 42.156 1 53.69 93 LEU B N 1
ATOM 3377 C CA . LEU B 1 93 ? -11.086 92.938 41.062 1 53.69 93 LEU B CA 1
ATOM 3378 C C . LEU B 1 93 ? -10.344 91.688 41.531 1 53.69 93 LEU B C 1
ATOM 3380 O O . LEU B 1 93 ? -10.305 90.625 40.812 1 53.69 93 LEU B O 1
ATOM 3384 N N . TYR B 1 94 ? -9.867 91.812 42.719 1 53.53 94 TYR B N 1
ATOM 3385 C CA . TYR B 1 94 ? -9.172 90.625 43.281 1 53.53 94 TYR B CA 1
ATOM 3386 C C . TYR B 1 94 ? -10.125 89.5 43.469 1 53.53 94 TYR B C 1
ATOM 3388 O O . TYR B 1 94 ? -9.781 88.312 43.125 1 53.53 94 TYR B O 1
ATOM 3396 N N . LEU B 1 95 ? -11.234 89.812 43.969 1 58.72 95 LEU B N 1
ATOM 3397 C CA . LEU B 1 95 ? -12.219 88.75 44.219 1 58.72 95 LEU B CA 1
ATOM 3398 C C . LEU B 1 95 ? -12.625 88.062 42.938 1 58.72 95 LEU B C 1
ATOM 3400 O O . LEU B 1 95 ? -12.734 86.875 42.875 1 58.72 95 LEU B O 1
ATOM 3404 N N . ASN B 1 96 ? -12.719 88.938 41.906 1 56.69 96 ASN B N 1
ATOM 3405 C CA . ASN B 1 96 ? -13.094 88.375 40.594 1 56.69 96 ASN B CA 1
ATOM 3406 C C . ASN B 1 96 ? -11.977 87.5 40 1 56.69 96 ASN B C 1
ATOM 3408 O O . ASN B 1 96 ? -12.25 86.438 39.469 1 56.69 96 ASN B O 1
ATOM 3412 N N . LEU B 1 97 ? -10.852 87.938 40.312 1 54.81 97 LEU B N 1
ATOM 3413 C CA . LEU B 1 97 ? -9.703 87.188 39.812 1 54.81 97 LEU B CA 1
ATOM 3414 C C . LEU B 1 97 ? -9.539 85.875 40.531 1 54.81 97 LEU B C 1
ATOM 3416 O O . LEU B 1 97 ? -9.281 84.875 39.875 1 54.81 97 LEU B O 1
ATOM 3420 N N . ASN B 1 98 ? -9.734 85.938 41.781 1 54.91 98 ASN B N 1
ATOM 3421 C CA . ASN B 1 98 ? -9.633 84.75 42.594 1 54.91 98 ASN B CA 1
ATOM 3422 C C . ASN B 1 98 ? -10.695 83.75 42.188 1 54.91 98 ASN B C 1
ATOM 3424 O O . ASN B 1 98 ? -10.406 82.5 42.125 1 54.91 98 ASN B O 1
ATOM 3428 N N . LYS B 1 99 ? -11.805 84.25 41.938 1 59.62 99 LYS B N 1
ATOM 3429 C CA . LYS B 1 99 ? -12.898 83.375 41.531 1 59.62 99 LYS B CA 1
ATOM 3430 C C . LYS B 1 99 ? -12.602 82.688 40.188 1 59.62 99 LYS B C 1
ATOM 3432 O O . LYS B 1 99 ? -12.805 81.5 40.031 1 59.62 99 LYS B O 1
ATOM 3437 N N . GLU B 1 100 ? -12.031 83.438 39.344 1 56.69 100 GLU B N 1
ATOM 3438 C CA . GLU B 1 100 ? -11.734 82.875 38 1 56.69 100 GLU B CA 1
ATOM 3439 C C . GLU B 1 100 ? -10.578 81.875 38.062 1 56.69 100 GLU B C 1
ATOM 3441 O O . GLU B 1 100 ? -10.602 80.875 37.375 1 56.69 100 GLU B O 1
ATOM 3446 N N . LEU B 1 101 ? -9.68 82.125 38.938 1 55.69 101 LEU B N 1
ATOM 3447 C CA . LEU B 1 101 ? -8.539 81.25 39.094 1 55.69 101 LEU B CA 1
ATOM 3448 C C . LEU B 1 101 ? -8.961 79.938 39.719 1 55.69 101 LEU B C 1
ATOM 3450 O O . LEU B 1 101 ? -8.492 78.875 39.281 1 55.69 101 LEU B O 1
ATOM 3454 N N . SER B 1 102 ? -9.859 80.062 40.625 1 58.41 102 SER B N 1
ATOM 3455 C CA . SER B 1 102 ? -10.375 78.875 41.25 1 58.41 102 SER B CA 1
ATOM 3456 C C . SER B 1 102 ? -11.133 78 40.281 1 58.41 102 SER B C 1
ATOM 3458 O O . SER B 1 102 ? -10.945 76.812 40.25 1 58.41 102 SER B O 1
ATOM 3460 N N . LYS B 1 103 ? -11.852 78.625 39.438 1 59.66 103 LYS B N 1
ATOM 3461 C CA . LYS B 1 103 ? -12.625 77.875 38.438 1 59.66 103 LYS B CA 1
ATOM 3462 C C . LYS B 1 103 ? -11.711 77.188 37.406 1 59.66 103 LYS B C 1
ATOM 3464 O O . LYS B 1 103 ? -11.922 76.062 37.062 1 59.66 103 LYS B O 1
ATOM 3469 N N . ALA B 1 104 ? -10.734 77.875 37.062 1 56.59 104 ALA B N 1
ATOM 3470 C CA . ALA B 1 104 ? -9.797 77.375 36.062 1 56.59 104 ALA B CA 1
ATOM 3471 C C . ALA B 1 104 ? -9.023 76.188 36.656 1 56.59 104 ALA B C 1
ATOM 3473 O O . ALA B 1 104 ? -8.859 75.188 35.969 1 56.59 104 ALA B O 1
ATOM 3474 N N . THR B 1 105 ? -8.656 76.312 37.938 1 57.62 105 THR B N 1
ATOM 3475 C CA . THR B 1 105 ? -7.91 75.25 38.594 1 57.62 105 THR B CA 1
ATOM 3476 C C . THR B 1 105 ? -8.766 74 38.75 1 57.62 105 THR B C 1
ATOM 3478 O O . THR B 1 105 ? -8.281 72.875 38.5 1 57.62 105 THR B O 1
ATOM 3481 N N . SER B 1 106 ? -9.977 74.25 39 1 60.22 106 SER B N 1
ATOM 3482 C CA . SER B 1 106 ? -10.891 73.125 39.156 1 60.22 106 SER B CA 1
ATOM 3483 C C . SER B 1 106 ? -11.078 72.375 37.844 1 60.22 106 SER B C 1
ATOM 3485 O O . SER B 1 106 ? -11.055 71.188 37.781 1 60.22 106 SER B O 1
ATOM 3487 N N . THR B 1 107 ? -11.109 73.125 36.75 1 59.56 107 THR B N 1
ATOM 3488 C CA . THR B 1 107 ? -11.289 72.5 35.438 1 59.56 107 THR B CA 1
ATOM 3489 C C . THR B 1 107 ? -10.062 71.688 35.031 1 59.56 107 THR B C 1
ATOM 3491 O O . THR B 1 107 ? -10.195 70.625 34.5 1 59.56 107 THR B O 1
ATOM 3494 N N . ILE B 1 108 ? -8.945 72.25 35.406 1 58.31 108 ILE B N 1
ATOM 3495 C CA . ILE B 1 108 ? -7.695 71.562 35.031 1 58.31 108 ILE B CA 1
ATOM 3496 C C . ILE B 1 108 ? -7.547 70.25 35.812 1 58.31 108 ILE B C 1
ATOM 3498 O O . ILE B 1 108 ? -7.207 69.25 35.25 1 58.31 108 ILE B O 1
ATOM 3502 N N . ASN B 1 109 ? -7.941 70.375 37.062 1 59.09 109 ASN B N 1
ATOM 3503 C CA . ASN B 1 109 ? -7.836 69.25 37.906 1 59.09 109 ASN B CA 1
ATOM 3504 C C . ASN B 1 109 ? -8.766 68.125 37.438 1 59.09 109 ASN B C 1
ATOM 3506 O O . ASN B 1 109 ? -8.367 66.938 37.375 1 59.09 109 ASN B O 1
ATOM 3510 N N . ASN B 1 110 ? -9.875 68.5 37.031 1 61.41 110 ASN B N 1
ATOM 3511 C CA . ASN B 1 110 ? -10.844 67.5 36.531 1 61.41 110 ASN B CA 1
ATOM 3512 C C . ASN B 1 110 ? -10.383 66.875 35.25 1 61.41 110 ASN B C 1
ATOM 3514 O O . ASN B 1 110 ? -10.508 65.625 35.062 1 61.41 110 ASN B O 1
ATOM 3518 N N . SER B 1 111 ? -9.812 67.625 34.406 1 60.53 111 SER B N 1
ATOM 3519 C CA . SER B 1 111 ? -9.328 67.125 33.156 1 60.53 111 SER B CA 1
ATOM 3520 C C . SER B 1 111 ? -8.164 66.188 33.344 1 60.53 111 SER B C 1
ATOM 3522 O O . SER B 1 111 ? -8.07 65.125 32.688 1 60.53 111 SER B O 1
ATOM 3524 N N . LEU B 1 112 ? -7.383 66.5 34.344 1 60.09 112 LEU B N 1
ATOM 3525 C CA . LEU B 1 112 ? -6.23 65.625 34.656 1 60.09 112 LEU B CA 1
ATOM 3526 C C . LEU B 1 112 ? -6.676 64.25 35.188 1 60.09 112 LEU B C 1
ATOM 3528 O O . LEU B 1 112 ? -6.09 63.25 34.844 1 60.09 112 LEU B O 1
ATOM 3532 N N . ASP B 1 113 ? -7.664 64.375 35.969 1 62.94 113 ASP B N 1
ATOM 3533 C CA . ASP B 1 113 ? -8.203 63.125 36.531 1 62.94 113 ASP B CA 1
ATOM 3534 C C . ASP B 1 113 ? -8.734 62.219 35.406 1 62.94 113 ASP B C 1
ATOM 3536 O O . ASP B 1 113 ? -8.469 61.031 35.438 1 62.94 113 ASP B O 1
ATOM 3540 N N . VAL B 1 114 ? -9.344 62.812 34.5 1 63.5 114 VAL B N 1
ATOM 3541 C CA . VAL B 1 114 ? -9.938 62.062 33.406 1 63.5 114 VAL B CA 1
ATOM 3542 C C . VAL B 1 114 ? -8.836 61.469 32.531 1 63.5 114 VAL B C 1
ATOM 3544 O O . VAL B 1 114 ? -8.906 60.281 32.156 1 63.5 114 VAL B O 1
ATOM 3547 N N . ILE B 1 115 ? -7.812 62.188 32.344 1 62.06 115 ILE B N 1
ATOM 3548 C CA . ILE B 1 115 ? -6.711 61.75 31.5 1 62.06 115 ILE B CA 1
ATOM 3549 C C . ILE B 1 115 ? -6 60.562 32.188 1 62.06 115 ILE B C 1
ATOM 3551 O O . ILE B 1 115 ? -5.637 59.594 31.516 1 62.06 115 ILE B O 1
ATOM 3555 N N . SER B 1 116 ? -5.918 60.719 33.5 1 63.66 116 SER B N 1
ATOM 3556 C CA . SER B 1 116 ? -5.273 59.656 34.25 1 63.66 116 SER B CA 1
ATOM 3557 C C . SER B 1 116 ? -6.059 58.344 34.156 1 63.66 116 SER B C 1
ATOM 3559 O O . SER B 1 116 ? -5.48 57.281 33.906 1 63.66 116 SER B O 1
ATOM 3561 N N . LEU B 1 117 ? -7.316 58.469 34.219 1 67.88 117 LEU B N 1
ATOM 3562 C CA . LEU B 1 117 ? -8.18 57.281 34.156 1 67.88 117 LEU B CA 1
ATOM 3563 C C . LEU B 1 117 ? -8.102 56.625 32.781 1 67.88 117 LEU B C 1
ATOM 3565 O O . LEU B 1 117 ? -8.016 55.406 32.656 1 67.88 117 LEU B O 1
ATOM 3569 N N . LYS B 1 118 ? -8.055 57.469 31.812 1 64.31 118 LYS B N 1
ATOM 3570 C CA . LYS B 1 118 ? -8.008 56.938 30.438 1 64.31 118 LYS B CA 1
ATOM 3571 C C . LYS B 1 118 ? -6.668 56.281 30.141 1 64.31 118 LYS B C 1
ATOM 3573 O O . LYS B 1 118 ? -6.605 55.281 29.438 1 64.31 118 LYS B O 1
ATOM 3578 N N . ASN B 1 119 ? -5.676 56.781 30.75 1 63.16 119 ASN B N 1
ATOM 3579 C CA . ASN B 1 119 ? -4.355 56.188 30.625 1 63.16 119 ASN B CA 1
ATOM 3580 C C . ASN B 1 119 ? -4.316 54.781 31.234 1 63.16 119 ASN B C 1
ATOM 3582 O O . ASN B 1 119 ? -3.723 53.875 30.672 1 63.16 119 ASN B O 1
ATOM 3586 N N . ASP B 1 120 ? -4.938 54.75 32.312 1 69.25 120 ASP B N 1
ATOM 3587 C CA . ASP B 1 120 ? -5.004 53.438 32.969 1 69.25 120 ASP B CA 1
ATOM 3588 C C . ASP B 1 120 ? -5.746 52.438 32.125 1 69.25 120 ASP B C 1
ATOM 3590 O O . ASP B 1 120 ? -5.316 51.281 31.984 1 69.25 120 ASP B O 1
ATOM 3594 N N . GLU B 1 121 ? -6.773 52.844 31.484 1 71.75 121 GLU B N 1
ATOM 3595 C CA . GLU B 1 121 ? -7.574 51.969 30.625 1 71.75 121 GLU B CA 1
ATOM 3596 C C . GLU B 1 121 ? -6.793 51.531 29.391 1 71.75 121 GLU B C 1
ATOM 3598 O O . GLU B 1 121 ? -6.836 50.375 29.016 1 71.75 121 GLU B O 1
ATOM 3603 N N . LEU B 1 122 ? -6.078 52.438 28.875 1 67.56 122 LEU B N 1
ATOM 3604 C CA . LEU B 1 122 ? -5.285 52.156 27.688 1 67.56 122 LEU B CA 1
ATOM 3605 C C . LEU B 1 122 ? -4.168 51.156 28.016 1 67.56 122 LEU B C 1
ATOM 3607 O O . LEU B 1 122 ? -3.908 50.25 27.234 1 67.56 122 LEU B O 1
ATOM 3611 N N . THR B 1 123 ? -3.641 51.344 29.156 1 70.69 123 THR B N 1
ATOM 3612 C CA . THR B 1 123 ? -2.582 50.438 29.594 1 70.69 123 THR B CA 1
ATOM 3613 C C . THR B 1 123 ? -3.123 49.031 29.781 1 70.69 123 THR B C 1
ATOM 3615 O O . THR B 1 123 ? -2.494 48.062 29.359 1 70.69 123 THR B O 1
ATOM 3618 N N . ALA B 1 124 ? -4.234 49 30.359 1 76.44 124 ALA B N 1
ATOM 3619 C CA . ALA B 1 124 ? -4.863 47.688 30.562 1 76.44 124 ALA B CA 1
ATOM 3620 C C . ALA B 1 124 ? -5.168 47 29.234 1 76.44 124 ALA B C 1
ATOM 3622 O O . ALA B 1 124 ? -4.961 45.812 29.094 1 76.44 124 ALA B O 1
ATOM 3623 N N . HIS B 1 125 ? -5.605 47.75 28.281 1 78 125 HIS B N 1
ATOM 3624 C CA . HIS B 1 125 ? -5.93 47.219 26.953 1 78 125 HIS B CA 1
ATOM 3625 C C . HIS B 1 125 ? -4.68 46.719 26.25 1 78 125 HIS B C 1
ATOM 3627 O O . HIS B 1 125 ? -4.699 45.656 25.641 1 78 125 HIS B O 1
ATOM 3633 N N . ILE B 1 126 ? -3.654 47.406 26.359 1 74.38 126 ILE B N 1
ATOM 3634 C CA . ILE B 1 126 ? -2.389 47.031 25.75 1 74.38 126 ILE B CA 1
ATOM 3635 C C . ILE B 1 126 ? -1.886 45.719 26.328 1 74.38 126 ILE B C 1
ATOM 3637 O O . ILE B 1 126 ? -1.45 44.844 25.594 1 74.38 126 ILE B O 1
ATOM 3641 N N . ASN B 1 127 ? -1.986 45.656 27.609 1 80.06 127 ASN B N 1
ATOM 3642 C CA . ASN B 1 127 ? -1.556 44.406 28.266 1 80.06 127 ASN B CA 1
ATOM 3643 C C . ASN B 1 127 ? -2.367 43.219 27.797 1 80.06 127 ASN B C 1
ATOM 3645 O O . ASN B 1 127 ? -1.813 42.125 27.562 1 80.06 127 ASN B O 1
ATOM 3649 N N . LYS B 1 128 ? -3.611 43.406 27.594 1 83.75 128 LYS B N 1
ATOM 3650 C CA . LYS B 1 128 ? -4.484 42.344 27.125 1 83.75 128 LYS B CA 1
ATOM 3651 C C . LYS B 1 128 ? -4.113 41.938 25.703 1 83.75 128 LYS B C 1
ATOM 3653 O O . LYS B 1 128 ? -4.078 40.75 25.391 1 83.75 128 LYS B O 1
ATOM 3658 N N . GLN B 1 129 ? -3.791 42.844 24.875 1 81.62 129 GLN B N 1
ATOM 3659 C CA . GLN B 1 129 ? -3.408 42.562 23.5 1 81.62 129 GLN B CA 1
ATOM 3660 C C . GLN B 1 129 ? -2.086 41.812 23.438 1 81.62 129 GLN B C 1
ATOM 3662 O O . GLN B 1 129 ? -1.917 40.906 22.625 1 81.62 129 GLN B O 1
ATOM 3667 N N . GLU B 1 130 ? -1.234 42.156 24.297 1 82.75 130 GLU B N 1
ATOM 3668 C CA . GLU B 1 130 ? 0.046 41.438 24.359 1 82.75 130 GLU B CA 1
ATOM 3669 C C . GLU B 1 130 ? -0.142 39.969 24.766 1 82.75 130 GLU B C 1
ATOM 3671 O O . GLU B 1 130 ? 0.495 39.094 24.203 1 82.75 130 GLU B O 1
ATOM 3676 N N . GLU B 1 131 ? -0.992 39.844 25.734 1 88.44 131 GLU B N 1
ATOM 3677 C CA . GLU B 1 131 ? -1.299 38.469 26.156 1 88.44 131 GLU B CA 1
ATOM 3678 C C . GLU B 1 131 ? -1.907 37.656 25 1 88.44 131 GLU B C 1
ATOM 3680 O O . GLU B 1 131 ? -1.536 36.531 24.781 1 88.44 131 GLU B O 1
ATOM 3685 N N . LEU B 1 132 ? -2.768 38.281 24.266 1 88.88 132 LEU B N 1
ATOM 3686 C CA . LEU B 1 132 ? -3.408 37.625 23.125 1 88.88 132 LEU B CA 1
ATOM 3687 C C . LEU B 1 132 ? -2.385 37.281 22.047 1 88.88 132 LEU B C 1
ATOM 3689 O O . LEU B 1 132 ? -2.422 36.188 21.484 1 88.88 132 LEU B O 1
ATOM 3693 N N . ILE B 1 133 ? -1.53 38.156 21.812 1 86.94 133 ILE B N 1
ATOM 3694 C CA . ILE B 1 133 ? -0.489 37.938 20.812 1 86.94 133 ILE B CA 1
ATOM 3695 C C . ILE B 1 133 ? 0.375 36.75 21.234 1 86.94 133 ILE B C 1
ATOM 3697 O O . ILE B 1 133 ? 0.679 35.875 20.406 1 86.94 133 ILE B O 1
ATOM 3701 N N . ASN B 1 134 ? 0.701 36.75 22.453 1 90.38 134 ASN B N 1
ATOM 3702 C CA . ASN B 1 134 ? 1.489 35.625 22.953 1 90.38 134 ASN B CA 1
ATOM 3703 C C . ASN B 1 134 ? 0.74 34.312 22.812 1 90.38 134 ASN B C 1
ATOM 3705 O O . ASN B 1 134 ? 1.324 33.281 22.406 1 90.38 134 ASN B O 1
ATOM 3709 N N . ASP B 1 135 ? -0.502 34.312 23.094 1 93.56 135 ASP B N 1
ATOM 3710 C CA . ASP B 1 135 ? -1.339 33.125 22.953 1 93.56 135 ASP B CA 1
ATOM 3711 C C . ASP B 1 135 ? -1.421 32.688 21.5 1 93.56 135 ASP B C 1
ATOM 3713 O O . ASP B 1 135 ? -1.288 31.484 21.203 1 93.56 135 ASP B O 1
ATOM 3717 N N . LEU B 1 136 ? -1.561 33.594 20.641 1 91.06 136 LEU B N 1
ATOM 3718 C CA . LEU B 1 136 ? -1.664 33.281 19.219 1 91.06 136 LEU B CA 1
ATOM 3719 C C . LEU B 1 136 ? -0.356 32.719 18.688 1 91.06 136 LEU B C 1
ATOM 3721 O O . LEU B 1 136 ? -0.366 31.766 17.906 1 91.06 136 LEU B O 1
ATOM 3725 N N . ASN B 1 137 ? 0.682 33.219 19.172 1 92.69 137 ASN B N 1
ATOM 3726 C CA . ASN B 1 137 ? 1.983 32.688 18.797 1 92.69 137 ASN B CA 1
ATOM 3727 C C . ASN B 1 137 ? 2.148 31.234 19.266 1 92.69 137 ASN B C 1
ATOM 3729 O O . ASN B 1 137 ? 2.674 30.406 18.531 1 92.69 137 ASN B O 1
ATOM 3733 N N . ASN B 1 138 ? 1.696 31 20.438 1 94.88 138 ASN B N 1
ATOM 3734 C CA . ASN B 1 138 ? 1.74 29.625 20.953 1 94.88 138 ASN B CA 1
ATOM 3735 C C . ASN B 1 138 ? 0.877 28.688 20.125 1 94.88 138 ASN B C 1
ATOM 3737 O O . ASN B 1 138 ? 1.268 27.547 19.859 1 94.88 138 ASN B O 1
ATOM 3741 N N . GLN B 1 139 ? -0.233 29.172 19.703 1 94.75 139 GLN B N 1
ATOM 3742 C CA . GLN B 1 139 ? -1.123 28.375 18.859 1 94.75 139 GLN B CA 1
ATOM 3743 C C . GLN B 1 139 ? -0.48 28.062 17.516 1 94.75 139 GLN B C 1
ATOM 3745 O O . GLN B 1 139 ? -0.596 26.953 17 1 94.75 139 GLN B O 1
ATOM 3750 N N . ILE B 1 140 ? 0.148 29 17 1 93.38 140 ILE B N 1
ATOM 3751 C CA . ILE B 1 140 ? 0.843 28.812 15.734 1 93.38 140 ILE B CA 1
ATOM 3752 C C . ILE B 1 140 ? 1.936 27.766 15.891 1 93.38 140 ILE B C 1
ATOM 3754 O O . ILE B 1 140 ? 2.062 26.859 15.055 1 93.38 140 ILE B O 1
ATOM 3758 N N . ASN B 1 141 ? 2.627 27.859 16.969 1 94.06 141 ASN B N 1
ATOM 3759 C CA . ASN B 1 141 ? 3.684 26.891 17.234 1 94.06 141 ASN B CA 1
ATOM 3760 C C . ASN B 1 141 ? 3.123 25.469 17.359 1 94.06 141 ASN B C 1
ATOM 3762 O O . ASN B 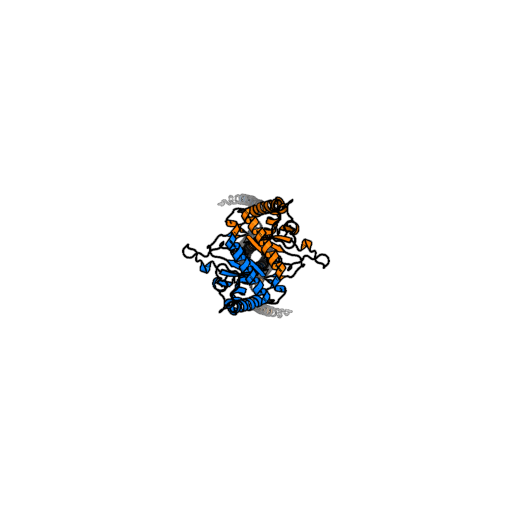1 141 ? 3.707 24.516 16.844 1 94.06 141 ASN B O 1
ATOM 3766 N N . GLN B 1 142 ? 2.031 25.359 18.016 1 95.44 142 GLN B N 1
ATOM 3767 C CA . GLN B 1 142 ? 1.395 24.047 18.172 1 95.44 142 GLN B CA 1
ATOM 3768 C C . GLN B 1 142 ? 0.95 23.484 16.828 1 95.44 142 GLN B C 1
ATOM 3770 O O . GLN B 1 142 ? 1.114 22.297 16.562 1 95.44 142 GLN B O 1
ATOM 3775 N N . ARG B 1 143 ? 0.433 24.359 16.062 1 94.31 143 ARG B N 1
ATOM 3776 C CA . ARG B 1 143 ? 0.003 23.938 14.734 1 94.31 143 ARG B CA 1
ATOM 3777 C C . ARG B 1 143 ? 1.195 23.516 13.883 1 94.31 143 ARG B C 1
ATOM 3779 O O . ARG B 1 143 ? 1.117 22.562 13.117 1 94.31 143 ARG B O 1
ATOM 3786 N N . ASP B 1 144 ? 2.256 24.172 14.023 1 94.31 144 ASP B N 1
ATOM 3787 C CA . ASP B 1 144 ? 3.463 23.812 13.281 1 94.31 144 ASP B CA 1
ATOM 3788 C C . ASP B 1 144 ? 3.973 22.438 13.695 1 94.31 144 ASP B C 1
ATOM 3790 O O . ASP B 1 144 ? 4.383 21.641 12.844 1 94.31 144 ASP B O 1
ATOM 3794 N N . ILE B 1 145 ? 3.908 22.172 14.953 1 95 145 ILE B N 1
ATOM 3795 C CA . ILE B 1 145 ? 4.324 20.875 15.461 1 95 145 ILE B CA 1
ATOM 3796 C C . ILE B 1 145 ? 3.41 19.781 14.906 1 95 145 ILE B C 1
ATOM 3798 O O . ILE B 1 145 ? 3.881 18.719 14.484 1 95 145 ILE B O 1
ATOM 3802 N N . GLN B 1 146 ? 2.15 20.094 14.859 1 93.75 146 GLN B N 1
ATOM 3803 C CA . GLN B 1 146 ? 1.185 19.156 14.32 1 93.75 146 GLN B CA 1
ATOM 3804 C C . GLN B 1 146 ? 1.438 18.891 12.836 1 93.75 146 GLN B C 1
ATOM 3806 O O . GLN B 1 146 ? 1.397 17.75 12.383 1 93.75 146 GLN B O 1
ATOM 3811 N N . ILE B 1 147 ? 1.693 19.906 12.125 1 93.12 147 ILE B N 1
ATOM 3812 C CA . ILE B 1 147 ? 1.959 19.797 10.695 1 93.12 147 ILE B CA 1
ATOM 3813 C C . ILE B 1 147 ? 3.193 18.922 10.469 1 93.12 147 ILE B C 1
ATOM 3815 O O . ILE B 1 147 ? 3.172 18.016 9.641 1 93.12 147 ILE B O 1
ATOM 3819 N N . ASP B 1 148 ? 4.199 19.172 11.242 1 93.19 148 ASP B N 1
ATOM 3820 C CA . ASP B 1 148 ? 5.438 18.406 11.102 1 93.19 148 ASP B CA 1
ATOM 3821 C C . ASP B 1 148 ? 5.203 16.938 11.391 1 93.19 148 ASP B C 1
ATOM 3823 O O . ASP B 1 148 ? 5.715 16.062 10.68 1 93.19 148 ASP B O 1
ATOM 3827 N N . ALA B 1 149 ? 4.48 16.688 12.375 1 91.62 149 ALA B N 1
ATOM 3828 C CA . ALA B 1 149 ? 4.207 15.312 12.766 1 91.62 149 ALA B CA 1
ATOM 3829 C C . ALA B 1 149 ? 3.439 14.57 11.672 1 91.62 149 ALA B C 1
ATOM 3831 O O . ALA B 1 149 ? 3.801 13.453 11.297 1 91.62 149 ALA B O 1
ATOM 3832 N N . ILE B 1 150 ? 2.438 15.234 11.148 1 91.44 150 ILE B N 1
ATOM 3833 C CA . ILE B 1 150 ? 1.604 14.594 10.133 1 91.44 150 ILE B CA 1
ATOM 3834 C C . ILE B 1 150 ? 2.408 14.406 8.852 1 91.44 150 ILE B C 1
ATOM 3836 O O . ILE B 1 150 ? 2.297 13.367 8.188 1 91.44 150 ILE B O 1
ATOM 3840 N N . GLU B 1 151 ? 3.184 15.344 8.523 1 90.5 151 GLU B N 1
ATOM 3841 C CA . GLU B 1 151 ? 4.027 15.242 7.336 1 90.5 151 GLU B CA 1
ATOM 3842 C C . GLU B 1 151 ? 5.039 14.109 7.473 1 90.5 151 GLU B C 1
ATOM 3844 O O . GLU B 1 151 ? 5.32 13.398 6.504 1 90.5 151 GLU B O 1
ATOM 3849 N N . ASN B 1 152 ? 5.566 14.039 8.633 1 90.38 152 ASN B N 1
ATOM 3850 C CA . ASN B 1 152 ? 6.504 12.945 8.875 1 90.38 152 ASN B CA 1
ATOM 3851 C C . ASN B 1 152 ? 5.824 11.586 8.75 1 90.38 152 ASN B C 1
ATOM 3853 O O . ASN B 1 152 ? 6.387 10.656 8.172 1 90.38 152 ASN B O 1
ATOM 3857 N N . ASP B 1 153 ? 4.672 11.43 9.219 1 87.94 153 ASP B N 1
ATOM 3858 C CA . ASP B 1 153 ? 3.902 10.195 9.086 1 87.94 153 ASP B CA 1
ATOM 3859 C C . ASP B 1 153 ? 3.637 9.875 7.617 1 87.94 153 ASP B C 1
ATOM 3861 O O . ASP B 1 153 ? 3.822 8.742 7.18 1 87.94 153 ASP B O 1
ATOM 3865 N N . LEU B 1 154 ? 3.252 10.844 7 1 87.5 154 LEU B N 1
ATOM 3866 C CA . LEU B 1 154 ? 2.963 10.68 5.578 1 87.5 154 LEU B CA 1
ATOM 3867 C C . LEU B 1 154 ? 4.211 10.25 4.816 1 87.5 154 LEU B C 1
ATOM 3869 O O . LEU B 1 154 ? 4.152 9.359 3.965 1 87.5 154 LEU B O 1
ATOM 3873 N N . GLN B 1 155 ? 5.262 10.891 5.141 1 89.12 155 GLN B N 1
ATOM 3874 C CA . GLN B 1 155 ? 6.512 10.555 4.473 1 89.12 155 GLN B CA 1
ATOM 3875 C C . GLN B 1 155 ? 6.949 9.133 4.805 1 89.12 155 GLN B C 1
ATOM 3877 O O . GLN B 1 155 ? 7.457 8.414 3.938 1 89.12 155 GLN B O 1
ATOM 3882 N N . ASN B 1 156 ? 6.766 8.758 5.965 1 88.19 156 ASN B N 1
ATOM 3883 C CA . ASN B 1 156 ? 7.102 7.398 6.371 1 88.19 156 ASN B CA 1
ATOM 3884 C C . ASN B 1 156 ? 6.254 6.367 5.629 1 88.19 156 ASN B C 1
ATOM 3886 O O . ASN B 1 156 ? 6.77 5.34 5.184 1 88.19 156 ASN B O 1
ATOM 3890 N N . TYR B 1 157 ? 5.004 6.648 5.461 1 86 157 TYR B N 1
ATOM 3891 C CA . TYR B 1 157 ? 4.117 5.781 4.699 1 86 157 TYR B CA 1
ATOM 3892 C C . TYR B 1 157 ? 4.574 5.668 3.248 1 86 157 TYR B C 1
ATOM 3894 O O . TYR B 1 157 ? 4.703 4.562 2.715 1 86 157 TYR B O 1
ATOM 3902 N N . LYS B 1 158 ? 4.852 6.734 2.732 1 87.75 158 LYS B N 1
ATOM 3903 C CA . LYS B 1 158 ? 5.277 6.777 1.337 1 87.75 158 LYS B CA 1
ATOM 3904 C C . LYS B 1 158 ? 6.578 6.008 1.136 1 87.75 158 LYS B C 1
ATOM 3906 O O . LYS B 1 158 ? 6.711 5.234 0.184 1 87.75 158 LYS B O 1
ATOM 3911 N N . SER B 1 159 ? 7.484 6.254 2.045 1 90.94 159 SER B N 1
ATOM 3912 C CA . SER B 1 159 ? 8.781 5.59 1.95 1 90.94 159 SER B CA 1
ATOM 3913 C C . SER B 1 159 ? 8.641 4.078 2.09 1 90.94 159 SER B C 1
ATOM 3915 O O . SER B 1 159 ? 9.281 3.318 1.362 1 90.94 159 SER B O 1
ATOM 3917 N N . SER B 1 160 ? 7.805 3.637 2.982 1 89.12 160 SER B N 1
ATOM 3918 C CA . SER B 1 160 ? 7.57 2.211 3.182 1 89.12 160 SER B CA 1
ATOM 3919 C C . SER B 1 160 ? 6.957 1.572 1.939 1 89.12 160 SER B C 1
ATOM 3921 O O . SER B 1 160 ? 7.383 0.497 1.512 1 89.12 160 SER B O 1
ATOM 3923 N N . LEU B 1 161 ? 6.004 2.209 1.35 1 89.25 161 LEU B N 1
ATOM 3924 C CA . LEU B 1 161 ? 5.348 1.712 0.147 1 89.25 161 LEU B CA 1
ATOM 3925 C C . LEU B 1 161 ? 6.316 1.685 -1.031 1 89.25 161 LEU B C 1
ATOM 3927 O O . LEU B 1 161 ? 6.332 0.724 -1.803 1 89.25 161 LEU B O 1
ATOM 3931 N N . GLU B 1 162 ? 7.129 2.672 -1.102 1 89.88 162 GLU B N 1
ATOM 3932 C CA . GLU B 1 162 ? 8.117 2.73 -2.172 1 89.88 162 GLU B CA 1
ATOM 3933 C C . GLU B 1 162 ? 9.141 1.601 -2.041 1 89.88 162 GLU B C 1
ATOM 3935 O O . GLU B 1 162 ? 9.531 0.996 -3.041 1 89.88 162 GLU B O 1
ATOM 3940 N N . ASN B 1 163 ? 9.531 1.416 -0.833 1 89.88 163 ASN B N 1
ATOM 3941 C CA . ASN B 1 163 ? 10.484 0.333 -0.594 1 89.88 163 ASN B CA 1
ATOM 3942 C C . ASN B 1 163 ? 9.906 -1.019 -1.007 1 89.88 163 ASN B C 1
ATOM 3944 O O . ASN B 1 163 ? 10.617 -1.855 -1.569 1 89.88 163 ASN B O 1
ATOM 3948 N N . TYR B 1 164 ? 8.688 -1.272 -0.75 1 89.75 164 TYR B N 1
ATOM 3949 C CA . TYR B 1 164 ? 8.031 -2.512 -1.158 1 89.75 164 TYR B CA 1
ATOM 3950 C C . TYR B 1 164 ? 8.055 -2.666 -2.674 1 89.75 164 TYR B C 1
ATOM 3952 O O . TYR B 1 164 ? 8.359 -3.744 -3.189 1 89.75 164 TYR B O 1
ATOM 3960 N N . THR B 1 165 ? 7.738 -1.579 -3.4 1 89.88 165 THR B N 1
ATOM 3961 C CA . THR B 1 165 ? 7.637 -1.647 -4.855 1 89.88 165 THR B CA 1
ATOM 3962 C C . THR B 1 165 ? 9.016 -1.868 -5.48 1 89.88 165 THR B C 1
ATOM 3964 O O . THR B 1 165 ? 9.109 -2.273 -6.641 1 89.88 165 THR B O 1
ATOM 3967 N N . LYS B 1 166 ? 10.07 -1.679 -4.719 1 91.56 166 LYS B N 1
ATOM 3968 C CA . LYS B 1 166 ? 11.422 -1.805 -5.258 1 91.56 166 LYS B CA 1
ATOM 3969 C C . LYS B 1 166 ? 12 -3.188 -4.973 1 91.56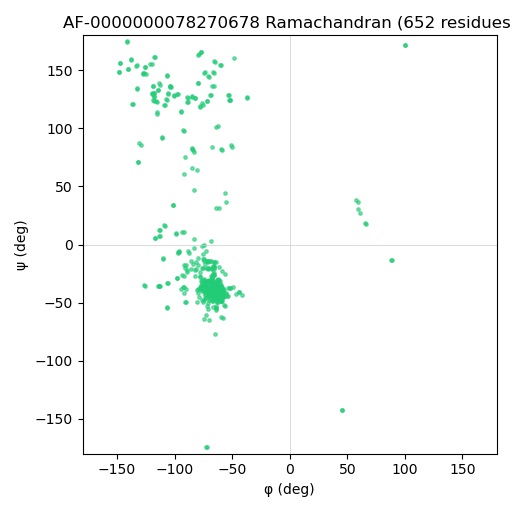 166 LYS B C 1
ATOM 3971 O O . LYS B 1 166 ? 13.078 -3.525 -5.461 1 91.56 166 LYS B O 1
ATOM 3976 N N . ILE B 1 167 ? 11.312 -3.969 -4.215 1 92.5 167 ILE B N 1
ATOM 3977 C CA . ILE B 1 167 ? 11.828 -5.277 -3.826 1 92.5 167 ILE B CA 1
ATOM 3978 C C . ILE B 1 167 ? 12.141 -6.098 -5.074 1 92.5 167 ILE B C 1
ATOM 3980 O O . ILE B 1 167 ? 13.242 -6.637 -5.207 1 92.5 167 ILE B O 1
ATOM 3984 N N . ARG B 1 168 ? 11.242 -6.258 -6.008 1 92.81 168 ARG B N 1
ATOM 3985 C CA . ARG B 1 168 ? 11.43 -7.055 -7.215 1 92.81 168 ARG B CA 1
ATOM 3986 C C . ARG B 1 168 ? 12.586 -6.527 -8.047 1 92.81 168 ARG B C 1
ATOM 3988 O O . ARG B 1 168 ? 13.406 -7.301 -8.547 1 92.81 168 ARG B O 1
ATOM 3995 N N . GLU B 1 169 ? 12.609 -5.234 -8.195 1 93.44 169 GLU B N 1
ATOM 3996 C CA . GLU B 1 169 ? 13.68 -4.621 -8.969 1 93.44 169 GLU B CA 1
ATOM 3997 C C . GLU B 1 169 ? 15.039 -4.848 -8.312 1 93.44 169 GLU B C 1
ATOM 3999 O O . GLU B 1 169 ? 16.031 -5.078 -9 1 93.44 169 GLU B O 1
ATOM 4004 N N . ASN B 1 170 ? 15.078 -4.73 -6.988 1 94.75 170 ASN B N 1
ATOM 4005 C CA . ASN B 1 170 ? 16.328 -4.98 -6.273 1 94.75 170 ASN B CA 1
ATOM 4006 C C . ASN B 1 170 ? 16.797 -6.422 -6.441 1 94.75 170 ASN B C 1
ATOM 4008 O O . ASN B 1 170 ? 17.984 -6.68 -6.625 1 94.75 170 ASN B O 1
ATOM 4012 N N . ILE B 1 171 ? 15.898 -7.367 -6.441 1 95.44 171 ILE B N 1
ATOM 4013 C CA . ILE B 1 171 ? 16.234 -8.773 -6.656 1 95.44 171 ILE B CA 1
ATOM 4014 C C . ILE B 1 171 ? 16.719 -8.969 -8.086 1 95.44 171 ILE B C 1
ATOM 4016 O O . ILE B 1 171 ? 17.703 -9.688 -8.32 1 95.44 171 ILE B O 1
ATOM 4020 N N . ALA B 1 172 ? 16.062 -8.305 -9.016 1 95.25 172 ALA B N 1
ATOM 4021 C CA . ALA B 1 172 ? 16.469 -8.383 -10.414 1 95.25 172 ALA B CA 1
ATOM 4022 C C . ALA B 1 172 ? 17.906 -7.93 -10.602 1 95.25 172 ALA B C 1
ATOM 4024 O O . ALA B 1 172 ? 18.688 -8.602 -11.273 1 95.25 172 ALA B O 1
ATOM 4025 N N . LEU B 1 173 ? 18.203 -6.828 -9.961 1 94.06 173 LEU B N 1
ATOM 4026 C CA . LEU B 1 173 ? 19.562 -6.281 -10.07 1 94.06 173 LEU B CA 1
ATOM 4027 C C . LEU B 1 173 ? 20.578 -7.242 -9.469 1 94.06 173 LEU B C 1
ATOM 4029 O O . LEU B 1 173 ? 21.641 -7.473 -10.055 1 94.06 173 LEU B O 1
ATOM 4033 N N . SER B 1 174 ? 20.234 -7.77 -8.375 1 93.88 174 SER B N 1
ATOM 4034 C CA . SER B 1 174 ? 21.141 -8.711 -7.719 1 93.88 174 SER B CA 1
ATOM 4035 C C . SER B 1 174 ? 21.328 -9.969 -8.562 1 93.88 174 SER B C 1
ATOM 4037 O O . SER B 1 174 ? 22.453 -10.445 -8.727 1 93.88 174 SER B O 1
ATOM 4039 N N . LEU B 1 175 ? 20.266 -10.523 -9.125 1 93.88 175 LEU B N 1
ATOM 4040 C CA . LEU B 1 175 ? 20.344 -11.711 -9.961 1 93.88 175 LEU B CA 1
ATOM 4041 C C . LEU B 1 175 ? 21.125 -11.438 -11.242 1 93.88 175 LEU B C 1
ATOM 4043 O O . LEU B 1 175 ? 21.906 -12.273 -11.688 1 93.88 175 LEU B O 1
ATOM 4047 N N . LYS B 1 176 ? 20.844 -10.281 -11.82 1 92.5 176 LYS B N 1
ATOM 4048 C CA . LYS B 1 176 ? 21.531 -9.914 -13.055 1 92.5 176 LYS B CA 1
ATOM 4049 C C . LYS B 1 176 ? 23.031 -9.875 -12.859 1 92.5 176 LYS B C 1
ATOM 4051 O O . LYS B 1 176 ? 23.797 -10.297 -13.734 1 92.5 176 LYS B O 1
ATOM 4056 N N . SER B 1 177 ? 23.469 -9.398 -11.758 1 91.38 177 SER B N 1
ATOM 4057 C CA . SER B 1 177 ? 24.891 -9.328 -11.461 1 91.38 177 SER B CA 1
ATOM 4058 C C . SER B 1 177 ? 25.5 -10.719 -11.297 1 91.38 177 SER B C 1
ATOM 4060 O O . SER B 1 177 ? 26.641 -10.961 -11.688 1 91.38 177 SER B O 1
ATOM 4062 N N . LYS B 1 178 ? 24.719 -11.68 -10.867 1 89.69 178 LYS B N 1
ATOM 4063 C CA . LYS B 1 178 ? 25.219 -13.016 -10.57 1 89.69 178 LYS B CA 1
ATOM 4064 C C . LYS B 1 178 ? 25.078 -13.938 -11.773 1 89.69 178 LYS B C 1
ATOM 4066 O O . LYS B 1 178 ? 25.875 -14.875 -11.938 1 89.69 178 LYS B O 1
ATOM 4071 N N . LEU B 1 179 ? 24.062 -13.609 -12.664 1 89.62 179 LEU B N 1
ATOM 4072 C CA . LEU B 1 179 ? 23.766 -14.508 -13.773 1 89.62 179 LEU B CA 1
ATOM 4073 C C . LEU B 1 179 ? 24.094 -13.852 -15.109 1 89.62 179 LEU B C 1
ATOM 4075 O O . LEU B 1 179 ? 23.578 -14.258 -16.156 1 89.62 179 LEU B O 1
ATOM 4079 N N . VAL B 1 180 ? 24.781 -12.758 -15.305 1 77.5 180 VAL B N 1
ATOM 4080 C CA . VAL B 1 180 ? 25.031 -11.867 -16.422 1 77.5 180 VAL B CA 1
ATOM 4081 C C . VAL B 1 180 ? 25.328 -12.688 -17.688 1 77.5 180 VAL B C 1
ATOM 4083 O O . VAL B 1 180 ? 24.797 -12.391 -18.766 1 77.5 180 VAL B O 1
ATOM 4086 N N . ASN B 1 181 ? 26.062 -13.75 -17.625 1 77.12 181 ASN B N 1
ATOM 4087 C CA . ASN B 1 181 ? 26.484 -14.422 -18.844 1 77.12 181 ASN B CA 1
ATOM 4088 C C . ASN B 1 181 ? 25.766 -15.758 -19.016 1 77.12 181 ASN B C 1
ATOM 4090 O O . ASN B 1 181 ? 26.094 -16.531 -19.938 1 77.12 181 ASN B O 1
ATOM 4094 N N . ILE B 1 182 ? 24.719 -15.922 -18.297 1 80.38 182 ILE B N 1
ATOM 4095 C CA . ILE B 1 182 ? 24.156 -17.266 -18.328 1 80.38 182 ILE B CA 1
ATOM 4096 C C . ILE B 1 182 ? 22.672 -17.203 -18.688 1 80.38 182 ILE B C 1
ATOM 4098 O O . ILE B 1 182 ? 22.156 -18.109 -19.359 1 80.38 182 ILE B O 1
ATOM 4102 N N . ALA B 1 183 ? 22.047 -16.188 -18.234 1 85.25 183 ALA B N 1
ATOM 4103 C CA . ALA B 1 183 ? 20.625 -16.109 -18.5 1 85.25 183 ALA B CA 1
ATOM 4104 C C . ALA B 1 183 ? 20.156 -14.672 -18.656 1 85.25 183 ALA B C 1
ATOM 4106 O O . ALA B 1 183 ? 20.812 -13.75 -18.156 1 85.25 183 ALA B O 1
ATOM 4107 N N . GLN B 1 184 ? 19.062 -14.5 -19.359 1 89.75 184 GLN B N 1
ATOM 4108 C CA . GLN B 1 184 ? 18.453 -13.18 -19.516 1 89.75 184 GLN B CA 1
ATOM 4109 C C . GLN B 1 184 ? 17.469 -12.898 -18.391 1 89.75 184 GLN B C 1
ATOM 4111 O O . GLN B 1 184 ? 16.547 -13.695 -18.141 1 89.75 184 GLN B O 1
ATOM 4116 N N . ILE B 1 185 ? 17.703 -11.789 -17.781 1 93.81 185 ILE B N 1
ATOM 4117 C CA . ILE B 1 185 ? 16.859 -11.414 -16.672 1 93.81 185 ILE B CA 1
ATOM 4118 C C . ILE B 1 185 ? 16.125 -10.102 -16.984 1 93.81 185 ILE B C 1
ATOM 4120 O O . ILE B 1 185 ? 16.766 -9.125 -17.391 1 93.81 185 ILE B O 1
ATOM 4124 N N . ASP B 1 186 ? 14.828 -10.109 -16.844 1 93.75 186 ASP B N 1
ATOM 4125 C CA . ASP B 1 186 ? 14.062 -8.883 -16.984 1 93.75 186 ASP B CA 1
ATOM 4126 C C . ASP B 1 186 ? 14.289 -7.953 -15.789 1 93.75 186 ASP B C 1
ATOM 4128 O O . ASP B 1 186 ? 14.016 -8.328 -14.641 1 93.75 186 ASP B O 1
ATOM 4132 N N . PRO B 1 187 ? 14.695 -6.812 -16.031 1 92.25 187 PRO B N 1
ATOM 4133 C CA . PRO B 1 187 ? 15.031 -5.93 -14.914 1 92.25 187 PRO B CA 1
ATOM 4134 C C . PRO B 1 187 ? 13.805 -5.461 -14.141 1 92.25 187 PRO B C 1
ATOM 4136 O O . PRO B 1 187 ? 13.922 -5.047 -12.984 1 92.25 187 PRO B O 1
ATOM 4139 N N . LYS B 1 188 ? 12.68 -5.535 -14.727 1 89.94 188 LYS B N 1
ATOM 4140 C CA . LYS B 1 188 ? 11.469 -5.051 -14.062 1 89.94 188 LYS B CA 1
ATOM 4141 C C . LYS B 1 188 ? 10.773 -6.172 -13.297 1 89.94 188 LYS B C 1
ATOM 4143 O O . LYS B 1 188 ? 10.297 -5.969 -12.18 1 89.94 188 LYS B O 1
ATOM 4148 N N . THR B 1 189 ? 10.812 -7.395 -13.867 1 92 189 THR B N 1
ATOM 4149 C CA . THR B 1 189 ? 10.031 -8.469 -13.258 1 92 189 THR B CA 1
ATOM 4150 C C . THR B 1 189 ? 10.945 -9.5 -12.609 1 92 189 THR B C 1
ATOM 4152 O O . THR B 1 189 ? 10.484 -10.352 -11.852 1 92 189 THR B O 1
ATOM 4155 N N . ALA B 1 190 ? 12.227 -9.414 -12.883 1 94.12 190 ALA B N 1
ATOM 4156 C CA . ALA B 1 190 ? 13.234 -10.336 -12.375 1 94.12 190 ALA B CA 1
ATOM 4157 C C . ALA B 1 190 ? 13.031 -11.734 -12.938 1 94.12 190 ALA B C 1
ATOM 4159 O O . ALA B 1 190 ? 13.539 -12.711 -12.383 1 94.12 190 ALA B O 1
ATOM 4160 N N . GLU B 1 191 ? 12.289 -11.836 -14 1 95.75 191 GLU B N 1
ATOM 4161 C CA . GLU B 1 191 ? 12.055 -13.148 -14.609 1 95.75 191 GLU B CA 1
ATOM 4162 C C . GLU B 1 191 ? 13.242 -13.57 -15.461 1 95.75 191 GLU B C 1
ATOM 4164 O O . GLU B 1 191 ? 13.852 -12.742 -16.156 1 95.75 191 GLU B O 1
ATOM 4169 N N . ILE B 1 192 ? 13.531 -14.805 -15.336 1 95.69 192 ILE B N 1
ATOM 4170 C CA . ILE B 1 192 ? 14.531 -15.414 -16.203 1 95.69 192 ILE B CA 1
ATOM 4171 C C . ILE B 1 192 ? 13.844 -16.125 -17.359 1 95.69 192 ILE B C 1
ATOM 4173 O O . ILE B 1 192 ? 12.922 -16.922 -17.156 1 95.69 192 ILE B O 1
ATOM 4177 N N . THR B 1 193 ? 14.273 -15.844 -18.531 1 94.75 193 THR B N 1
ATOM 4178 C CA . THR B 1 193 ? 13.711 -16.5 -19.719 1 94.75 193 THR B CA 1
ATOM 4179 C C . THR B 1 193 ? 14.781 -17.297 -20.453 1 94.75 193 THR B C 1
ATOM 4181 O O . THR B 1 193 ? 15.891 -16.812 -20.672 1 94.75 193 THR B O 1
ATOM 4184 N N . MET B 1 194 ? 14.398 -18.531 -20.734 1 93.88 194 MET B N 1
ATOM 4185 C CA . MET B 1 194 ? 15.281 -19.422 -21.484 1 93.88 194 MET B CA 1
ATOM 4186 C C . MET B 1 194 ? 14.57 -19.984 -22.719 1 93.88 194 MET B C 1
ATOM 4188 O O . MET B 1 194 ? 13.359 -20.203 -22.688 1 93.88 194 MET B O 1
ATOM 4192 N N . ASP B 1 195 ? 15.406 -20.297 -23.688 1 92.5 195 ASP B N 1
ATOM 4193 C CA . ASP B 1 195 ? 14.883 -20.938 -24.891 1 92.5 195 ASP B CA 1
ATOM 4194 C C . ASP B 1 195 ? 14.609 -22.422 -24.656 1 92.5 195 ASP B C 1
ATOM 4196 O O . ASP B 1 195 ? 15.539 -23.203 -24.438 1 92.5 195 ASP B O 1
ATOM 4200 N N . ALA B 1 196 ? 13.383 -22.766 -24.812 1 94.44 196 ALA B N 1
ATOM 4201 C CA . ALA B 1 196 ? 13.016 -24.156 -24.516 1 94.44 196 ALA B CA 1
ATOM 4202 C C . ALA B 1 196 ? 13.625 -25.109 -25.531 1 94.44 196 ALA B C 1
ATOM 4204 O O . ALA B 1 196 ? 13.898 -26.266 -25.219 1 94.44 196 ALA B O 1
ATOM 4205 N N . ALA B 1 197 ? 13.875 -24.641 -26.719 1 93.06 197 ALA B N 1
ATOM 4206 C CA . ALA B 1 197 ? 14.438 -25.453 -27.781 1 93.06 197 ALA B CA 1
ATOM 4207 C C . ALA B 1 197 ? 15.867 -25.891 -27.453 1 93.06 197 ALA B C 1
ATOM 4209 O O . ALA B 1 197 ? 16.375 -26.844 -28.031 1 93.06 197 ALA B O 1
ATOM 4210 N N . LYS B 1 198 ? 16.438 -25.172 -26.531 1 93.38 198 LYS B N 1
ATOM 4211 C CA . LYS B 1 198 ? 17.797 -25.516 -26.109 1 93.38 198 LYS B CA 1
ATOM 4212 C C . LYS B 1 198 ? 17.766 -26.547 -24.984 1 93.38 198 LYS B C 1
ATOM 4214 O O . LYS B 1 198 ? 18.812 -27.094 -24.609 1 93.38 198 LYS B O 1
ATOM 4219 N N . ILE B 1 199 ? 16.656 -26.828 -24.5 1 96.19 199 ILE B N 1
ATOM 4220 C CA . ILE B 1 199 ? 16.531 -27.688 -23.328 1 96.19 199 ILE B CA 1
ATOM 4221 C C . ILE B 1 199 ? 15.828 -29 -23.719 1 96.19 199 ILE B C 1
ATOM 4223 O O . ILE B 1 199 ? 16.172 -30.062 -23.203 1 96.19 199 ILE B O 1
ATOM 4227 N N . PHE B 1 200 ? 14.852 -28.891 -24.656 1 97 200 PHE B N 1
ATOM 4228 C CA . PHE B 1 200 ? 14.039 -30.031 -25.031 1 97 200 PHE B CA 1
ATOM 4229 C C . PHE B 1 200 ? 14.047 -30.234 -26.547 1 97 200 PHE B C 1
ATOM 4231 O O . PHE B 1 200 ? 14.055 -29.266 -27.297 1 97 200 PHE B O 1
ATOM 4238 N N . ASN B 1 201 ? 13.961 -31.531 -26.922 1 94.94 201 ASN B N 1
ATOM 4239 C CA . ASN B 1 201 ? 13.688 -31.828 -28.328 1 94.94 201 ASN B CA 1
ATOM 4240 C C . ASN B 1 201 ? 12.203 -31.672 -28.656 1 94.94 201 ASN B C 1
ATOM 4242 O O . ASN B 1 201 ? 11.375 -31.562 -27.75 1 94.94 201 ASN B O 1
ATOM 4246 N N . ILE B 1 202 ? 11.891 -31.578 -29.875 1 91.06 202 ILE B N 1
ATOM 4247 C CA . ILE B 1 202 ? 10.508 -31.453 -30.344 1 91.06 202 ILE B CA 1
ATOM 4248 C C . ILE B 1 202 ? 9.664 -32.594 -29.75 1 91.06 202 ILE B C 1
ATOM 4250 O O . ILE B 1 202 ? 10.07 -33.75 -29.781 1 91.06 202 ILE B O 1
ATOM 4254 N N . ASN B 1 203 ? 8.578 -32.219 -29.172 1 93.31 203 ASN B N 1
ATOM 4255 C CA . ASN B 1 203 ? 7.578 -33.125 -28.625 1 93.31 203 ASN B CA 1
ATOM 4256 C C . ASN B 1 203 ? 8.18 -34.031 -27.547 1 93.31 203 ASN B C 1
ATOM 4258 O O . ASN B 1 203 ? 7.816 -35.188 -27.438 1 93.31 203 ASN B O 1
ATOM 4262 N N . SER B 1 204 ? 9.141 -33.5 -26.906 1 95.69 204 SER B N 1
ATOM 4263 C CA . SER B 1 204 ? 9.789 -34.25 -25.828 1 95.69 204 SER B CA 1
ATOM 4264 C C . SER B 1 204 ? 9.812 -33.438 -24.531 1 95.69 204 SER B C 1
ATOM 4266 O O . SER B 1 204 ? 9.898 -32.188 -24.562 1 95.69 204 SER B O 1
ATOM 4268 N N . SER B 1 205 ? 9.727 -34.125 -23.438 1 96.31 205 SER B N 1
ATOM 4269 C CA . SER B 1 205 ? 9.867 -33.469 -22.125 1 96.31 205 SER B CA 1
ATOM 4270 C C . SER B 1 205 ? 11.141 -33.938 -21.422 1 96.31 205 SER B C 1
ATOM 4272 O O . SER B 1 205 ? 11.344 -33.625 -20.25 1 96.31 205 SER B O 1
ATOM 4274 N N . VAL B 1 206 ? 11.961 -34.688 -22.094 1 97.31 206 VAL B N 1
ATOM 4275 C CA . VAL B 1 206 ? 13.227 -35.156 -21.547 1 97.31 206 VAL B CA 1
ATOM 4276 C C . VAL B 1 206 ? 14.281 -34.062 -21.703 1 97.31 206 VAL B C 1
ATOM 4278 O O . VAL B 1 206 ? 14.516 -33.562 -22.797 1 97.31 206 VAL B O 1
ATOM 4281 N N . ILE B 1 207 ? 14.922 -33.688 -20.672 1 97.75 207 ILE B N 1
ATOM 4282 C CA . ILE B 1 207 ? 15.953 -32.656 -20.719 1 97.75 207 ILE B CA 1
ATOM 4283 C C . ILE B 1 207 ? 17.172 -33.188 -21.484 1 97.75 207 ILE B C 1
ATOM 4285 O O . ILE B 1 207 ? 17.703 -34.25 -21.156 1 97.75 207 ILE B O 1
ATOM 4289 N N . ARG B 1 208 ? 17.578 -32.438 -22.406 1 97.44 208 ARG B N 1
ATOM 4290 C CA . ARG B 1 208 ? 18.75 -32.812 -23.172 1 97.44 208 ARG B CA 1
ATOM 4291 C C . ARG B 1 208 ? 20 -32.812 -22.312 1 97.44 208 ARG B C 1
ATOM 4293 O O . ARG B 1 208 ? 20.172 -31.969 -21.438 1 97.44 208 ARG B O 1
ATOM 4300 N N . ASP B 1 209 ? 20.906 -33.688 -22.641 1 96.88 209 ASP B N 1
ATOM 4301 C CA . ASP B 1 209 ? 22.141 -33.812 -21.859 1 96.88 209 ASP B CA 1
ATOM 4302 C C . ASP B 1 209 ? 22.984 -32.562 -21.969 1 96.88 209 ASP B C 1
ATOM 4304 O O . ASP B 1 209 ? 23.625 -32.125 -21 1 96.88 209 ASP B O 1
ATOM 4308 N N . ASP B 1 210 ? 23.031 -31.906 -23.109 1 95.44 210 ASP B N 1
ATOM 4309 C CA . ASP B 1 210 ? 23.891 -30.734 -23.344 1 95.44 210 ASP B CA 1
ATOM 4310 C C . ASP B 1 210 ? 23.312 -29.5 -22.656 1 95.44 210 ASP B C 1
ATOM 4312 O O . ASP B 1 210 ? 24 -28.484 -22.516 1 95.44 210 ASP B O 1
ATOM 4316 N N . ALA B 1 211 ? 22.062 -29.594 -22.203 1 95.31 211 ALA B N 1
ATOM 4317 C CA . ALA B 1 211 ? 21.422 -28.469 -21.531 1 95.31 211 ALA B CA 1
ATOM 4318 C C . ALA B 1 211 ? 21.641 -28.531 -20.031 1 95.31 211 ALA B C 1
ATOM 4320 O O . ALA B 1 211 ? 21.469 -27.531 -19.328 1 95.31 211 ALA B O 1
ATOM 4321 N N . LYS B 1 212 ? 21.969 -29.703 -19.547 1 96.5 212 LYS B N 1
ATOM 4322 C CA . LYS B 1 212 ? 21.984 -29.953 -18.109 1 96.5 212 LYS B CA 1
ATOM 4323 C C . LYS B 1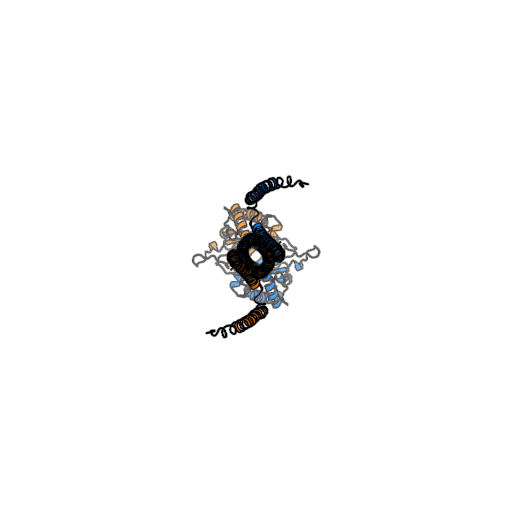 212 ? 23.062 -29.109 -17.406 1 96.5 212 LYS B C 1
ATOM 4325 O O . LYS B 1 212 ? 22.859 -28.656 -16.281 1 96.5 212 LYS B O 1
ATOM 4330 N N . PHE B 1 213 ? 24.172 -28.875 -18.078 1 94.38 213 PHE B N 1
ATOM 4331 C CA . PHE B 1 213 ? 25.266 -28.109 -17.469 1 94.38 213 PHE B CA 1
ATOM 4332 C C . PHE B 1 213 ? 24.828 -26.688 -17.188 1 94.38 213 PHE B C 1
ATOM 4334 O O . PHE B 1 213 ? 24.953 -26.203 -16.047 1 94.38 213 PHE B O 1
ATOM 4341 N N . ASP B 1 214 ? 24.359 -26 -18.141 1 92.31 214 ASP B N 1
ATOM 4342 C CA . ASP B 1 214 ? 23.922 -24.609 -17.984 1 92.31 214 ASP B CA 1
ATOM 4343 C C . ASP B 1 214 ? 22.734 -24.516 -17.016 1 92.31 214 ASP B C 1
ATOM 4345 O O . ASP B 1 214 ? 22.688 -23.594 -16.203 1 92.31 214 ASP B O 1
ATOM 4349 N N . LEU B 1 215 ? 21.828 -25.438 -17.094 1 95.12 215 LEU B N 1
ATOM 4350 C CA . LEU B 1 215 ? 20.688 -25.453 -16.203 1 95.12 215 LEU B CA 1
ATOM 4351 C C . LEU B 1 215 ? 21.125 -25.594 -14.75 1 95.12 215 LEU B C 1
ATOM 4353 O O . LEU B 1 215 ? 20.578 -24.922 -13.867 1 95.12 215 LEU B O 1
ATOM 4357 N N . ARG B 1 216 ? 22.078 -26.469 -14.539 1 95.75 216 ARG B N 1
ATOM 4358 C CA . ARG B 1 216 ? 22.609 -26.656 -13.195 1 95.75 216 ARG B CA 1
ATOM 4359 C C . ARG B 1 216 ? 23.188 -25.359 -12.648 1 95.75 216 ARG B C 1
ATOM 4361 O O . ARG B 1 216 ? 22.906 -24.969 -11.508 1 95.75 216 ARG B O 1
ATOM 4368 N N . ARG B 1 217 ? 23.875 -24.672 -13.445 1 93.75 217 ARG B N 1
ATOM 4369 C CA . ARG B 1 217 ? 24.5 -23.422 -13.031 1 93.75 217 ARG B CA 1
ATOM 4370 C C . ARG B 1 217 ? 23.453 -22.359 -12.727 1 93.75 217 ARG B C 1
ATOM 4372 O O . ARG B 1 217 ? 23.531 -21.688 -11.703 1 93.75 217 ARG B O 1
ATOM 4379 N N . ILE B 1 218 ? 22.531 -22.203 -13.555 1 94.38 218 ILE B N 1
ATOM 4380 C CA . ILE B 1 218 ? 21.484 -21.203 -13.398 1 94.38 218 ILE B CA 1
ATOM 4381 C C . ILE B 1 218 ? 20.719 -21.469 -12.102 1 94.38 218 ILE B C 1
ATOM 4383 O O . ILE B 1 218 ? 20.547 -20.547 -11.281 1 94.38 218 ILE B O 1
ATOM 4387 N N . PHE B 1 219 ? 20.312 -22.719 -11.883 1 95.62 219 PHE B N 1
ATOM 4388 C CA . PHE B 1 219 ? 19.484 -23.031 -10.727 1 95.62 219 PHE B CA 1
ATOM 4389 C C . PHE B 1 219 ? 20.281 -22.891 -9.438 1 95.62 219 PHE B C 1
ATOM 4391 O O . PHE B 1 219 ? 19.75 -22.406 -8.422 1 95.62 219 PHE B O 1
ATOM 4398 N N . LYS B 1 220 ? 21.531 -23.312 -9.453 1 94.38 220 LYS B N 1
ATOM 4399 C CA . LYS B 1 220 ? 22.328 -23.188 -8.242 1 94.38 220 LYS B CA 1
ATOM 4400 C C . LYS B 1 220 ? 22.453 -21.719 -7.812 1 94.38 220 LYS B C 1
ATOM 4402 O O . LYS B 1 220 ? 22.188 -21.391 -6.652 1 94.38 220 LYS B O 1
ATOM 4407 N N . VAL B 1 221 ? 22.781 -20.828 -8.758 1 94.12 221 VAL B N 1
ATOM 4408 C CA . VAL B 1 221 ? 22.938 -19.422 -8.453 1 94.12 221 VAL B CA 1
ATOM 4409 C C . VAL B 1 221 ? 21.594 -18.812 -8.062 1 94.12 221 VAL B C 1
ATOM 4411 O O . VAL B 1 221 ? 21.5 -18.062 -7.082 1 94.12 221 VAL B O 1
ATOM 4414 N N . TYR B 1 222 ? 20.594 -19.125 -8.797 1 96.12 222 TYR B N 1
ATOM 4415 C CA . TYR B 1 222 ? 19.266 -18.578 -8.578 1 96.12 222 TYR B CA 1
ATOM 4416 C C . TYR B 1 222 ? 18.719 -18.969 -7.211 1 96.12 222 TYR B C 1
ATOM 4418 O O . TYR B 1 222 ? 18.297 -18.109 -6.434 1 96.12 222 TYR B O 1
ATOM 4426 N N . LEU B 1 223 ? 18.797 -20.25 -6.926 1 96.5 223 LEU B N 1
ATOM 4427 C CA . LEU B 1 223 ? 18.188 -20.75 -5.695 1 96.5 223 LEU B CA 1
ATOM 4428 C C . LEU B 1 223 ? 19.016 -20.328 -4.48 1 96.5 223 LEU B C 1
ATOM 4430 O O . LEU B 1 223 ? 18.453 -20.047 -3.416 1 96.5 223 LEU B O 1
ATOM 4434 N N . ASP B 1 224 ? 20.312 -20.234 -4.621 1 95.06 224 ASP B N 1
ATOM 4435 C CA . ASP B 1 224 ? 21.156 -19.719 -3.541 1 95.06 224 ASP B CA 1
ATOM 4436 C C . ASP B 1 224 ? 20.75 -18.297 -3.172 1 95.06 224 ASP B C 1
ATOM 4438 O O . ASP B 1 224 ? 20.672 -17.953 -1.99 1 95.06 224 ASP B O 1
ATOM 4442 N N . HIS B 1 225 ? 20.516 -17.578 -4.176 1 94.62 225 HIS B N 1
ATOM 4443 C CA . HIS B 1 225 ? 20.156 -16.172 -3.949 1 94.62 225 HIS B CA 1
ATOM 4444 C C . HIS B 1 225 ? 18.734 -16.047 -3.391 1 94.62 225 HIS B C 1
ATOM 4446 O O . HIS B 1 225 ? 18.531 -15.367 -2.387 1 94.62 225 HIS B O 1
ATOM 4452 N N . MET B 1 226 ? 17.812 -16.75 -3.982 1 95.94 226 MET B N 1
ATOM 4453 C CA . MET B 1 226 ? 16.406 -16.609 -3.627 1 95.94 226 MET B CA 1
ATOM 4454 C C . MET B 1 226 ? 16.141 -17.141 -2.219 1 95.94 226 MET B C 1
ATOM 4456 O O . MET B 1 226 ? 15.281 -16.625 -1.509 1 95.94 226 MET B O 1
ATOM 4460 N N . LEU B 1 227 ? 16.891 -18.125 -1.822 1 95.44 227 LEU B N 1
ATOM 4461 C CA . LEU B 1 227 ? 16.625 -18.75 -0.532 1 95.44 227 LEU B CA 1
ATOM 4462 C C . LEU B 1 227 ? 17.562 -18.203 0.538 1 95.44 227 LEU B C 1
ATOM 4464 O O . LEU B 1 227 ? 17.578 -18.703 1.666 1 95.44 227 LEU B O 1
ATOM 4468 N N . SER B 1 228 ? 18.312 -17.156 0.195 1 94.56 228 SER B N 1
ATOM 4469 C CA . SER B 1 228 ? 19.094 -16.453 1.204 1 94.56 228 SER B CA 1
ATOM 4470 C C . SER B 1 228 ? 18.203 -15.781 2.242 1 94.56 228 SER B C 1
ATOM 4472 O O . SER B 1 228 ? 17.047 -15.461 1.957 1 94.56 228 SER B O 1
ATOM 4474 N N . SER B 1 229 ? 18.719 -15.531 3.383 1 93 229 SER B N 1
ATOM 4475 C CA . SER B 1 229 ? 17.953 -14.992 4.508 1 93 229 SER B CA 1
ATOM 4476 C C . SER B 1 229 ? 17.375 -13.617 4.176 1 93 229 SER B C 1
ATOM 4478 O O . SER B 1 229 ? 16.297 -13.258 4.656 1 93 229 SER B O 1
ATOM 4480 N N . GLU B 1 230 ? 18.047 -12.859 3.334 1 91.5 230 GLU B N 1
ATOM 4481 C CA . GLU B 1 230 ? 17.641 -11.492 3.01 1 91.5 230 GLU B CA 1
ATOM 4482 C C . GLU B 1 230 ? 16.484 -11.477 2.023 1 91.5 230 GLU B C 1
ATOM 4484 O O . GLU B 1 230 ? 15.641 -10.578 2.062 1 91.5 230 GLU B O 1
ATOM 4489 N N . VAL B 1 231 ? 16.391 -12.555 1.183 1 94.31 231 VAL B N 1
ATOM 4490 C CA . VAL B 1 231 ? 15.453 -12.5 0.07 1 94.31 231 VAL B CA 1
ATOM 4491 C C . VAL B 1 231 ? 14.25 -13.391 0.366 1 94.31 231 VAL B C 1
ATOM 4493 O O . VAL B 1 231 ? 13.109 -13.016 0.083 1 94.31 231 VAL B O 1
ATOM 4496 N N . VAL B 1 232 ? 14.484 -14.492 1.081 1 94.69 232 VAL B N 1
ATOM 4497 C CA . VAL B 1 232 ? 13.492 -15.562 1.194 1 94.69 232 VAL B CA 1
ATOM 4498 C C . VAL B 1 232 ? 12.273 -15.055 1.958 1 94.69 232 VAL B C 1
ATOM 4500 O O . VAL B 1 232 ? 11.148 -15.484 1.692 1 94.69 232 VAL B O 1
ATOM 4503 N N . GLN B 1 233 ? 12.438 -14.07 2.801 1 91.44 233 GLN B N 1
ATOM 4504 C CA . GLN B 1 233 ? 11.336 -13.562 3.611 1 91.44 233 GLN B CA 1
ATOM 4505 C C . GLN B 1 233 ? 10.281 -12.867 2.746 1 91.44 233 GLN B C 1
ATOM 4507 O O . GLN B 1 233 ? 9.125 -12.734 3.15 1 91.44 233 GLN B O 1
ATOM 4512 N N . ASN B 1 234 ? 10.695 -12.461 1.58 1 92.56 234 ASN B N 1
ATOM 4513 C CA . ASN B 1 234 ? 9.797 -11.75 0.68 1 92.56 234 ASN B CA 1
ATOM 4514 C C . ASN B 1 234 ? 9.156 -12.688 -0.338 1 92.56 234 ASN B C 1
ATOM 4516 O O . ASN B 1 234 ? 8.25 -12.289 -1.07 1 92.56 234 ASN B O 1
ATOM 4520 N N . ILE B 1 235 ? 9.578 -13.945 -0.356 1 94.88 235 ILE B N 1
ATOM 4521 C CA . ILE B 1 235 ? 9.203 -14.844 -1.446 1 94.88 235 ILE B CA 1
ATOM 4522 C C . ILE B 1 235 ? 8.055 -15.75 -0.996 1 94.88 235 ILE B C 1
ATOM 4524 O O . ILE B 1 235 ? 8.109 -16.344 0.087 1 94.88 235 ILE B O 1
ATOM 4528 N N . ASN B 1 236 ? 7.027 -15.758 -1.795 1 93.69 236 ASN B N 1
ATOM 4529 C CA . ASN B 1 236 ? 5.938 -16.703 -1.577 1 93.69 236 ASN B CA 1
ATOM 4530 C C . ASN B 1 236 ? 6.168 -18 -2.338 1 93.69 236 ASN B C 1
ATOM 4532 O O . ASN B 1 236 ? 6.125 -19.094 -1.749 1 93.69 236 ASN B O 1
ATOM 4536 N N . LYS B 1 237 ? 6.488 -17.891 -3.633 1 96.06 237 LYS B N 1
ATOM 4537 C CA . LYS B 1 237 ? 6.715 -19.047 -4.496 1 96.06 237 LYS B CA 1
ATOM 4538 C C . LYS B 1 237 ? 7.754 -18.734 -5.57 1 96.06 237 LYS B C 1
ATOM 4540 O O . LYS B 1 237 ? 7.898 -17.578 -5.984 1 96.06 237 LYS B O 1
ATOM 4545 N N . ILE B 1 238 ? 8.445 -19.766 -5.906 1 97.5 238 ILE B N 1
ATOM 4546 C CA . ILE B 1 238 ? 9.297 -19.781 -7.09 1 97.5 238 ILE B CA 1
ATOM 4547 C C . ILE B 1 238 ? 8.664 -20.625 -8.188 1 97.5 238 ILE B C 1
ATOM 4549 O O . ILE B 1 238 ? 8.367 -21.812 -7.969 1 97.5 238 ILE B O 1
ATOM 4553 N N . ILE B 1 239 ? 8.477 -20.031 -9.328 1 98.19 239 ILE B N 1
ATOM 4554 C CA . ILE B 1 239 ? 7.633 -20.656 -10.344 1 98.19 239 ILE B CA 1
ATOM 4555 C C . ILE B 1 239 ? 8.469 -21.016 -11.57 1 98.19 239 ILE B C 1
ATOM 4557 O O . ILE B 1 239 ? 9.164 -20.156 -12.125 1 98.19 239 ILE B O 1
ATOM 4561 N N . ILE B 1 240 ? 8.438 -22.25 -11.906 1 98.31 240 ILE B N 1
ATOM 4562 C CA . ILE B 1 240 ? 8.93 -22.719 -13.203 1 98.31 240 ILE B CA 1
ATOM 4563 C C . ILE B 1 240 ? 7.77 -22.797 -14.188 1 98.31 240 ILE B C 1
ATOM 4565 O O . ILE B 1 240 ? 6.863 -23.609 -14.023 1 98.31 240 ILE B O 1
ATOM 4569 N N . GLU B 1 241 ? 7.844 -21.953 -15.172 1 98.25 241 GLU B N 1
ATOM 4570 C CA . GLU B 1 241 ? 6.742 -21.828 -16.125 1 98.25 241 GLU B CA 1
ATOM 4571 C C . GLU B 1 241 ? 7.191 -22.188 -17.531 1 98.25 241 GLU B C 1
ATOM 4573 O O . GLU B 1 241 ? 8.156 -21.609 -18.047 1 98.25 241 GLU B O 1
ATOM 4578 N N . CYS B 1 242 ? 6.52 -23.141 -18.141 1 98.19 242 CYS B N 1
ATOM 4579 C CA . CYS B 1 242 ? 6.871 -23.562 -19.5 1 98.19 242 CYS B CA 1
ATOM 4580 C C . CYS B 1 242 ? 5.766 -23.203 -20.484 1 98.19 242 CYS B C 1
ATOM 4582 O O . CYS B 1 242 ? 4.582 -23.406 -20.188 1 98.19 242 CYS B O 1
ATOM 4584 N N . HIS B 1 243 ? 6.184 -22.734 -21.625 1 97 243 HIS B N 1
ATOM 4585 C CA . HIS B 1 243 ? 5.27 -22.359 -22.703 1 97 243 HIS B CA 1
ATOM 4586 C C . HIS B 1 243 ? 5.562 -23.156 -23.969 1 97 243 HIS B C 1
ATOM 4588 O O . HIS B 1 243 ? 6.66 -23.703 -24.141 1 97 243 HIS B O 1
ATOM 4594 N N . THR B 1 244 ? 4.543 -23.266 -24.766 1 95.88 244 THR B N 1
ATOM 4595 C CA . THR B 1 244 ? 4.711 -23.844 -26.094 1 95.88 244 THR B CA 1
ATOM 4596 C C . THR B 1 244 ? 4.367 -22.812 -27.172 1 95.88 244 THR B C 1
ATOM 4598 O O . THR B 1 244 ? 3.816 -21.75 -26.875 1 95.88 244 THR B O 1
ATOM 4601 N N . ASP B 1 245 ? 4.84 -23.094 -28.359 1 94.56 245 ASP B N 1
ATOM 4602 C CA . ASP B 1 245 ? 4.273 -22.359 -29.484 1 94.56 245 ASP B CA 1
ATOM 4603 C C . ASP B 1 245 ? 2.854 -22.828 -29.797 1 94.56 245 ASP B C 1
ATOM 4605 O O . ASP B 1 245 ? 2.275 -23.609 -29.031 1 94.56 245 ASP B O 1
ATOM 4609 N N . SER B 1 246 ? 2.297 -22.297 -30.875 1 92.81 246 SER B N 1
ATOM 4610 C CA . SER B 1 246 ? 0.902 -22.609 -31.172 1 92.81 246 SER B CA 1
ATOM 4611 C C . SER B 1 246 ? 0.787 -23.812 -32.094 1 92.81 246 SER B C 1
ATOM 4613 O O . SER B 1 246 ? -0.29 -24.094 -32.625 1 92.81 246 SER B O 1
ATOM 4615 N N . ASP B 1 247 ? 1.946 -24.453 -32.25 1 90.25 247 ASP B N 1
ATOM 4616 C CA . ASP B 1 247 ? 1.893 -25.672 -33.062 1 90.25 247 ASP B CA 1
ATOM 4617 C C . ASP B 1 247 ? 1.275 -26.828 -32.25 1 90.25 247 ASP B C 1
ATOM 4619 O O . ASP B 1 247 ? 1.722 -27.141 -31.156 1 90.25 247 ASP B O 1
ATOM 4623 N N . GLY B 1 248 ? 0.258 -27.359 -32.719 1 88 248 GLY B N 1
ATOM 4624 C CA . GLY B 1 248 ? -0.471 -28.422 -32.031 1 88 248 GLY B CA 1
ATOM 4625 C C . GLY B 1 248 ? -1.7 -27.922 -31.312 1 88 248 GLY B C 1
ATOM 4626 O O . GLY B 1 248 ? -1.971 -26.719 -31.281 1 88 248 GLY B O 1
ATOM 4627 N N . GLY B 1 249 ? -2.521 -28.797 -30.797 1 91.44 249 GLY B N 1
ATOM 4628 C CA . GLY B 1 249 ? -3.715 -28.453 -30.047 1 91.44 249 GLY B CA 1
ATOM 4629 C C . GLY B 1 249 ? -3.41 -27.953 -28.641 1 91.44 249 GLY B C 1
ATOM 4630 O O . GLY B 1 249 ? -2.418 -28.359 -28.031 1 91.44 249 GLY B O 1
ATOM 4631 N N . TYR B 1 250 ? -4.215 -27.078 -28.156 1 92.69 250 TYR B N 1
ATOM 4632 C CA . TYR B 1 250 ? -4.012 -26.453 -26.844 1 92.69 250 TYR B CA 1
ATOM 4633 C C . TYR B 1 250 ? -3.855 -27.516 -25.766 1 92.69 250 TYR B C 1
ATOM 4635 O O . TYR B 1 250 ? -2.951 -27.422 -24.922 1 92.69 250 TYR B O 1
ATOM 4643 N N . MET B 1 251 ? -4.688 -28.531 -25.781 1 93.31 251 MET B N 1
ATOM 4644 C CA . MET B 1 251 ? -4.684 -29.516 -24.719 1 93.31 251 MET B CA 1
ATOM 4645 C C . MET B 1 251 ? -3.424 -30.375 -24.766 1 93.31 251 MET B C 1
ATOM 4647 O O . MET B 1 251 ? -2.85 -30.719 -23.734 1 93.31 251 MET B O 1
ATOM 4651 N N . HIS B 1 252 ? -3.061 -30.734 -25.906 1 94.88 252 HIS B N 1
ATOM 4652 C CA . HIS B 1 252 ? -1.807 -31.469 -26.047 1 94.88 252 HIS B CA 1
ATOM 4653 C C . HIS B 1 252 ? -0.625 -30.641 -25.562 1 94.88 252 HIS B C 1
ATOM 4655 O O . HIS B 1 252 ? 0.206 -31.125 -24.797 1 94.88 252 HIS B O 1
ATOM 4661 N N . ASN B 1 253 ? -0.592 -29.391 -26.031 1 95.75 253 ASN B N 1
ATOM 4662 C CA . ASN B 1 253 ? 0.479 -28.484 -25.625 1 95.75 253 ASN B CA 1
ATOM 4663 C C . ASN B 1 253 ? 0.469 -28.219 -24.125 1 95.75 253 ASN B C 1
ATOM 4665 O O . ASN B 1 253 ? 1.52 -28 -23.531 1 95.75 253 ASN B O 1
ATOM 4669 N N . LEU B 1 254 ? -0.739 -28.25 -23.578 1 96 254 LEU B N 1
ATOM 4670 C CA . LEU B 1 254 ? -0.859 -28.078 -22.141 1 96 254 LEU B CA 1
ATOM 4671 C C . LEU B 1 254 ? -0.208 -29.25 -21.406 1 96 254 LEU B C 1
ATOM 4673 O O . LEU B 1 254 ? 0.577 -29.047 -20.469 1 96 254 LEU B O 1
ATOM 4677 N N . ASP B 1 255 ? -0.471 -30.453 -21.844 1 96.25 255 ASP B N 1
ATOM 4678 C CA . ASP B 1 255 ? 0.147 -31.641 -21.266 1 96.25 255 ASP B CA 1
ATOM 4679 C C . ASP B 1 255 ? 1.669 -31.562 -21.375 1 96.25 255 ASP B C 1
ATOM 4681 O O . ASP B 1 255 ? 2.379 -31.812 -20.391 1 96.25 255 ASP B O 1
ATOM 4685 N N . LEU B 1 256 ? 2.113 -31.203 -22.531 1 96.62 256 LEU B N 1
ATOM 4686 C CA . LEU B 1 256 ? 3.545 -31.141 -22.797 1 96.62 256 LEU B CA 1
ATOM 4687 C C . LEU B 1 256 ? 4.223 -30.078 -21.938 1 96.62 256 LEU B C 1
ATOM 4689 O O . LEU B 1 256 ? 5.25 -30.359 -21.312 1 96.62 256 LEU B O 1
ATOM 4693 N N . SER B 1 257 ? 3.656 -28.891 -21.922 1 97.69 257 SER B N 1
ATOM 4694 C CA . SER B 1 257 ? 4.246 -27.797 -21.141 1 97.69 257 SER B CA 1
ATOM 4695 C C . SER B 1 257 ? 4.254 -28.125 -19.656 1 97.69 257 SER B C 1
ATOM 4697 O O . SER B 1 257 ? 5.207 -27.797 -18.953 1 97.69 257 SER B O 1
ATOM 4699 N N . GLN B 1 258 ? 3.209 -28.781 -19.188 1 97.56 258 GLN B N 1
ATOM 4700 C CA . GLN B 1 258 ? 3.152 -29.203 -17.781 1 97.56 258 GLN B CA 1
ATOM 4701 C C . GLN B 1 258 ? 4.238 -30.234 -17.469 1 97.56 258 GLN B C 1
ATOM 4703 O O . GLN B 1 258 ? 4.918 -30.125 -16.453 1 97.56 258 GLN B O 1
ATOM 4708 N N . LYS B 1 259 ? 4.383 -31.203 -18.312 1 97.25 259 LYS B N 1
ATOM 4709 C CA . LYS B 1 259 ? 5.402 -32.25 -18.109 1 97.25 259 LYS B CA 1
ATOM 4710 C C . LYS B 1 259 ? 6.801 -31.625 -18.109 1 97.25 259 LYS B C 1
ATOM 4712 O O . LYS B 1 259 ? 7.633 -31.969 -17.266 1 97.25 259 LYS B O 1
ATOM 4717 N N . ARG B 1 260 ? 7.023 -30.75 -19.016 1 97.69 260 ARG B N 1
ATOM 4718 C CA . ARG B 1 260 ? 8.328 -30.109 -19.125 1 97.69 260 ARG B CA 1
ATOM 4719 C C . ARG B 1 260 ? 8.641 -29.297 -17.875 1 97.69 260 ARG B C 1
ATOM 4721 O O . ARG B 1 260 ? 9.758 -29.375 -17.344 1 97.69 260 ARG B O 1
ATOM 4728 N N . ALA B 1 261 ? 7.66 -28.531 -17.422 1 98.44 261 ALA B N 1
ATOM 4729 C CA . ALA B 1 261 ? 7.852 -27.766 -16.203 1 98.44 261 ALA B CA 1
ATOM 4730 C C . ALA B 1 261 ? 8.172 -28.688 -15.023 1 98.44 261 ALA B C 1
ATOM 4732 O O . ALA B 1 261 ? 9.062 -28.391 -14.219 1 98.44 261 ALA B O 1
ATOM 4733 N N . LEU B 1 262 ? 7.5 -29.797 -14.953 1 97.88 262 LEU B N 1
ATOM 4734 C CA . LEU B 1 262 ? 7.723 -30.75 -13.867 1 97.88 262 LEU B CA 1
ATOM 4735 C C . LEU B 1 262 ? 9.117 -31.359 -13.953 1 97.88 262 LEU B C 1
ATOM 4737 O O . LEU B 1 262 ? 9.789 -31.516 -12.938 1 97.88 262 LEU B O 1
ATOM 4741 N N . GLU B 1 263 ? 9.5 -31.719 -15.148 1 97.75 263 GLU B N 1
ATOM 4742 C CA . GLU B 1 263 ? 10.828 -32.312 -15.32 1 97.75 263 GLU B CA 1
ATOM 4743 C C . GLU B 1 263 ? 11.922 -31.328 -14.906 1 97.75 263 GLU B C 1
ATOM 4745 O O . GLU B 1 263 ? 12.922 -31.719 -14.305 1 97.75 263 GLU B O 1
ATOM 4750 N N . ILE B 1 264 ? 11.75 -30.047 -15.219 1 97.81 264 ILE B N 1
ATOM 4751 C CA . ILE B 1 264 ? 12.711 -29.031 -14.797 1 97.81 264 ILE B CA 1
ATOM 4752 C C . ILE B 1 264 ? 12.703 -28.922 -13.273 1 97.81 264 ILE B C 1
ATOM 4754 O O . ILE B 1 264 ? 13.758 -28.781 -12.648 1 97.81 264 ILE B O 1
ATOM 4758 N N . MET B 1 265 ? 11.547 -28.984 -12.688 1 97.31 265 MET B N 1
ATOM 4759 C CA . MET B 1 265 ? 11.43 -28.938 -11.234 1 97.31 265 MET B CA 1
ATOM 4760 C C . MET B 1 265 ? 12.172 -30.109 -10.594 1 97.31 265 MET B C 1
ATOM 4762 O O . MET B 1 265 ? 12.914 -29.938 -9.633 1 97.31 265 MET B O 1
ATOM 4766 N N . LYS B 1 266 ? 11.992 -31.312 -11.18 1 96.25 266 LYS B N 1
ATOM 4767 C CA . LYS B 1 266 ? 12.68 -32.5 -10.672 1 96.25 266 LYS B CA 1
ATOM 4768 C C . LYS B 1 266 ? 14.195 -32.344 -10.789 1 96.25 266 LYS B C 1
ATOM 4770 O O . LYS B 1 266 ? 14.938 -32.719 -9.891 1 96.25 266 LYS B O 1
ATOM 4775 N N . PHE B 1 267 ? 14.57 -31.75 -11.906 1 96.88 267 PHE B N 1
ATOM 4776 C CA . PHE B 1 267 ? 15.992 -31.5 -12.102 1 96.88 267 PHE B CA 1
ATOM 4777 C C . PHE B 1 267 ? 16.531 -30.547 -11.031 1 96.88 267 PHE B C 1
ATOM 4779 O O . PHE B 1 267 ? 17.594 -30.781 -10.469 1 96.88 267 PHE B O 1
ATOM 4786 N N . ALA B 1 268 ? 15.828 -29.531 -10.719 1 96.44 268 ALA B N 1
ATOM 4787 C CA . ALA B 1 268 ? 16.203 -28.578 -9.68 1 96.44 268 ALA B CA 1
ATOM 4788 C C . ALA B 1 268 ? 16.359 -29.266 -8.328 1 96.44 268 ALA B C 1
ATOM 4790 O O . ALA B 1 268 ? 17.312 -29.016 -7.598 1 96.44 268 ALA B O 1
ATOM 4791 N N . TYR B 1 269 ? 15.422 -30.172 -7.996 1 94.31 269 TYR B N 1
ATOM 4792 C CA . TYR B 1 269 ? 15.484 -30.922 -6.742 1 94.31 269 TYR B CA 1
ATOM 4793 C C . TYR B 1 269 ? 16.719 -31.812 -6.691 1 94.31 269 TYR B C 1
ATOM 4795 O O . TYR B 1 269 ? 17.312 -32 -5.629 1 94.31 269 TYR B O 1
ATOM 4803 N N . ALA B 1 270 ? 17.031 -32.312 -7.809 1 94.06 270 ALA B N 1
ATOM 4804 C CA . ALA B 1 270 ? 18.172 -33.25 -7.875 1 94.06 270 ALA B CA 1
ATOM 4805 C C . ALA B 1 270 ? 19.484 -32.5 -7.625 1 94.06 270 ALA B C 1
ATOM 4807 O O . ALA B 1 270 ? 20.406 -33.062 -7.023 1 94.06 270 ALA B O 1
ATOM 4808 N N . ILE B 1 271 ? 19.516 -31.297 -8.016 1 93.19 271 ILE B N 1
ATOM 4809 C CA . ILE B 1 271 ? 20.812 -30.625 -7.953 1 93.19 271 ILE B CA 1
ATOM 4810 C C . ILE B 1 271 ? 20.891 -29.781 -6.68 1 93.19 271 ILE B C 1
ATOM 4812 O O . ILE B 1 271 ? 21.984 -29.438 -6.215 1 93.19 271 ILE B O 1
ATOM 4816 N N . TYR B 1 272 ? 19.797 -29.344 -6.242 1 92.19 272 TYR B N 1
ATOM 4817 C CA . TYR B 1 272 ? 19.75 -28.5 -5.047 1 92.19 272 TYR B CA 1
ATOM 4818 C C . TYR B 1 272 ? 19.094 -29.25 -3.889 1 92.19 272 TYR B C 1
ATOM 4820 O O . TYR B 1 272 ? 17.891 -29.141 -3.678 1 92.19 272 TYR B O 1
ATOM 4828 N N . LYS B 1 273 ? 19.875 -29.875 -3.115 1 87.75 273 LYS B N 1
ATOM 4829 C CA . LYS B 1 273 ? 19.375 -30.734 -2.039 1 87.75 273 LYS B CA 1
ATOM 4830 C C . LYS B 1 273 ? 19.062 -29.906 -0.792 1 87.75 273 LYS B C 1
ATOM 4832 O O . LYS B 1 273 ? 19.891 -29.828 0.122 1 87.75 273 LYS B O 1
ATOM 4837 N N . ASN B 1 274 ? 17.984 -29.297 -0.744 1 87.75 274 ASN B N 1
ATOM 4838 C CA . ASN B 1 274 ? 17.453 -28.5 0.354 1 87.75 274 ASN B CA 1
ATOM 4839 C C . ASN B 1 274 ? 15.961 -28.781 0.566 1 87.75 274 ASN B C 1
ATOM 4841 O O . ASN B 1 274 ? 15.156 -28.547 -0.333 1 87.75 274 ASN B O 1
ATOM 4845 N N . GLU B 1 275 ? 15.617 -29.203 1.658 1 82.5 275 GLU B N 1
ATOM 4846 C CA . GLU B 1 275 ? 14.25 -29.609 1.958 1 82.5 275 GLU B CA 1
ATOM 4847 C C . GLU B 1 275 ? 13.297 -28.422 1.925 1 82.5 275 GLU B C 1
ATOM 4849 O O . GLU B 1 275 ? 12.102 -28.578 1.643 1 82.5 275 GLU B O 1
ATOM 4854 N N . SER B 1 276 ? 13.844 -27.219 2.168 1 87.38 276 SER B N 1
ATOM 4855 C CA . SER B 1 276 ? 12.984 -26.031 2.207 1 87.38 276 SER B CA 1
ATOM 4856 C C . SER B 1 276 ? 12.492 -25.672 0.811 1 87.38 276 SER B C 1
ATOM 4858 O O . SER B 1 276 ? 11.539 -24.891 0.667 1 87.38 276 SER B O 1
ATOM 4860 N N . LEU B 1 277 ? 13.125 -26.234 -0.185 1 92 277 LEU B N 1
ATOM 4861 C CA . LEU B 1 277 ? 12.789 -25.906 -1.563 1 92 277 LEU B CA 1
ATOM 4862 C C . LEU B 1 277 ? 11.352 -26.312 -1.884 1 92 277 LEU B C 1
ATOM 4864 O O . LEU B 1 277 ? 10.672 -25.656 -2.676 1 92 277 LEU B O 1
ATOM 4868 N N . SER B 1 278 ? 10.883 -27.375 -1.213 1 91.69 278 SER B N 1
ATOM 4869 C CA . SER B 1 278 ? 9.562 -27.938 -1.489 1 91.69 278 SER B CA 1
ATOM 4870 C C . SER B 1 278 ? 8.461 -26.953 -1.112 1 91.69 278 SER B C 1
ATOM 4872 O O . SER B 1 278 ? 7.352 -27.016 -1.65 1 91.69 278 SER B O 1
ATOM 4874 N N . ARG B 1 279 ? 8.781 -25.984 -0.294 1 91.56 279 ARG B N 1
ATOM 4875 C CA . ARG B 1 279 ? 7.809 -24.984 0.139 1 91.56 279 ARG B CA 1
ATOM 4876 C C . ARG B 1 279 ? 7.637 -23.891 -0.913 1 91.56 279 ARG B C 1
ATOM 4878 O O . ARG B 1 279 ? 6.598 -23.234 -0.965 1 91.56 279 ARG B O 1
ATOM 4885 N N . TYR B 1 280 ? 8.641 -23.812 -1.733 1 95.25 280 TYR B N 1
ATOM 4886 C CA . TYR B 1 280 ? 8.656 -22.625 -2.586 1 95.25 280 TYR B CA 1
ATOM 4887 C C . TYR B 1 280 ? 8.453 -23 -4.047 1 95.25 280 TYR B C 1
ATOM 4889 O O . TYR B 1 280 ? 7.75 -22.297 -4.781 1 95.25 280 TYR B O 1
ATOM 4897 N N . LEU B 1 281 ? 8.977 -24.109 -4.477 1 96.56 281 LEU B N 1
ATOM 4898 C CA . LEU B 1 281 ? 9.102 -24.391 -5.898 1 96.56 281 LEU B CA 1
ATOM 4899 C C . LEU B 1 281 ? 7.812 -24.984 -6.453 1 96.56 281 LEU B C 1
ATOM 4901 O O . LEU B 1 281 ? 7.258 -25.922 -5.875 1 96.56 281 LEU B O 1
ATOM 4905 N N . VAL B 1 282 ? 7.336 -24.391 -7.5 1 97.44 282 VAL B N 1
ATOM 4906 C CA . VAL B 1 282 ? 6.148 -24.906 -8.164 1 97.44 282 VAL B CA 1
ATOM 4907 C C . VAL B 1 282 ? 6.383 -24.953 -9.672 1 97.44 282 VAL B C 1
ATOM 4909 O O . VAL B 1 282 ? 7.234 -24.234 -10.203 1 97.44 282 VAL B O 1
ATOM 4912 N N . ALA B 1 283 ? 5.672 -25.859 -10.391 1 98.19 283 ALA B N 1
ATOM 4913 C CA . ALA B 1 283 ? 5.777 -26.031 -11.836 1 98.19 283 ALA B CA 1
ATOM 4914 C C . ALA B 1 283 ? 4.438 -25.781 -12.523 1 98.19 283 ALA B C 1
ATOM 4916 O O . ALA B 1 283 ? 3.406 -26.297 -12.094 1 98.19 283 ALA B O 1
ATOM 4917 N N . ILE B 1 284 ? 4.508 -24.953 -13.555 1 97.94 284 ILE B N 1
ATOM 4918 C CA . ILE B 1 284 ? 3.287 -24.578 -14.266 1 97.94 284 ILE B CA 1
ATOM 4919 C C . ILE B 1 284 ? 3.502 -24.719 -15.766 1 97.94 284 ILE B C 1
ATOM 4921 O O . ILE B 1 284 ? 4.543 -24.312 -16.297 1 97.94 284 ILE B O 1
ATOM 4925 N N . GLY B 1 285 ? 2.543 -25.312 -16.422 1 97.81 285 GLY B N 1
ATOM 4926 C CA . GLY B 1 285 ? 2.48 -25.297 -17.875 1 97.81 285 GLY B CA 1
ATOM 4927 C C . GLY B 1 285 ? 1.446 -24.344 -18.422 1 97.81 285 GLY B C 1
ATOM 4928 O O . GLY B 1 285 ? 0.312 -24.297 -17.938 1 97.81 285 GLY B O 1
ATOM 4929 N N . LYS B 1 286 ? 1.868 -23.578 -19.5 1 96.62 286 LYS B N 1
ATOM 4930 C CA . LYS B 1 286 ? 0.978 -22.531 -19.984 1 96.62 286 LYS B CA 1
ATOM 4931 C C . LYS B 1 286 ? 0.544 -22.812 -21.422 1 96.62 286 LYS B C 1
ATOM 4933 O O . LYS B 1 286 ? -0.189 -22.031 -22.031 1 96.62 286 LYS B O 1
ATOM 4938 N N . SER B 1 287 ? 0.937 -23.953 -21.906 1 96.81 287 SER B N 1
ATOM 4939 C CA . SER B 1 287 ? 0.605 -24.234 -23.297 1 96.81 287 SER B CA 1
ATOM 4940 C C . SER B 1 287 ? 0.899 -23.031 -24.188 1 96.81 287 SER B C 1
ATOM 4942 O O . SER B 1 287 ? 1.952 -22.406 -24.062 1 96.81 287 SER B O 1
ATOM 4944 N N . ASN B 1 288 ? 0.094 -22.781 -25.156 1 95.25 288 ASN B N 1
ATOM 4945 C CA . ASN B 1 288 ? 0.271 -21.641 -26.078 1 95.25 288 ASN B CA 1
ATOM 4946 C C . ASN B 1 288 ? -0.663 -20.484 -25.719 1 95.25 288 ASN B C 1
ATOM 4948 O O . ASN B 1 288 ? -1.136 -19.781 -26.609 1 95.25 288 ASN B O 1
ATOM 4952 N N . SER B 1 289 ? -0.935 -20.281 -24.453 1 93.62 289 SER B N 1
ATOM 4953 C CA . SER B 1 289 ? -1.9 -19.297 -23.984 1 93.62 289 SER B CA 1
ATOM 4954 C C . SER B 1 289 ? -1.326 -17.875 -24.078 1 93.62 289 SER B C 1
ATOM 4956 O O . SER B 1 289 ? -2.07 -16.906 -24.031 1 93.62 289 SER B O 1
ATOM 4958 N N . GLU B 1 290 ? -0.014 -17.75 -24.141 1 93.5 290 GLU B N 1
ATOM 4959 C CA . GLU B 1 290 ? 0.654 -16.453 -24.188 1 93.5 290 GLU B CA 1
ATOM 4960 C C . GLU B 1 290 ? 1.695 -16.406 -25.297 1 93.5 290 GLU B C 1
ATOM 4962 O O . GLU B 1 290 ? 2.895 -16.297 -25.031 1 93.5 290 GLU B O 1
ATOM 4967 N N . PRO B 1 291 ? 1.271 -16.375 -26.469 1 94.25 291 PRO B N 1
ATOM 4968 C CA . PRO B 1 291 ? 2.227 -16.328 -27.578 1 94.25 291 PRO B CA 1
ATOM 4969 C C . PRO B 1 291 ? 2.943 -14.984 -27.672 1 94.25 291 PRO B C 1
ATOM 4971 O O . PRO B 1 291 ? 2.371 -13.945 -27.328 1 94.25 291 PRO B O 1
ATOM 4974 N N . ILE B 1 292 ? 4.156 -15.055 -28.062 1 94.44 292 ILE B N 1
ATOM 4975 C CA . ILE B 1 292 ? 4.902 -13.836 -28.344 1 94.44 292 ILE B CA 1
ATOM 4976 C C . ILE B 1 292 ? 4.715 -13.422 -29.797 1 94.44 292 ILE B C 1
ATOM 4978 O O . ILE B 1 292 ? 5.027 -14.188 -30.703 1 94.44 292 ILE B O 1
ATOM 4982 N N . LEU B 1 293 ? 4.227 -12.219 -29.906 1 93.94 293 LEU B N 1
ATOM 4983 C CA . LEU B 1 293 ? 3.934 -11.742 -31.25 1 93.94 293 LEU B CA 1
ATOM 4984 C C . LEU B 1 293 ? 4.977 -10.727 -31.703 1 93.94 293 LEU B C 1
ATOM 4986 O O . LEU B 1 293 ? 5.395 -9.867 -30.922 1 93.94 293 LEU B O 1
ATOM 4990 N N . LYS B 1 294 ? 5.492 -10.93 -32.875 1 89.69 294 LYS B N 1
ATOM 4991 C CA . LYS B 1 294 ? 6.32 -9.953 -33.594 1 89.69 294 LYS B CA 1
ATOM 4992 C C . LYS B 1 294 ? 5.629 -9.477 -34.875 1 89.69 294 LYS B C 1
ATOM 4994 O O . LYS B 1 294 ? 5.363 -10.266 -35.781 1 89.69 294 LYS B O 1
ATOM 4999 N N . ASP B 1 295 ? 5.254 -8.242 -34.906 1 92 295 ASP B N 1
ATOM 5000 C CA . ASP B 1 295 ? 4.551 -7.633 -36.031 1 92 295 ASP B CA 1
ATOM 5001 C C . ASP B 1 295 ? 3.24 -8.359 -36.312 1 92 295 ASP B C 1
ATOM 5003 O O . ASP B 1 295 ? 2.934 -8.672 -37.469 1 92 295 ASP B O 1
ATOM 5007 N N . GLY B 1 296 ? 2.6 -8.781 -35.25 1 92.25 296 GLY B N 1
ATOM 5008 C CA . GLY B 1 296 ? 1.279 -9.383 -35.344 1 92.25 296 GLY B CA 1
ATOM 5009 C C . GLY B 1 296 ? 1.321 -10.883 -35.562 1 92.25 296 GLY B C 1
ATOM 5010 O O . GLY B 1 296 ? 0.282 -11.539 -35.594 1 92.25 296 GLY B O 1
ATOM 5011 N N . LEU B 1 297 ? 2.506 -11.406 -35.906 1 93.75 297 LEU B N 1
ATOM 5012 C CA . LEU B 1 297 ? 2.666 -12.836 -36.125 1 93.75 297 LEU B CA 1
ATOM 5013 C C . LEU B 1 297 ? 3.441 -13.477 -34.969 1 93.75 297 LEU B C 1
ATOM 5015 O O . LEU B 1 297 ? 4.383 -12.875 -34.469 1 93.75 297 LEU B O 1
ATOM 5019 N N . GLU B 1 298 ? 3.012 -14.672 -34.75 1 95.19 298 GLU B N 1
ATOM 5020 C CA . GLU B 1 298 ? 3.688 -15.367 -33.656 1 95.19 298 GLU B CA 1
ATOM 5021 C C . GLU B 1 298 ? 5.137 -15.68 -34 1 95.19 298 GLU B C 1
ATOM 5023 O O . GLU B 1 298 ? 5.43 -16.094 -35.125 1 95.19 298 GLU B O 1
ATOM 5028 N N . ASP B 1 299 ? 6.031 -15.461 -33.094 1 94.56 299 ASP B N 1
ATOM 5029 C CA . ASP B 1 299 ? 7.391 -15.992 -33.094 1 94.56 299 ASP B CA 1
ATOM 5030 C C . ASP B 1 299 ? 7.469 -17.312 -32.344 1 94.56 299 ASP B C 1
ATOM 5032 O O . ASP B 1 299 ? 7.539 -17.344 -31.125 1 94.56 299 ASP B O 1
ATOM 5036 N N . PRO B 1 300 ? 7.426 -18.422 -33.094 1 92.06 300 PRO B N 1
ATOM 5037 C CA . PRO B 1 300 ? 7.332 -19.734 -32.438 1 92.06 300 PRO B CA 1
ATOM 5038 C C . PRO B 1 300 ? 8.516 -20.016 -31.516 1 92.06 300 PRO B C 1
ATOM 5040 O O . PRO B 1 300 ? 8.352 -20.625 -30.469 1 92.06 300 PRO B O 1
ATOM 5043 N N . VAL B 1 301 ? 9.664 -19.531 -31.891 1 89.88 301 VAL B N 1
ATOM 5044 C CA . VAL B 1 301 ? 10.859 -19.766 -31.078 1 89.88 301 VAL B CA 1
ATOM 5045 C C . VAL B 1 301 ? 10.766 -18.984 -29.781 1 89.88 301 VAL B C 1
ATOM 5047 O O . VAL B 1 301 ? 11.008 -19.531 -28.703 1 89.88 301 VAL B O 1
ATOM 5050 N N . ALA B 1 302 ? 10.344 -17.797 -29.859 1 91.31 302 ALA B N 1
ATOM 5051 C CA . ALA B 1 302 ? 10.203 -16.969 -28.672 1 91.31 302 ALA B CA 1
ATOM 5052 C C . ALA B 1 302 ? 9.047 -17.453 -27.797 1 91.31 302 ALA B C 1
ATOM 5054 O O . ALA B 1 302 ? 9.078 -17.312 -26.578 1 91.31 302 ALA B O 1
ATOM 5055 N N . SER B 1 303 ? 8.031 -18.016 -28.422 1 94.06 303 SER B N 1
ATOM 5056 C CA . SER B 1 303 ? 6.859 -18.5 -27.703 1 94.06 303 SER B CA 1
ATOM 5057 C C . SER B 1 303 ? 7.176 -19.797 -26.969 1 94.06 303 SER B C 1
ATOM 5059 O O . SER B 1 303 ? 6.59 -20.078 -25.922 1 94.06 303 SER B O 1
ATOM 5061 N N . PHE B 1 304 ? 8.078 -20.562 -27.516 1 93.25 304 PHE B N 1
ATOM 5062 C CA . PHE B 1 304 ? 8.539 -21.797 -26.891 1 93.25 304 PHE B CA 1
ATOM 5063 C C . PHE B 1 304 ? 9.656 -21.516 -25.891 1 93.25 304 PHE B C 1
ATOM 5065 O O . PHE B 1 304 ? 10.836 -21.688 -26.203 1 93.25 304 PHE B O 1
ATOM 5072 N N . ARG B 1 305 ? 9.219 -21.125 -24.672 1 94.62 305 ARG B N 1
ATOM 5073 C CA . ARG B 1 305 ? 10.172 -20.609 -23.688 1 94.62 305 ARG B CA 1
ATOM 5074 C C . ARG B 1 305 ? 9.883 -21.156 -22.297 1 94.62 305 ARG B C 1
ATOM 5076 O O . ARG B 1 305 ? 8.789 -21.656 -22.031 1 94.62 305 ARG B O 1
ATOM 5083 N N . ILE B 1 306 ? 10.906 -21.094 -21.516 1 96.5 306 ILE B N 1
ATOM 5084 C CA . ILE B 1 306 ? 10.828 -21.406 -20.094 1 96.5 306 ILE B CA 1
ATOM 5085 C C . ILE B 1 306 ? 11.102 -20.141 -19.266 1 96.5 306 ILE B C 1
ATOM 5087 O O . ILE B 1 306 ? 12.039 -19.406 -19.562 1 96.5 306 ILE B O 1
ATOM 5091 N N . LYS B 1 307 ? 10.258 -19.938 -18.312 1 96.88 307 LYS B N 1
ATOM 5092 C CA . LYS B 1 307 ? 10.469 -18.812 -17.406 1 96.88 307 LYS B CA 1
ATOM 5093 C C . LYS B 1 307 ? 10.656 -19.297 -15.977 1 96.88 307 LYS B C 1
ATOM 5095 O O . LYS B 1 307 ? 9.984 -20.234 -15.531 1 96.88 307 LYS B O 1
ATOM 5100 N N . ILE B 1 308 ? 11.602 -18.734 -15.328 1 97.56 308 ILE B N 1
ATOM 5101 C CA . ILE B 1 308 ? 11.711 -18.844 -13.875 1 97.56 308 ILE B CA 1
ATOM 5102 C C . ILE B 1 308 ? 11.352 -17.5 -13.234 1 97.56 308 ILE B C 1
ATOM 5104 O O . ILE B 1 308 ? 11.984 -16.484 -13.523 1 97.56 308 ILE B O 1
ATOM 5108 N N . LYS B 1 309 ? 10.375 -17.516 -12.438 1 96.88 309 LYS B N 1
ATOM 5109 C CA . LYS B 1 309 ? 9.906 -16.297 -11.797 1 96.88 309 LYS B CA 1
ATOM 5110 C C . LYS B 1 309 ? 9.492 -16.562 -10.352 1 96.88 309 LYS B C 1
ATOM 5112 O O . LYS B 1 309 ? 9.609 -17.688 -9.859 1 96.88 309 LYS B O 1
ATOM 5117 N N . PHE B 1 310 ? 9.156 -15.469 -9.664 1 96.62 310 PHE B N 1
ATOM 5118 C CA . PHE B 1 310 ? 8.742 -15.641 -8.273 1 96.62 310 PHE B CA 1
ATOM 5119 C C . PHE B 1 310 ? 7.582 -14.719 -7.938 1 96.62 310 PHE B C 1
ATOM 5121 O O . PHE B 1 310 ? 7.363 -13.711 -8.617 1 96.62 310 PHE B O 1
ATOM 5128 N N . ASP B 1 311 ? 6.836 -15.227 -7.004 1 94.44 311 ASP B N 1
ATOM 5129 C CA . ASP B 1 311 ? 5.801 -14.398 -6.398 1 94.44 311 ASP B CA 1
ATOM 5130 C C . ASP B 1 311 ? 6.223 -13.922 -5.008 1 94.44 311 ASP B C 1
ATOM 5132 O O . ASP B 1 311 ? 6.809 -14.688 -4.238 1 94.44 311 ASP B O 1
ATOM 5136 N N . LEU B 1 312 ? 5.961 -12.664 -4.805 1 92.88 312 LEU B N 1
ATOM 5137 C CA . LEU B 1 312 ? 6.238 -12.133 -3.477 1 92.88 312 LEU B CA 1
ATOM 5138 C C . LEU B 1 312 ? 5.16 -12.555 -2.484 1 92.88 312 LEU B C 1
ATOM 5140 O O . LEU B 1 312 ? 4.082 -13 -2.885 1 92.88 312 LEU B O 1
ATOM 5144 N N . GLN B 1 313 ? 5.48 -12.383 -1.217 1 90.44 313 GLN B N 1
ATOM 5145 C CA . GLN B 1 313 ? 4.5 -12.641 -0.166 1 90.44 313 GLN B CA 1
ATOM 5146 C C . GLN B 1 313 ? 3.275 -11.742 -0.329 1 90.44 313 GLN B C 1
ATOM 5148 O O . GLN B 1 313 ? 3.361 -10.672 -0.931 1 90.44 313 GLN B O 1
ATOM 5153 N N . ASP B 1 314 ? 2.131 -12.219 0.194 1 85.19 314 ASP B N 1
ATOM 5154 C CA . ASP B 1 314 ? 0.917 -11.406 0.15 1 85.19 314 ASP B CA 1
ATOM 5155 C C . ASP B 1 314 ? 1.168 -10.008 0.712 1 85.19 314 ASP B C 1
ATOM 5157 O O . ASP B 1 314 ? 1.623 -9.867 1.849 1 85.19 314 ASP B O 1
ATOM 5161 N N . PRO B 1 315 ? 0.871 -9.047 -0.091 1 87.81 315 PRO B N 1
ATOM 5162 C CA . PRO B 1 315 ? 1.139 -7.672 0.349 1 87.81 315 PRO B CA 1
ATOM 5163 C C . PRO B 1 315 ? 0.28 -7.258 1.542 1 87.81 315 PRO B C 1
ATOM 5165 O O . PRO B 1 315 ? 0.558 -6.242 2.184 1 87.81 315 PRO B O 1
ATOM 5168 N N . LYS B 1 316 ? -0.748 -8.016 1.805 1 86.38 316 LYS B N 1
ATOM 5169 C CA . LYS B 1 316 ? -1.64 -7.676 2.91 1 86.38 316 LYS B CA 1
ATOM 5170 C C . LYS B 1 316 ? -0.864 -7.527 4.215 1 86.38 316 LYS B C 1
ATOM 5172 O O . LYS B 1 316 ? -1.101 -6.59 4.98 1 86.38 316 LYS B O 1
ATOM 5177 N N . TYR B 1 317 ? 0.012 -8.414 4.363 1 81.62 317 TYR B N 1
ATOM 5178 C CA . TYR B 1 317 ? 0.769 -8.391 5.609 1 81.62 317 TYR B CA 1
ATOM 5179 C C . TYR B 1 317 ? 1.637 -7.141 5.695 1 81.62 317 TYR B C 1
ATOM 5181 O O . TYR B 1 317 ? 1.701 -6.492 6.742 1 81.62 317 TYR B O 1
ATOM 5189 N N . PHE B 1 318 ? 2.262 -6.805 4.641 1 86.25 318 PHE B N 1
ATOM 5190 C CA . PHE B 1 318 ? 3.072 -5.594 4.574 1 86.25 318 PHE B CA 1
ATOM 5191 C C . PHE B 1 318 ? 2.205 -4.352 4.75 1 86.25 318 PHE B C 1
ATOM 5193 O O . PHE B 1 318 ? 2.555 -3.447 5.508 1 86.25 318 PHE B O 1
ATOM 5200 N N . ILE B 1 319 ? 1.127 -4.324 4.125 1 88.31 319 ILE B N 1
ATOM 5201 C CA . ILE B 1 319 ? 0.24 -3.166 4.168 1 88.31 319 ILE B CA 1
ATOM 5202 C C . ILE B 1 319 ? -0.329 -3.002 5.574 1 88.31 319 ILE B C 1
ATOM 5204 O O . ILE B 1 319 ? -0.394 -1.888 6.098 1 88.31 319 ILE B O 1
ATOM 5208 N N . ASP B 1 320 ? -0.7 -4.059 6.164 1 87.19 320 ASP B N 1
ATOM 5209 C CA . ASP B 1 320 ? -1.209 -4 7.531 1 87.19 320 ASP B CA 1
ATOM 5210 C C . ASP B 1 320 ? -0.153 -3.451 8.484 1 87.19 320 ASP B C 1
ATOM 5212 O O . ASP B 1 320 ? -0.467 -2.662 9.383 1 87.19 320 ASP B O 1
ATOM 5216 N N . LYS B 1 321 ? 1.013 -3.869 8.219 1 85.38 321 LYS B N 1
ATOM 5217 C CA . LYS B 1 321 ? 2.111 -3.365 9.039 1 85.38 321 LYS B CA 1
ATOM 5218 C C . LYS B 1 321 ? 2.297 -1.864 8.844 1 85.38 321 LYS B C 1
ATOM 5220 O O . LYS B 1 321 ? 2.508 -1.129 9.812 1 85.38 321 LYS B O 1
ATOM 5225 N N . VAL B 1 322 ? 2.193 -1.423 7.648 1 86.06 322 VAL B N 1
ATOM 5226 C CA . VAL B 1 322 ? 2.35 -0.008 7.328 1 86.06 322 VAL B CA 1
ATOM 5227 C C . VAL B 1 322 ? 1.212 0.794 7.957 1 86.06 322 VAL B C 1
ATOM 5229 O O . VAL B 1 322 ? 1.44 1.862 8.531 1 86.06 322 VAL B O 1
ATOM 5232 N N . LEU B 1 323 ? 0.078 0.266 7.934 1 85.94 323 LEU B N 1
ATOM 5233 C CA . LEU B 1 323 ? -1.103 0.946 8.461 1 85.94 323 LEU B CA 1
ATOM 5234 C C . LEU B 1 323 ? -1.056 1.022 9.977 1 85.94 323 LEU B C 1
ATOM 5236 O O . LEU B 1 323 ? -1.559 1.979 10.57 1 85.94 323 LEU B O 1
ATOM 5240 N N . ASN B 1 324 ? -0.47 0.068 10.531 1 82.88 324 ASN B N 1
ATOM 5241 C CA . ASN B 1 324 ? -0.438 0.024 11.992 1 82.88 324 ASN B CA 1
ATOM 5242 C C . ASN B 1 324 ? 0.778 0.757 12.547 1 82.88 324 ASN B C 1
ATOM 5244 O O . ASN B 1 324 ? 0.914 0.908 13.766 1 82.88 324 ASN B O 1
ATOM 5248 N N . GLN B 1 325 ? 1.735 0.853 11.75 1 71.62 325 GLN B N 1
ATOM 5249 C CA . GLN B 1 325 ? 2.883 1.618 12.227 1 71.62 325 GLN B CA 1
ATOM 5250 C C . GLN B 1 325 ? 2.445 2.971 12.789 1 71.62 325 GLN B C 1
ATOM 5252 O O . GLN B 1 325 ? 1.7 3.705 12.133 1 71.62 325 GLN B O 1
ATOM 5257 N N . ARG B 1 326 ? 2.012 2.852 14.211 1 57.22 326 ARG B N 1
ATOM 5258 C CA . ARG B 1 326 ? 1.614 4.008 15.016 1 57.22 326 ARG B CA 1
ATOM 5259 C C . ARG B 1 326 ? 2.479 5.219 14.688 1 57.22 326 ARG B C 1
ATOM 5261 O O . ARG B 1 326 ? 3.695 5.102 14.539 1 57.22 326 ARG B O 1
ATOM 5268 N N . VAL B 1 327 ? 1.837 6.363 14.336 1 50.69 327 VAL B N 1
ATOM 5269 C CA . VAL B 1 327 ? 2.305 7.742 14.352 1 50.69 327 VAL B CA 1
ATOM 5270 C C . VAL B 1 327 ? 2.701 8.141 15.766 1 50.69 327 VAL B C 1
ATOM 5272 O O . VAL B 1 327 ? 1.872 8.117 16.688 1 50.69 327 VAL B O 1
ATOM 5275 N N . ASN B 1 328 ? 3.77 7.887 16.297 1 40.75 328 ASN B N 1
ATOM 5276 C CA . ASN B 1 328 ? 4.129 8.711 17.453 1 40.75 328 ASN B CA 1
ATOM 5277 C C . ASN B 1 328 ? 4.086 10.195 17.109 1 40.75 328 ASN B C 1
ATOM 5279 O O . ASN B 1 328 ? 4.457 10.602 16.016 1 40.75 328 ASN B O 1
#

Solvent-accessible surface area (backbone atoms only — not comparable to full-atom values): 35031 Å² total; per-residue (Å²): 139,82,80,87,81,75,82,77,73,66,75,66,61,66,63,60,59,64,56,58,59,59,56,58,58,60,56,52,65,59,62,66,65,67,70,74,68,64,82,78,28,75,76,37,39,52,54,43,42,48,48,50,40,50,49,32,48,50,50,41,50,52,43,47,51,49,51,49,51,49,51,52,50,50,53,53,45,49,56,47,37,73,72,54,68,60,63,69,60,50,52,54,50,48,53,52,48,49,53,50,49,52,52,42,47,52,52,44,53,52,34,48,53,51,43,51,52,42,49,52,52,51,51,53,50,51,53,52,51,50,51,49,43,52,51,49,51,51,50,41,51,52,49,50,52,51,44,50,46,52,50,48,46,49,48,50,53,51,51,54,54,50,53,59,60,39,46,48,34,53,50,16,53,55,47,41,71,76,33,64,91,74,53,50,58,38,61,71,72,36,31,33,54,44,60,32,71,64,36,27,55,88,99,45,55,58,75,36,76,88,28,47,62,59,50,50,53,52,48,52,57,50,50,55,52,50,64,28,82,86,43,34,79,48,50,47,33,36,37,32,37,17,33,25,34,76,76,69,54,62,67,61,30,29,53,49,15,34,47,31,14,43,44,52,49,51,49,49,52,71,73,48,86,50,79,71,47,55,67,31,57,40,36,29,33,47,9,44,59,70,64,38,65,57,95,88,37,74,36,53,67,71,14,20,23,33,35,42,37,69,39,61,45,70,58,52,62,57,50,51,51,59,70,58,56,74,76,119,137,83,77,86,81,72,76,79,74,60,67,68,58,60,61,60,55,61,56,57,57,58,56,56,54,58,55,50,64,61,59,64,66,69,71,70,85,64,77,78,30,74,76,39,39,51,55,42,41,49,48,50,40,50,49,32,48,50,49,38,50,52,41,46,52,51,52,50,51,49,47,51,49,50,53,52,43,51,55,46,38,74,70,53,70,58,62,69,60,50,52,53,48,47,52,52,46,53,52,51,48,50,52,41,49,50,52,42,52,52,32,48,52,50,40,51,53,42,49,53,51,52,51,52,51,51,54,51,51,50,52,49,43,53,52,50,50,51,50,42,51,52,49,50,53,51,43,51,48,52,51,49,46,50,49,50,52,50,50,53,53,50,53,59,59,39,47,49,35,52,50,16,53,54,47,40,72,74,34,65,89,75,53,50,58,38,60,72,71,37,30,33,54,43,61,33,72,66,34,27,55,88,97,46,55,57,71,38,76,86,28,49,62,59,50,49,52,51,48,53,56,49,50,56,52,49,65,27,84,88,42,34,79,47,49,48,33,36,36,32,36,17,32,24,34,75,77,69,54,63,67,59,31,29,54,48,14,32,47,31,14,42,45,50,50,50,49,48,50,70,72,48,87,52,82,70,48,56,69,30,56,39,36,29,33,47,8,44,60,70,62,37,65,57,95,87,35,74,36,53,65,72,14,20,22,31,35,43,38,69,40,61,46,70,58,52,60,57,49,52,49,60,70,56,56,74,76,120

InterPro domains:
  IPR036737 OmpA-like domain superfamily [G3DSA:3.30.1330.60] (181-313)
  IPR036737 OmpA-like domain superfamily [SSF103088] (188-327)
  IPR050330 Bacterial Outer Membrane Structural/Functional [PTHR30329] (10-297)

Sequence (656 aa):
MRINISNDERSSFWLSYIGLITGLFFIFVLVVGVVVVRYSISASNLAYLQKDLNDNIASLNAANKELNKKHESIKSFIEQLKSNPDSNNIEQLYLNLNKELSKATSTINNSLDVISLKNDELTAHINKQEELINDLNNQINQRDIQIDAIENDLQNYKSSLENYTKIRENIALSLKSKLVNIAQIDPKTAEITMDAAKIFNINSSVIRDDAKFDLRRIFKVYLDHMLSSEVVQNINKIIIECHTDSDGGYMHNLDLSQKRALEIMKFAYAIYKNESLSRYLVAIGKSNSEPILKDGLEDPVASFRIKIKFDLQDPKYFIDKVLNQRVNMRINISNDERSSFWLSYIGLITGLFFIFVLVVGVVVVRYSISASNLAYLQKDLNDNIASLNAANKELNKKHESIKSFIEQLKSNPDSNNIEQLYLNLNKELSKATSTINNSLDVISLKNDELTAHINKQEELINDLNNQINQRDIQIDAIENDLQNYKSSLENYTKIRENIALSLKSKLVNIAQIDPKTAEITMDAAKIFNINSSVIRDDAKFDLRRIFKVYLDHMLSSEVVQNINKIIIECHTDSDGGYMHNLDLSQKRALEIMKFAYAIYKNESLSRYLVAIGKSNSEPILKDGLEDPVASFRIKIKFDLQDPKYFIDKVLNQRVN

Nearest PDB structures (foldseek):
  8qyd-assembly1_F  TM=6.188E-01  e=1.990E-08  Escherichia coli
  6aeo-assembly2_B  TM=7.365E-01  e=7.385E-06  Escherichia coli O157:H7
  8qyd-assembly1_F  TM=6.206E-01  e=1.638E-08  Escherichia coli
  6aeo-assembly2_B  TM=7.367E-01  e=7.333E-06  Escherichia coli O157:H7

Organism: NCBI:txid3161138

Radius of gyration: 55.02 Å; Cα contacts (8 Å, |Δi|>4): 729; chains: 2; bounding box: 60×169×112 Å

Secondary structure (DSSP, 8-state):
-----GGGGSHHHHHHHHHHHHHHHHHHHHHHHHHHTSSSHHHHHHHHHHHHHHHHHHHHHHHHHHHHHHHHHHHHHHHHHHHS--HHHHHHHHHHHHHHHHHHHHHHHHHHHHHHHHHHHHHHHHHHHHHHHHHHHHHHHHHHHHHHHHHHHHHHHHHHHHHHHTHHHHHHHHHHHHHTTT-EE-TTT--EEEEGGGTB-TT--SBPHHHHHHHHHHHHHHHHHHTSHHHHTTEEEEEEEE---SSS-HHHHHHHHHHHHHHHHHHHHHH---TTHHHHEEEEE-TTSS--EETTEE-HHHHSEEEEEEEEPPHHHHHHHHHHS---/------GGGSHHHHHHHHHHHHHHHHHHHHHHTTTS-SSS-HHHHHHHHHHHHHHHHHHHHHHHHHHHHHHHHHHHHHHHHHHS--HHHHHHHHHHHHHHHHHHHHHHHHHHHHHHHHHHHHHHHHHHHHHHHHHHHHHHHHHHHHHHHHHHHHHHHHHHHHHHHTHHHHHHHHHHHHHTTT-EE-TTT--EEEEGGGTB-TT--SBPHHHHHHHHHHHHHHHHHHTSHHHHTTEEEEEEEE---SSS-HHHHHHHHHHHHHHHHHHHHHH---TTHHHHEEEEE-TTSS--EETTEE-HHHHSEEEEEEEEPPHHHHHHHHHHS---

pLDDT: mean 75.58, std 22.74, range [24.64, 98.44]